Protein AF-L8GWR0-F1 (afdb_monomer)

Radius of gyration: 26.0 Å; Cα contacts (8 Å, |Δi|>4): 634; chains: 1; bounding box: 87×74×61 Å

Structure (mmCIF, N/CA/C/O backbone):
data_AF-L8GWR0-F1
#
_entry.id   AF-L8GWR0-F1
#
loop_
_atom_site.group_PDB
_atom_site.id
_atom_site.type_symbol
_atom_site.label_atom_id
_atom_site.label_alt_id
_atom_site.label_comp_id
_atom_site.label_asym_id
_atom_site.label_entity_id
_atom_site.label_seq_id
_atom_site.pdbx_PDB_ins_code
_atom_site.Cartn_x
_atom_site.Cartn_y
_atom_site.Cartn_z
_atom_site.occupancy
_atom_site.B_iso_or_equiv
_atom_site.auth_seq_id
_atom_site.auth_comp_id
_atom_site.auth_asym_id
_atom_site.auth_atom_id
_atom_site.pdbx_PDB_model_num
ATOM 1 N N . MET A 1 1 ? -53.559 28.043 -15.237 1.00 44.91 1 MET A N 1
ATOM 2 C CA . MET A 1 1 ? -52.218 28.042 -14.618 1.00 44.91 1 MET A CA 1
ATOM 3 C C . MET A 1 1 ? -51.822 26.590 -14.407 1.00 44.91 1 MET A C 1
ATOM 5 O O . MET A 1 1 ? -52.299 25.970 -13.469 1.00 44.91 1 MET A O 1
ATOM 9 N N . HIS A 1 2 ? -51.097 26.018 -15.369 1.00 39.34 2 HIS A N 1
ATOM 10 C CA . HIS A 1 2 ? -50.634 24.631 -15.341 1.00 39.34 2 HIS A CA 1
ATOM 11 C C . HIS A 1 2 ? -49.165 24.621 -14.917 1.00 39.34 2 HIS A C 1
ATOM 13 O O . HIS A 1 2 ? -48.304 24.971 -15.720 1.00 39.34 2 HIS A O 1
ATOM 19 N N . ASP A 1 3 ? -48.897 24.212 -13.678 1.00 46.41 3 ASP A N 1
ATOM 20 C CA . ASP A 1 3 ? -47.560 23.803 -13.254 1.00 46.41 3 ASP A CA 1
ATOM 21 C C . ASP A 1 3 ? -47.265 22.417 -13.832 1.00 46.41 3 ASP A C 1
ATOM 23 O O . ASP A 1 3 ? -47.838 21.398 -13.430 1.00 46.41 3 ASP A O 1
ATOM 27 N N . ALA A 1 4 ? -46.383 22.392 -14.829 1.00 50.66 4 ALA A N 1
ATOM 28 C CA . ALA A 1 4 ? -45.853 21.176 -15.413 1.00 50.66 4 ALA A CA 1
ATOM 29 C C . ALA A 1 4 ? -44.914 20.498 -14.403 1.00 50.66 4 ALA A C 1
ATOM 31 O O . ALA A 1 4 ? -43.758 20.881 -14.242 1.00 50.66 4 ALA A O 1
ATOM 32 N N . LYS A 1 5 ? -45.427 19.462 -13.731 1.00 50.50 5 LYS A N 1
ATOM 33 C CA . LYS A 1 5 ? -44.636 18.483 -12.976 1.00 50.50 5 LYS A CA 1
ATOM 34 C C . LYS A 1 5 ? -43.646 17.800 -13.925 1.00 50.50 5 LYS A C 1
ATOM 36 O O . LYS A 1 5 ? -44.002 16.849 -14.621 1.00 50.50 5 LYS A O 1
ATOM 41 N N . THR A 1 6 ? -42.403 18.266 -13.953 1.00 54.81 6 THR A N 1
ATOM 42 C CA . THR A 1 6 ? -41.281 17.558 -14.573 1.00 54.81 6 THR A CA 1
ATOM 43 C C . THR A 1 6 ? -40.994 16.298 -13.760 1.00 54.81 6 THR A C 1
ATOM 45 O O . THR A 1 6 ? -40.286 16.304 -12.758 1.00 54.81 6 THR A O 1
ATOM 48 N N . GLY A 1 7 ? -41.602 15.190 -14.183 1.00 47.09 7 GLY A N 1
ATOM 49 C CA . GLY A 1 7 ? -41.366 13.856 -13.640 1.00 47.09 7 GLY A CA 1
ATOM 50 C C . GLY A 1 7 ? -39.984 13.322 -14.012 1.00 47.09 7 GLY A C 1
ATOM 51 O O . GLY A 1 7 ? -39.886 12.356 -14.766 1.00 47.09 7 GLY A O 1
ATOM 52 N N . MET A 1 8 ? -38.913 13.922 -13.484 1.00 42.62 8 MET A N 1
ATOM 53 C CA . MET A 1 8 ? -37.614 13.252 -13.442 1.00 42.62 8 MET A CA 1
ATOM 54 C C . MET A 1 8 ? -37.726 12.116 -12.430 1.00 42.62 8 MET A C 1
ATOM 56 O O . MET A 1 8 ? -37.703 12.329 -11.219 1.00 42.62 8 MET A O 1
ATOM 60 N N . ARG A 1 9 ? -37.905 10.893 -12.936 1.00 42.91 9 ARG A N 1
ATOM 61 C CA . ARG A 1 9 ? -37.741 9.698 -12.110 1.00 42.91 9 ARG A CA 1
ATOM 62 C C . ARG A 1 9 ? -36.299 9.701 -11.592 1.00 42.91 9 ARG A C 1
ATOM 64 O O . ARG A 1 9 ? -35.396 9.926 -12.402 1.00 42.91 9 ARG A O 1
ATOM 71 N N . PRO A 1 10 ? -36.064 9.470 -10.291 1.00 50.25 10 PRO A N 1
ATOM 72 C CA . PRO A 1 10 ? -34.713 9.294 -9.789 1.00 50.25 10 PRO A CA 1
ATOM 73 C C . PRO A 1 10 ? -34.099 8.104 -10.527 1.00 50.25 10 PRO A C 1
ATOM 75 O O . PRO A 1 10 ? -34.561 6.971 -10.398 1.00 50.25 10 PRO A O 1
ATOM 78 N N . VAL A 1 11 ? -33.102 8.381 -11.365 1.00 44.19 11 VAL A N 1
ATOM 79 C CA . VAL A 1 11 ? -32.269 7.345 -11.968 1.00 44.19 11 VAL A CA 1
ATOM 80 C C . VAL A 1 11 ? -31.472 6.763 -10.809 1.00 44.19 11 VAL A C 1
ATOM 82 O O . VAL A 1 11 ? -30.575 7.425 -10.290 1.00 44.19 11 VAL A O 1
ATOM 85 N N . SER A 1 12 ? -31.826 5.564 -10.344 1.00 51.69 12 SER A N 1
ATOM 86 C CA . SER A 1 12 ? -30.961 4.848 -9.412 1.00 51.69 12 SER A CA 1
ATOM 87 C C . SER A 1 12 ? -29.734 4.401 -10.200 1.00 51.69 12 SER A C 1
ATOM 89 O O . SER A 1 12 ? -29.763 3.380 -10.887 1.00 51.69 12 SER A O 1
ATOM 91 N N . MET A 1 13 ? -28.673 5.205 -10.167 1.00 61.69 13 MET A N 1
ATOM 92 C CA . MET A 1 13 ? -27.358 4.751 -10.600 1.00 61.69 13 MET A CA 1
ATOM 93 C C . MET A 1 13 ? -26.942 3.625 -9.657 1.00 61.69 13 MET A C 1
ATOM 95 O O . MET A 1 13 ? -26.652 3.863 -8.486 1.00 61.69 13 MET A O 1
ATOM 99 N N . HIS A 1 14 ? -26.981 2.392 -10.159 1.00 76.38 14 HIS A N 1
ATOM 100 C CA . HIS A 1 14 ? -26.351 1.261 -9.498 1.00 76.38 14 HIS A CA 1
ATOM 101 C C . HIS A 1 14 ? -24.841 1.492 -9.571 1.00 76.38 14 HIS A C 1
ATOM 103 O O . HIS A 1 14 ? -24.244 1.360 -10.635 1.00 76.38 14 HIS A O 1
ATOM 109 N N . TRP A 1 15 ? -24.254 1.937 -8.465 1.00 82.81 15 TRP A N 1
ATOM 110 C CA . TRP A 1 15 ? -22.826 2.205 -8.359 1.00 82.81 15 TRP A CA 1
ATOM 111 C C . TRP A 1 15 ? -22.128 0.985 -7.755 1.00 82.81 15 TRP A C 1
ATOM 113 O O . TRP A 1 15 ? -22.402 0.624 -6.608 1.00 82.81 15 TRP A O 1
ATOM 123 N N . ASP A 1 16 ? -21.254 0.360 -8.543 1.00 91.88 16 ASP A N 1
ATOM 124 C CA . ASP A 1 16 ? -20.439 -0.791 -8.157 1.00 91.88 16 ASP A CA 1
ATOM 125 C C . ASP A 1 16 ? -18.958 -0.391 -8.175 1.00 91.88 16 ASP A C 1
ATOM 127 O O . ASP A 1 16 ? -18.412 0.006 -9.209 1.00 91.88 16 ASP A O 1
ATOM 131 N N . LEU A 1 17 ? -18.309 -0.448 -7.008 1.00 92.25 17 LEU A N 1
ATOM 132 C CA . LEU A 1 17 ? -16.931 0.013 -6.848 1.00 92.25 17 LEU A CA 1
ATOM 133 C C . LEU A 1 17 ? -15.955 -0.804 -7.706 1.00 92.25 17 LEU A C 1
ATOM 135 O O . LEU A 1 17 ? -15.039 -0.227 -8.297 1.00 92.25 17 LEU A O 1
ATOM 139 N N . LYS A 1 18 ? -16.144 -2.127 -7.792 1.00 94.69 18 LYS A N 1
ATOM 140 C CA . LYS A 1 18 ? -15.290 -2.998 -8.601 1.00 94.69 18 LYS A CA 1
ATOM 141 C C . LYS A 1 18 ? -15.452 -2.659 -10.076 1.00 94.69 18 LYS A C 1
ATOM 143 O O . LYS A 1 18 ? -14.446 -2.484 -10.753 1.00 94.69 18 LYS A O 1
ATOM 148 N N . GLU A 1 19 ? -16.681 -2.508 -10.565 1.00 95.88 19 GLU A N 1
ATOM 149 C CA . GLU A 1 19 ? -16.947 -2.167 -11.965 1.00 95.88 19 GLU A CA 1
ATOM 150 C C . GLU A 1 19 ? -16.293 -0.831 -12.360 1.00 95.88 19 GLU A C 1
ATOM 152 O O . GLU A 1 19 ? -15.622 -0.747 -13.392 1.00 95.88 19 GLU A O 1
ATOM 157 N N . GLU A 1 20 ? -16.422 0.204 -11.526 1.00 96.19 20 GLU A N 1
ATOM 158 C CA . GLU A 1 20 ? -15.825 1.519 -11.790 1.00 96.19 20 GLU A CA 1
ATOM 159 C C . GLU A 1 20 ? -14.289 1.489 -11.752 1.00 96.19 20 GLU A C 1
ATOM 161 O O . GLU A 1 20 ? -13.629 2.098 -12.604 1.00 96.19 20 GLU A O 1
ATOM 166 N N . LEU A 1 21 ? -13.697 0.738 -10.817 1.00 96.75 21 LEU A N 1
ATOM 167 C CA . LEU A 1 21 ? -12.247 0.540 -10.766 1.00 96.75 21 LEU A CA 1
ATOM 168 C C . LEU A 1 21 ? -11.740 -0.295 -11.948 1.00 96.75 21 LEU A C 1
ATOM 170 O O . LEU A 1 21 ? -10.719 0.060 -12.534 1.00 96.75 21 LEU A O 1
ATOM 174 N N . THR A 1 22 ? -12.465 -1.333 -12.371 1.00 97.44 22 THR A N 1
ATOM 175 C CA . THR A 1 22 ? -12.139 -2.120 -13.568 1.00 97.44 22 THR A CA 1
ATOM 176 C C . THR A 1 22 ? -12.183 -1.249 -14.821 1.00 97.44 22 THR A C 1
ATOM 178 O O . THR A 1 22 ? -11.224 -1.250 -15.593 1.00 97.44 22 THR A O 1
ATOM 181 N N . LYS A 1 23 ? -13.239 -0.443 -15.009 1.00 97.25 23 LYS A N 1
ATOM 182 C CA . LYS A 1 23 ? -13.341 0.508 -16.133 1.00 97.25 23 LYS A CA 1
ATOM 183 C C . LYS A 1 23 ? -12.181 1.495 -16.146 1.00 97.25 23 LYS A C 1
ATOM 185 O O . LYS A 1 23 ? -11.677 1.835 -17.213 1.00 97.25 23 LYS A O 1
ATOM 190 N N . MET A 1 24 ? -11.773 1.994 -14.979 1.00 97.06 24 MET A N 1
ATOM 191 C CA . MET A 1 24 ? -10.634 2.901 -14.856 1.00 97.06 24 MET A CA 1
ATOM 192 C C . MET A 1 24 ? -9.321 2.204 -15.217 1.00 97.06 24 MET A C 1
ATOM 194 O O . MET A 1 24 ? -8.555 2.734 -16.019 1.00 97.06 24 MET A O 1
ATOM 198 N N . TRP A 1 25 ? -9.097 1.011 -14.672 1.00 97.62 25 TRP A N 1
ATOM 199 C CA . TRP A 1 25 ? -7.886 0.220 -14.863 1.00 97.62 25 TRP A CA 1
ATOM 200 C C . TRP A 1 25 ? -7.709 -0.280 -16.306 1.00 97.62 25 TRP A C 1
ATOM 202 O O . TRP A 1 25 ? -6.592 -0.347 -16.814 1.00 97.62 25 TRP A O 1
ATOM 212 N N . GLN A 1 26 ? -8.803 -0.547 -17.022 1.00 97.50 26 GLN A N 1
ATOM 213 C CA . GLN A 1 26 ? -8.767 -0.928 -18.438 1.00 97.50 26 GLN A CA 1
ATOM 214 C C . GLN A 1 26 ? -8.357 0.219 -19.376 1.00 97.50 26 GLN A C 1
ATOM 216 O O . GLN A 1 26 ? -7.992 -0.028 -20.528 1.00 97.50 26 GLN A O 1
ATOM 221 N N . LYS A 1 27 ? -8.385 1.480 -18.921 1.00 98.00 27 LYS A N 1
ATOM 222 C CA . LYS A 1 27 ? -7.969 2.616 -19.754 1.00 98.00 27 LYS A CA 1
ATOM 223 C C . LYS A 1 27 ? -6.475 2.528 -20.097 1.00 98.00 27 LYS A C 1
ATOM 225 O O . LYS A 1 27 ? -5.683 2.026 -19.297 1.00 98.00 27 LYS A O 1
ATOM 230 N N . PRO A 1 28 ? -6.036 3.040 -21.261 1.00 97.88 28 PRO A N 1
ATOM 231 C CA . PRO A 1 28 ? -4.610 3.160 -21.569 1.00 97.88 28 PRO A CA 1
ATOM 232 C C . PRO A 1 28 ? -3.890 4.004 -20.511 1.00 97.88 28 PRO A C 1
ATOM 234 O O . PRO A 1 28 ? -4.426 5.039 -20.102 1.00 97.88 28 PRO A O 1
ATOM 237 N N . ILE A 1 29 ? -2.672 3.626 -20.098 1.00 97.62 29 ILE A N 1
ATOM 238 C CA . ILE A 1 29 ? -1.952 4.358 -19.036 1.00 97.62 29 ILE A CA 1
ATOM 239 C C . ILE A 1 29 ? -1.712 5.829 -19.397 1.00 97.62 29 ILE A C 1
ATOM 241 O O . ILE A 1 29 ? -1.723 6.695 -18.528 1.00 97.62 29 ILE A O 1
ATOM 245 N N . SER A 1 30 ? -1.580 6.128 -20.692 1.00 96.06 30 SER A N 1
ATOM 246 C CA . SER A 1 30 ? -1.419 7.483 -21.230 1.00 96.06 30 SER A CA 1
ATOM 247 C C . SER A 1 30 ? -2.621 8.400 -20.984 1.00 96.06 30 SER A C 1
ATOM 249 O O . SER A 1 30 ? -2.469 9.618 -21.012 1.00 96.06 30 SER A O 1
ATOM 251 N N . SER A 1 31 ? -3.805 7.831 -20.745 1.00 97.00 31 SER A N 1
ATOM 252 C CA . SER A 1 31 ? -5.030 8.572 -20.415 1.00 97.00 31 SER A CA 1
ATOM 253 C C . SER A 1 31 ? -5.238 8.764 -18.910 1.00 97.00 31 SER A C 1
ATOM 255 O O . SER A 1 31 ? -6.160 9.470 -18.499 1.00 97.00 31 SER A O 1
ATOM 257 N N . LEU A 1 32 ? -4.395 8.138 -18.085 1.00 97.50 32 LEU A N 1
ATOM 258 C CA . LEU A 1 32 ? -4.448 8.215 -16.632 1.00 97.50 32 LEU A CA 1
ATOM 259 C C . LEU A 1 32 ? -3.369 9.184 -16.112 1.00 97.50 32 LEU A C 1
ATOM 261 O O . LEU A 1 32 ? -2.296 9.314 -16.708 1.00 97.50 32 LEU A O 1
ATOM 265 N N . PRO A 1 33 ? -3.595 9.844 -14.964 1.00 96.88 33 PRO A N 1
ATOM 266 C CA . PRO A 1 33 ? -2.639 10.785 -14.379 1.00 96.88 33 PRO A CA 1
ATOM 267 C C . PRO A 1 33 ? -1.440 10.101 -13.694 1.00 96.88 33 PRO A C 1
ATOM 269 O O . PRO A 1 33 ? -0.755 10.732 -12.898 1.00 96.88 33 PRO A O 1
ATOM 272 N N . VAL A 1 34 ? -1.147 8.832 -14.012 1.00 97.56 34 VAL A N 1
ATOM 273 C CA . VAL A 1 34 ? -0.077 8.039 -13.375 1.00 97.56 34 VAL A CA 1
ATOM 274 C C . VAL A 1 34 ? 1.269 8.760 -13.436 1.00 97.56 34 VAL A C 1
ATOM 276 O O . VAL A 1 34 ? 1.985 8.804 -12.446 1.00 97.56 34 VAL A O 1
ATOM 279 N N . HIS A 1 35 ? 1.601 9.391 -14.565 1.00 97.19 35 HIS A N 1
ATOM 280 C CA . HIS A 1 35 ? 2.858 10.126 -14.709 1.00 97.19 35 HIS A CA 1
ATOM 281 C C . HIS A 1 35 ? 2.999 11.291 -13.715 1.00 97.19 35 HIS A C 1
ATOM 283 O O . HIS A 1 35 ? 4.098 11.533 -13.239 1.00 97.19 35 HIS A O 1
ATOM 289 N N . GLY A 1 36 ? 1.911 11.994 -13.385 1.00 96.25 36 GLY A N 1
ATOM 290 C CA . GLY A 1 36 ? 1.929 13.104 -12.428 1.00 96.25 36 GLY A CA 1
ATOM 291 C C . GLY A 1 36 ? 1.769 12.662 -10.972 1.00 96.25 36 GLY A C 1
ATOM 292 O O . GLY A 1 36 ? 2.332 13.290 -10.075 1.00 96.25 36 GLY A O 1
ATOM 293 N N . ASP A 1 37 ? 1.023 11.581 -10.739 1.00 97.00 37 ASP A N 1
ATOM 294 C CA . ASP A 1 37 ? 0.726 11.078 -9.398 1.00 97.00 37 ASP A CA 1
ATOM 295 C C . ASP A 1 37 ? 1.838 10.183 -8.851 1.00 97.00 37 ASP A C 1
ATOM 297 O O . ASP A 1 37 ? 2.206 10.318 -7.687 1.00 97.00 37 ASP A O 1
ATOM 301 N N . LEU A 1 38 ? 2.421 9.305 -9.670 1.00 96.38 38 LEU A N 1
ATOM 302 C CA . LEU A 1 38 ? 3.413 8.330 -9.216 1.00 96.38 38 LEU A CA 1
ATOM 303 C C . LEU A 1 38 ? 4.651 8.982 -8.569 1.00 96.38 38 LEU A C 1
ATOM 305 O O . LEU A 1 38 ? 5.026 8.534 -7.486 1.00 96.38 38 LEU A O 1
ATOM 309 N N . PRO A 1 39 ? 5.238 10.076 -9.105 1.00 96.62 39 PRO A N 1
ATOM 310 C CA . PRO A 1 39 ? 6.316 10.786 -8.416 1.00 96.62 39 PRO A CA 1
ATOM 311 C C . PRO A 1 39 ? 5.922 11.368 -7.053 1.00 96.62 39 PRO A C 1
ATOM 313 O O . PRO A 1 39 ? 6.786 11.614 -6.228 1.00 96.62 39 PRO A O 1
ATOM 316 N N . ARG A 1 40 ? 4.633 11.621 -6.796 1.00 94.62 40 ARG A N 1
ATOM 317 C CA . ARG A 1 40 ? 4.141 12.131 -5.499 1.00 94.62 40 ARG A CA 1
ATOM 318 C C . ARG A 1 40 ? 3.827 11.017 -4.504 1.00 94.62 40 ARG A C 1
ATOM 320 O O . ARG A 1 40 ? 3.553 11.305 -3.341 1.00 94.62 40 ARG A O 1
ATOM 327 N N . LEU A 1 41 ? 3.757 9.783 -4.996 1.00 95.25 41 LEU A N 1
ATOM 328 C CA . LEU A 1 41 ? 3.351 8.604 -4.242 1.00 95.25 41 LEU A CA 1
ATOM 329 C C . LEU A 1 41 ? 4.489 7.615 -4.045 1.00 95.25 41 LEU A C 1
ATOM 331 O O . LEU A 1 41 ? 4.336 6.708 -3.233 1.00 95.25 41 LEU A O 1
ATOM 335 N N . CYS A 1 42 ? 5.603 7.741 -4.766 1.00 95.69 42 CYS A N 1
ATOM 336 C CA . CYS A 1 42 ? 6.679 6.759 -4.705 1.00 95.69 42 CYS A CA 1
ATOM 337 C C . CYS A 1 42 ? 7.297 6.656 -3.304 1.00 95.69 42 CYS A C 1
ATOM 339 O O . CYS A 1 42 ? 7.556 5.546 -2.858 1.00 95.69 42 CYS A O 1
ATOM 341 N N . ASP A 1 43 ? 7.422 7.767 -2.570 1.00 93.56 43 ASP A N 1
ATOM 342 C CA . ASP A 1 43 ? 7.877 7.802 -1.167 1.00 93.56 43 ASP A CA 1
ATOM 343 C C . ASP A 1 43 ? 6.854 7.213 -0.176 1.00 93.56 43 ASP A C 1
ATOM 345 O O . ASP A 1 43 ? 7.172 6.913 0.973 1.00 93.56 43 ASP A O 1
ATOM 349 N N . ARG A 1 44 ? 5.609 7.038 -0.623 1.00 95.06 44 ARG A N 1
ATOM 350 C CA . ARG A 1 44 ? 4.494 6.449 0.132 1.00 95.06 44 ARG A CA 1
ATOM 351 C C . ARG A 1 44 ? 4.140 5.050 -0.356 1.00 95.06 44 ARG A C 1
ATOM 353 O O . ARG A 1 44 ? 3.160 4.475 0.123 1.00 95.06 44 ARG A O 1
ATOM 360 N N . THR A 1 45 ? 4.887 4.523 -1.325 1.00 95.88 45 THR A N 1
ATOM 361 C CA . THR A 1 45 ? 4.625 3.228 -1.946 1.00 95.88 45 THR A CA 1
ATOM 362 C C . THR A 1 45 ? 5.654 2.216 -1.476 1.00 95.88 45 THR A C 1
ATOM 364 O O . THR A 1 45 ? 6.847 2.349 -1.727 1.00 95.88 45 THR A O 1
ATOM 367 N N . THR A 1 46 ? 5.175 1.166 -0.823 1.00 95.50 46 THR A N 1
ATOM 368 C CA . THR A 1 46 ? 5.989 0.025 -0.399 1.00 95.50 46 THR A CA 1
ATOM 369 C C . THR A 1 46 ? 5.781 -1.140 -1.359 1.00 95.50 46 THR A C 1
ATOM 371 O O . THR A 1 46 ? 4.675 -1.353 -1.855 1.00 95.50 46 THR A O 1
ATOM 374 N N . LEU A 1 47 ? 6.854 -1.879 -1.643 1.00 96.19 47 LEU A N 1
ATOM 375 C CA . LEU A 1 47 ? 6.850 -3.004 -2.575 1.00 96.19 47 LEU A CA 1
ATOM 376 C C . LEU A 1 47 ? 7.373 -4.263 -1.885 1.00 96.19 47 LEU A C 1
ATOM 378 O O . LEU A 1 47 ? 8.545 -4.327 -1.504 1.00 96.19 47 LEU A O 1
ATOM 382 N N . GLU A 1 48 ? 6.516 -5.272 -1.802 1.00 94.00 48 GLU A N 1
ATOM 383 C CA . GLU A 1 48 ? 6.840 -6.617 -1.346 1.00 94.00 48 GLU A CA 1
ATOM 384 C C . GLU A 1 48 ? 6.803 -7.583 -2.537 1.00 94.00 48 GLU A C 1
ATOM 386 O O . GLU A 1 48 ? 5.857 -7.596 -3.324 1.00 94.00 48 GLU A O 1
ATOM 391 N N . ILE A 1 49 ? 7.855 -8.390 -2.690 1.00 93.62 49 ILE A N 1
ATOM 392 C CA . ILE A 1 49 ? 7.968 -9.372 -3.772 1.00 93.62 49 ILE A CA 1
ATOM 393 C C . ILE A 1 49 ? 8.153 -10.742 -3.135 1.00 93.62 49 ILE A C 1
ATOM 395 O O . ILE A 1 49 ? 9.252 -11.082 -2.689 1.00 93.62 49 ILE A O 1
ATOM 399 N N . LYS A 1 50 ? 7.094 -11.549 -3.133 1.00 90.12 50 LYS A N 1
ATOM 400 C CA . LYS A 1 50 ? 7.163 -12.940 -2.704 1.00 90.12 50 LYS A CA 1
ATOM 401 C C . LYS A 1 50 ? 7.684 -13.778 -3.862 1.00 90.12 50 LYS A C 1
ATOM 403 O O . LYS A 1 50 ? 6.959 -14.118 -4.796 1.00 90.12 50 LYS A O 1
ATOM 408 N N . ARG A 1 51 ? 8.974 -14.107 -3.818 1.00 80.69 51 ARG A N 1
ATOM 409 C CA . ARG A 1 51 ? 9.540 -15.097 -4.736 1.00 80.69 51 ARG A CA 1
ATOM 410 C C . ARG A 1 51 ? 9.001 -16.462 -4.322 1.00 80.69 51 ARG A C 1
ATOM 412 O O . ARG A 1 51 ? 9.131 -16.833 -3.161 1.00 80.69 51 ARG A O 1
ATOM 419 N N . THR A 1 52 ? 8.401 -17.205 -5.250 1.00 57.84 52 THR A N 1
ATOM 420 C CA . THR A 1 52 ? 8.277 -18.654 -5.066 1.00 57.84 52 THR A CA 1
ATOM 421 C C . THR A 1 52 ? 9.689 -19.182 -4.914 1.00 57.84 52 THR A C 1
ATOM 423 O O . THR A 1 52 ? 10.476 -19.111 -5.864 1.00 57.84 52 THR A O 1
ATOM 426 N N . ASP A 1 53 ? 10.022 -19.701 -3.738 1.00 49.53 53 ASP A N 1
ATOM 427 C CA . ASP A 1 53 ? 11.145 -20.609 -3.661 1.00 49.53 53 ASP A CA 1
ATOM 428 C C . ASP A 1 53 ? 10.806 -21.767 -4.598 1.00 49.53 53 ASP A C 1
ATOM 430 O O . ASP A 1 53 ? 9.810 -22.465 -4.429 1.00 49.53 53 ASP A O 1
ATOM 434 N N . PHE A 1 54 ? 11.624 -21.966 -5.634 1.00 41.38 54 PHE A N 1
ATOM 435 C CA . PHE A 1 54 ? 11.463 -23.068 -6.594 1.00 41.38 54 PHE A CA 1
ATOM 436 C C . PHE A 1 54 ? 11.432 -24.453 -5.917 1.00 41.38 54 PHE A C 1
ATOM 438 O O . PHE A 1 54 ? 11.147 -25.448 -6.573 1.00 41.38 54 PHE A O 1
ATOM 445 N N . ARG A 1 55 ? 11.741 -24.515 -4.616 1.00 45.78 55 ARG A N 1
ATOM 446 C CA . ARG A 1 55 ? 11.691 -25.702 -3.763 1.00 45.78 55 ARG A CA 1
ATOM 447 C C . ARG A 1 55 ? 10.274 -26.069 -3.304 1.00 45.78 55 ARG A C 1
ATOM 449 O O . ARG A 1 55 ? 10.078 -27.228 -2.966 1.00 45.78 55 ARG A O 1
ATOM 456 N N . ASP A 1 56 ? 9.325 -25.132 -3.339 1.00 44.34 56 ASP A N 1
ATOM 457 C CA . ASP A 1 56 ? 7.944 -25.335 -2.867 1.00 44.34 56 ASP A CA 1
ATOM 458 C C . ASP A 1 56 ? 6.956 -25.628 -4.006 1.00 44.34 56 ASP A C 1
ATOM 460 O O . ASP A 1 56 ? 5.771 -25.870 -3.775 1.00 44.34 56 ASP A O 1
ATOM 464 N N . LEU A 1 57 ? 7.424 -25.602 -5.259 1.00 43.00 57 LEU A N 1
ATOM 465 C CA . LEU A 1 57 ? 6.625 -26.067 -6.384 1.00 43.00 57 LEU A CA 1
ATOM 466 C C . LEU A 1 57 ? 6.702 -27.598 -6.428 1.00 43.00 57 LEU A C 1
ATOM 468 O O . LEU A 1 57 ? 7.808 -28.123 -6.581 1.00 43.00 57 LEU A O 1
ATOM 472 N N . PRO A 1 58 ? 5.568 -28.322 -6.344 1.00 45.91 58 PRO A N 1
ATOM 473 C CA . PRO A 1 58 ? 5.578 -29.760 -6.548 1.00 45.91 58 PRO A CA 1
ATOM 474 C C . PRO A 1 58 ? 6.173 -30.047 -7.926 1.00 45.91 58 PRO A C 1
ATOM 476 O O . PRO A 1 58 ? 5.794 -29.432 -8.933 1.00 45.91 58 PRO A O 1
ATOM 479 N N . SER A 1 59 ? 7.140 -30.957 -7.951 1.00 60.53 59 SER A N 1
ATOM 480 C CA . SER A 1 59 ? 7.789 -31.422 -9.170 1.00 60.53 59 SER A CA 1
ATOM 481 C C . SER A 1 59 ? 6.743 -31.884 -10.193 1.00 60.53 59 SER A C 1
ATOM 483 O O . SER A 1 59 ? 5.650 -32.333 -9.845 1.00 60.53 59 SER A O 1
ATOM 485 N N . GLU A 1 60 ? 7.068 -31.815 -11.486 1.00 53.97 60 GLU A N 1
ATOM 486 C CA . GLU A 1 60 ? 6.199 -32.361 -12.545 1.00 53.97 60 GLU A CA 1
ATOM 487 C C . GLU A 1 60 ? 5.876 -33.855 -12.322 1.00 53.97 60 GLU A C 1
ATOM 489 O O . GLU A 1 60 ? 4.841 -34.347 -12.769 1.00 53.97 60 GLU A O 1
ATOM 494 N N . GLU A 1 61 ? 6.720 -34.577 -11.578 1.00 55.06 61 GLU A N 1
ATOM 495 C CA . GLU A 1 61 ? 6.450 -35.946 -11.130 1.00 55.06 61 GLU A CA 1
ATOM 496 C C . GLU A 1 61 ? 5.404 -36.018 -10.004 1.00 55.06 61 GLU A C 1
ATOM 498 O O . GLU A 1 61 ? 4.563 -36.916 -10.021 1.00 55.06 61 GLU A O 1
ATOM 503 N N . GLU A 1 62 ? 5.392 -35.075 -9.059 1.00 58.94 62 GLU A N 1
ATOM 504 C CA . GLU A 1 62 ? 4.375 -34.981 -7.998 1.00 58.94 62 GLU A CA 1
ATOM 505 C C . GLU A 1 62 ? 3.007 -34.560 -8.544 1.00 58.94 62 GLU A C 1
ATOM 507 O O . GLU A 1 62 ? 1.989 -35.110 -8.121 1.00 58.94 62 GLU A O 1
ATOM 512 N N . LYS A 1 63 ? 2.966 -33.682 -9.557 1.00 62.09 63 LYS A N 1
ATOM 513 C CA . LYS A 1 63 ? 1.716 -33.348 -10.265 1.00 62.09 63 LYS A CA 1
ATOM 514 C C . LYS A 1 63 ? 1.120 -34.564 -10.983 1.00 62.09 63 LYS A C 1
ATOM 516 O O . LYS A 1 63 ? -0.075 -34.814 -10.869 1.00 62.09 63 LYS A O 1
ATOM 521 N N . LYS A 1 64 ? 1.956 -35.377 -11.643 1.00 64.06 64 LYS A N 1
ATOM 522 C CA . LYS A 1 64 ? 1.522 -36.625 -12.305 1.00 64.06 64 LYS A CA 1
ATOM 523 C C . LYS A 1 64 ? 1.091 -37.718 -11.321 1.00 64.06 64 LYS A C 1
ATOM 525 O O . LYS A 1 64 ? 0.228 -38.532 -11.650 1.00 64.06 64 LYS A O 1
ATOM 530 N N . ARG A 1 65 ? 1.661 -37.747 -10.111 1.00 56.91 65 ARG A N 1
ATOM 531 C CA . ARG A 1 65 ? 1.238 -38.675 -9.046 1.00 56.91 65 ARG A CA 1
ATOM 532 C C . ARG A 1 65 ? -0.103 -38.278 -8.423 1.00 56.91 65 ARG A C 1
ATOM 534 O O . ARG A 1 65 ? -0.865 -39.168 -8.063 1.00 56.91 65 ARG A O 1
ATOM 541 N N . GLY A 1 66 ? -0.424 -36.983 -8.364 1.00 49.41 66 GLY A N 1
ATOM 542 C CA . GLY A 1 66 ? -1.702 -36.484 -7.839 1.00 49.41 66 GLY A CA 1
ATOM 543 C C . GLY A 1 66 ? -2.927 -36.843 -8.688 1.00 49.41 66 GLY A C 1
ATOM 544 O O . GLY A 1 66 ? -4.020 -36.983 -8.149 1.00 49.41 66 GLY A O 1
ATOM 545 N N . GLU A 1 67 ? -2.753 -37.057 -9.995 1.00 48.50 67 GLU A N 1
ATOM 546 C CA . GLU A 1 67 ? -3.848 -37.422 -10.910 1.00 48.50 67 GLU A CA 1
ATOM 547 C C . GLU A 1 67 ? -4.145 -38.934 -10.951 1.00 48.50 67 GLU A C 1
ATOM 549 O O . GLU A 1 67 ? -5.160 -39.342 -11.511 1.00 48.50 67 GLU A O 1
ATOM 554 N N . THR A 1 68 ? -3.297 -39.785 -10.356 1.00 48.06 68 THR A N 1
ATOM 555 C CA . THR A 1 68 ? -3.410 -41.254 -10.484 1.00 48.06 68 THR A CA 1
ATOM 556 C C . THR A 1 68 ? -3.634 -42.026 -9.182 1.00 48.06 68 THR A C 1
ATOM 558 O O . THR A 1 68 ? -3.760 -43.249 -9.231 1.00 48.06 68 THR A O 1
ATOM 561 N N . SER A 1 69 ? -3.753 -41.374 -8.022 1.00 40.72 69 SER A N 1
ATOM 562 C CA . SER A 1 69 ? -3.959 -42.085 -6.751 1.00 40.72 69 SER A CA 1
ATOM 563 C C . SER A 1 69 ? -5.360 -41.896 -6.160 1.00 40.72 69 SER A C 1
ATOM 565 O O . SER A 1 69 ? -5.617 -40.944 -5.420 1.00 40.72 69 SER A O 1
ATOM 567 N N . GLU A 1 70 ? -6.239 -42.872 -6.414 1.00 42.66 70 GLU A N 1
ATOM 568 C CA . GLU A 1 70 ? -7.289 -43.260 -5.464 1.00 42.66 70 GLU A CA 1
ATOM 569 C C . GLU A 1 70 ? -6.639 -43.502 -4.094 1.00 42.66 70 GLU A C 1
ATOM 571 O O . GLU A 1 70 ? -5.736 -44.330 -3.943 1.00 42.66 70 GLU A O 1
ATOM 576 N N . TRP A 1 71 ? -7.084 -42.752 -3.089 1.00 32.03 71 TRP A N 1
ATOM 577 C CA . TRP A 1 71 ? -6.574 -42.835 -1.727 1.00 32.03 71 TRP A CA 1
ATOM 578 C C . TRP A 1 71 ? -6.853 -44.216 -1.116 1.00 32.03 71 TRP A C 1
ATOM 580 O O . TRP A 1 71 ? -7.958 -44.500 -0.655 1.00 32.03 71 TRP A O 1
ATOM 590 N N . LYS A 1 72 ? -5.817 -45.057 -1.031 1.00 34.62 72 LYS A N 1
ATOM 591 C CA . LYS A 1 72 ? -5.690 -46.058 0.033 1.00 34.62 72 LYS A CA 1
ATOM 592 C C . LYS A 1 72 ? -4.757 -45.511 1.105 1.00 34.62 72 LYS A C 1
ATOM 594 O O . LYS A 1 72 ? -3.604 -45.185 0.852 1.00 34.62 72 LYS A O 1
ATOM 599 N N . SER A 1 73 ? -5.306 -45.409 2.305 1.00 35.16 73 SER A N 1
ATOM 600 C CA . SER A 1 73 ? -4.646 -45.011 3.541 1.00 35.16 73 SER A CA 1
ATOM 601 C C . SER A 1 73 ? -3.454 -45.905 3.896 1.00 35.16 73 SER A C 1
ATOM 603 O O . SER A 1 73 ? -3.603 -47.128 3.940 1.00 35.16 73 SER A O 1
ATOM 605 N N . GLY A 1 74 ? -2.345 -45.282 4.300 1.00 31.88 74 GLY A N 1
ATOM 606 C CA . GLY A 1 74 ? -1.371 -45.878 5.217 1.00 31.88 74 GLY A CA 1
ATOM 607 C C . GLY A 1 74 ? 0.081 -45.789 4.754 1.00 31.88 74 GLY A C 1
ATOM 608 O O . GLY A 1 74 ? 0.452 -46.413 3.768 1.00 31.88 74 GLY A O 1
ATOM 609 N N . GLY A 1 75 ? 0.917 -45.090 5.529 1.00 29.50 75 GLY A N 1
ATOM 610 C CA . GLY A 1 75 ? 2.372 -45.262 5.472 1.00 29.50 75 GLY A CA 1
ATOM 611 C C . GLY A 1 75 ? 3.172 -43.973 5.606 1.00 29.50 75 GLY A C 1
ATOM 612 O O . GLY A 1 75 ? 3.457 -43.312 4.617 1.00 29.50 75 GLY A O 1
ATOM 613 N N . SER A 1 76 ? 3.561 -43.659 6.841 1.00 32.59 76 SER A N 1
ATOM 614 C CA . SER A 1 76 ? 4.582 -42.667 7.191 1.00 32.59 76 SER A CA 1
ATOM 615 C C . SER A 1 76 ? 5.955 -43.087 6.657 1.00 32.59 76 SER A C 1
ATOM 617 O O . SER A 1 76 ? 6.398 -44.195 6.958 1.00 32.59 76 SER A O 1
ATOM 619 N N . VAL A 1 77 ? 6.636 -42.202 5.918 1.00 32.34 77 VAL A N 1
ATOM 620 C CA . VAL A 1 77 ? 8.087 -42.271 5.676 1.00 32.34 77 VAL A CA 1
ATOM 621 C C . VAL A 1 77 ? 8.640 -40.842 5.615 1.00 32.34 77 VAL A C 1
ATOM 623 O O . VAL A 1 77 ? 8.452 -40.142 4.624 1.00 32.34 77 VAL A O 1
ATOM 626 N N . TYR A 1 78 ? 9.329 -40.412 6.674 1.00 31.45 78 TYR A N 1
ATOM 627 C CA . TYR A 1 78 ? 10.234 -39.258 6.645 1.00 31.45 78 TYR A CA 1
ATOM 628 C C . TYR A 1 78 ? 11.645 -39.763 6.329 1.00 31.45 78 TYR A C 1
ATOM 630 O O . TYR A 1 78 ? 12.138 -40.670 6.997 1.00 31.45 78 TYR A O 1
ATOM 638 N N . GLY A 1 79 ? 12.269 -39.191 5.299 1.00 30.41 79 GLY A N 1
ATOM 639 C CA . GLY A 1 79 ? 13.663 -39.428 4.929 1.00 30.41 79 GLY A CA 1
ATOM 640 C C . GLY A 1 79 ? 14.498 -38.160 5.101 1.00 30.41 79 GLY A C 1
ATOM 641 O O . GLY A 1 79 ? 14.063 -37.072 4.726 1.00 30.41 79 GLY A O 1
ATOM 642 N N . ASP A 1 80 ? 15.684 -38.341 5.680 1.00 33.53 80 ASP A N 1
ATOM 643 C CA . ASP A 1 80 ? 16.701 -37.335 5.995 1.00 33.53 80 ASP A CA 1
ATOM 644 C C . ASP A 1 80 ? 17.098 -36.435 4.815 1.00 33.53 80 ASP A C 1
ATOM 646 O O . ASP A 1 80 ? 17.243 -36.889 3.676 1.00 33.53 80 ASP A O 1
ATOM 650 N N . ARG A 1 81 ? 17.394 -35.158 5.103 1.00 28.23 81 ARG A N 1
ATOM 651 C CA . ARG A 1 81 ? 18.059 -34.257 4.150 1.00 28.23 81 ARG A CA 1
ATOM 652 C C . ARG A 1 81 ? 19.102 -33.376 4.846 1.00 28.23 81 ARG A C 1
ATOM 654 O O . ARG A 1 81 ? 18.774 -32.564 5.704 1.00 28.23 81 ARG A O 1
ATOM 661 N N . GLN A 1 82 ? 20.361 -33.580 4.455 1.00 29.64 82 GLN A N 1
ATOM 662 C CA . GLN A 1 82 ? 21.554 -32.861 4.912 1.00 29.64 82 GLN A CA 1
ATOM 663 C C . GLN A 1 82 ? 21.685 -31.444 4.323 1.00 29.64 82 GLN A C 1
ATOM 665 O O . GLN A 1 82 ? 21.151 -31.132 3.257 1.00 29.64 82 GLN A O 1
ATOM 670 N N . GLU A 1 83 ? 22.447 -30.629 5.059 1.00 33.25 83 GLU A N 1
ATOM 671 C CA . GLU A 1 83 ? 22.866 -29.240 4.833 1.00 33.25 83 GLU A CA 1
ATOM 672 C C . GLU A 1 83 ? 23.476 -28.947 3.455 1.00 33.25 83 GLU A C 1
ATOM 674 O O . GLU A 1 83 ? 24.222 -29.761 2.919 1.00 33.25 83 GLU A O 1
ATOM 679 N N . LEU A 1 84 ? 23.284 -27.713 2.964 1.00 29.38 84 LEU A N 1
ATOM 680 C CA . LEU A 1 84 ? 24.236 -27.024 2.080 1.00 29.38 84 LEU A CA 1
ATOM 681 C C . LEU A 1 84 ? 24.099 -25.493 2.224 1.00 29.38 84 LEU A C 1
ATOM 683 O O . LEU A 1 84 ? 23.065 -24.900 1.917 1.00 29.38 84 LEU A O 1
ATOM 687 N N . VAL A 1 85 ? 25.180 -24.875 2.706 1.00 28.69 85 VAL A N 1
ATOM 688 C CA . VAL A 1 85 ? 25.371 -23.440 2.976 1.00 28.69 85 VAL A CA 1
ATOM 689 C C . VAL A 1 85 ? 25.694 -22.679 1.680 1.00 28.69 85 VAL A C 1
ATOM 691 O O . VAL A 1 85 ? 26.566 -23.093 0.917 1.00 28.69 85 VAL A O 1
ATOM 694 N N . GLY A 1 86 ? 25.023 -21.544 1.437 1.00 28.20 86 GLY A N 1
ATOM 695 C CA . GLY A 1 86 ? 25.219 -20.683 0.261 1.00 28.20 86 GLY A CA 1
ATOM 696 C C . GLY A 1 86 ? 25.651 -19.254 0.621 1.00 28.20 86 GLY A C 1
ATOM 697 O O . GLY A 1 86 ? 25.004 -18.587 1.422 1.00 28.20 86 GLY A O 1
ATOM 698 N N . LYS A 1 87 ? 26.754 -18.806 0.007 1.00 27.03 87 LYS A N 1
ATOM 699 C CA . LYS A 1 87 ? 27.465 -17.523 0.193 1.00 27.03 87 LYS A CA 1
ATOM 700 C C . LYS A 1 87 ? 26.622 -16.276 -0.133 1.00 27.03 87 LYS A C 1
ATOM 702 O O . LYS A 1 87 ? 25.915 -16.263 -1.138 1.00 27.03 87 LYS A O 1
ATOM 707 N N . ARG A 1 88 ? 26.821 -15.184 0.623 1.00 31.38 88 ARG A N 1
ATOM 708 C CA . ARG A 1 88 ? 26.409 -13.810 0.261 1.00 31.38 88 ARG A CA 1
ATOM 709 C C . ARG A 1 88 ? 27.627 -12.919 -0.013 1.00 31.38 88 ARG A C 1
ATOM 711 O O . ARG A 1 88 ? 28.677 -13.079 0.600 1.00 31.38 88 ARG A O 1
ATOM 718 N N . SER A 1 89 ? 27.463 -12.016 -0.979 1.00 24.83 89 SER A N 1
ATOM 719 C CA . SER A 1 89 ? 28.444 -11.029 -1.441 1.00 24.83 89 SER A CA 1
ATOM 720 C C . SER A 1 89 ? 28.295 -9.738 -0.637 1.00 24.83 89 SER A C 1
ATOM 722 O O . SER A 1 89 ? 27.189 -9.206 -0.579 1.00 24.83 89 SER A O 1
ATOM 724 N N . SER A 1 90 ? 29.382 -9.220 -0.060 1.00 26.06 90 SER A N 1
ATOM 725 C CA . SER A 1 90 ? 29.410 -7.910 0.601 1.00 26.06 90 SER A CA 1
ATOM 726 C C . SER A 1 90 ? 29.863 -6.818 -0.372 1.00 26.06 90 SER A C 1
ATOM 728 O O . SER A 1 90 ? 30.801 -7.006 -1.146 1.00 26.06 90 SER A O 1
ATOM 730 N N . VAL A 1 91 ? 29.195 -5.666 -0.336 1.00 26.03 91 VAL A N 1
ATOM 731 C CA . VAL A 1 91 ? 29.663 -4.421 -0.958 1.00 26.03 91 VAL A CA 1
ATOM 732 C C . VAL A 1 91 ? 29.599 -3.352 0.128 1.00 26.03 91 VAL A C 1
ATOM 734 O O . VAL A 1 91 ? 28.514 -2.986 0.565 1.00 26.03 91 VAL A O 1
ATOM 737 N N . TYR A 1 92 ? 30.761 -2.902 0.603 1.00 29.14 92 TYR A N 1
ATOM 738 C CA . TYR A 1 92 ? 30.883 -1.804 1.564 1.00 29.14 92 TYR A CA 1
ATOM 739 C C . TYR A 1 92 ? 31.024 -0.477 0.804 1.00 29.14 92 TYR A C 1
ATOM 741 O O . TYR A 1 92 ? 31.966 -0.311 0.030 1.00 29.14 92 TYR A O 1
ATOM 749 N N . GLY A 1 93 ? 30.098 0.457 1.032 1.00 27.81 93 GLY A N 1
ATOM 750 C CA . GLY A 1 93 ? 30.221 1.872 0.669 1.00 27.81 93 GLY A CA 1
ATOM 751 C C . GLY A 1 93 ? 30.445 2.704 1.933 1.00 27.81 93 GLY A C 1
ATOM 752 O O . GLY A 1 93 ? 29.789 2.463 2.941 1.00 27.81 93 GLY A O 1
ATOM 753 N N . GLY A 1 94 ? 31.425 3.611 1.902 1.00 27.27 94 GLY A N 1
ATOM 754 C CA . GLY A 1 94 ? 31.852 4.415 3.051 1.00 27.27 94 GLY A CA 1
ATOM 755 C C . GLY A 1 94 ? 30.835 5.476 3.482 1.00 27.27 94 GLY A C 1
ATOM 756 O O . GLY A 1 94 ? 30.114 6.028 2.656 1.00 27.27 94 GLY A O 1
ATOM 757 N N . VAL A 1 95 ? 30.820 5.747 4.787 1.00 30.92 95 VAL A N 1
ATOM 758 C CA . VAL A 1 95 ? 29.955 6.717 5.471 1.00 30.92 95 VAL A CA 1
ATOM 759 C C . VAL A 1 95 ? 30.529 8.129 5.315 1.00 30.92 95 VAL A C 1
ATOM 761 O O . VAL A 1 95 ? 31.692 8.361 5.644 1.00 30.92 95 VAL A O 1
ATOM 764 N N . THR A 1 96 ? 29.716 9.075 4.845 1.00 31.28 96 THR A N 1
ATOM 765 C CA . THR A 1 96 ? 29.961 10.520 4.968 1.00 31.28 96 THR A CA 1
ATOM 766 C C . THR A 1 96 ? 28.947 11.103 5.944 1.00 31.28 96 THR A C 1
ATOM 768 O O . THR A 1 96 ? 27.746 10.950 5.744 1.00 31.28 96 THR A O 1
ATOM 771 N N . GLU A 1 97 ? 29.437 11.731 7.012 1.00 35.50 97 GLU A N 1
ATOM 772 C CA . GLU A 1 97 ? 28.623 12.349 8.060 1.00 35.50 97 GLU A CA 1
ATOM 773 C C . GLU A 1 97 ? 28.028 13.685 7.599 1.00 35.50 97 GLU A C 1
ATOM 775 O O . GLU A 1 97 ? 28.748 14.552 7.100 1.00 35.50 97 GLU A O 1
ATOM 780 N N . GLY A 1 98 ? 26.727 13.865 7.847 1.00 41.19 98 GLY A N 1
ATOM 781 C CA . GLY A 1 98 ? 26.061 15.166 7.811 1.00 41.19 98 GLY A CA 1
ATOM 782 C C . GLY A 1 98 ? 24.756 15.185 7.025 1.00 41.19 98 GLY A C 1
ATOM 783 O O . GLY A 1 98 ? 24.669 15.918 6.048 1.00 41.19 98 GLY A O 1
ATOM 784 N N . GLU A 1 99 ? 23.739 14.432 7.453 1.00 44.16 99 GLU A N 1
ATOM 785 C CA . GLU A 1 99 ? 22.371 14.581 6.940 1.00 44.16 99 GLU A CA 1
ATOM 786 C C . GLU A 1 99 ? 21.345 14.503 8.081 1.00 44.16 99 GLU A C 1
ATOM 788 O O . GLU A 1 99 ? 21.399 13.625 8.943 1.00 44.16 99 GLU A O 1
ATOM 793 N N . ASP A 1 100 ? 20.409 15.454 8.084 1.00 37.47 100 ASP A N 1
ATOM 794 C CA . ASP A 1 100 ? 19.166 15.393 8.848 1.00 37.47 100 ASP A CA 1
ATOM 795 C C . ASP A 1 100 ? 18.297 14.263 8.260 1.00 37.47 100 ASP A C 1
ATOM 797 O O . ASP A 1 100 ? 17.642 14.425 7.228 1.00 37.47 100 ASP A O 1
ATOM 801 N N . GLU A 1 101 ? 18.333 13.083 8.885 1.00 39.47 101 GLU A N 1
ATOM 802 C CA . GLU A 1 101 ? 17.715 11.867 8.348 1.00 39.47 101 GLU A CA 1
ATOM 803 C C . GLU A 1 101 ? 16.177 11.898 8.400 1.00 39.47 101 GLU A C 1
ATOM 805 O O . GLU A 1 101 ? 15.526 11.734 9.437 1.00 39.47 101 GLU A O 1
ATOM 810 N N . ILE A 1 102 ? 15.587 12.015 7.215 1.00 35.84 102 ILE A N 1
ATOM 811 C CA . ILE A 1 102 ? 14.262 11.497 6.890 1.00 35.84 102 ILE A CA 1
ATOM 812 C C . ILE A 1 102 ? 14.348 9.964 6.995 1.00 35.84 102 ILE A C 1
ATOM 814 O O . ILE A 1 102 ? 14.987 9.328 6.164 1.00 35.84 102 ILE A O 1
ATOM 818 N N . GLU A 1 103 ? 13.721 9.363 8.013 1.00 35.84 103 GLU A N 1
ATOM 819 C CA . GLU A 1 103 ? 13.740 7.906 8.237 1.00 35.84 103 GLU A CA 1
ATOM 820 C C . GLU A 1 103 ? 12.953 7.133 7.154 1.00 35.84 103 GLU A C 1
ATOM 822 O O . GLU A 1 103 ? 11.811 6.716 7.358 1.00 35.84 103 GLU A O 1
ATOM 827 N N . GLU A 1 104 ? 13.563 6.904 5.992 1.00 41.03 104 GLU A N 1
ATOM 828 C CA . GLU A 1 104 ? 13.182 5.804 5.107 1.00 41.03 104 GLU A CA 1
ATOM 829 C C . GLU A 1 104 ? 13.736 4.497 5.679 1.00 41.03 104 GLU A C 1
ATOM 831 O O . GLU A 1 104 ? 14.944 4.283 5.778 1.00 41.03 104 GLU A O 1
ATOM 836 N N . ILE A 1 105 ? 12.842 3.606 6.102 1.00 40.59 105 ILE A N 1
ATOM 837 C CA . ILE A 1 105 ? 13.238 2.314 6.652 1.00 40.59 105 ILE A CA 1
ATOM 838 C C . ILE A 1 105 ? 13.476 1.352 5.488 1.00 40.59 105 ILE A C 1
ATOM 840 O O . ILE A 1 105 ? 12.557 0.693 5.006 1.00 40.59 105 ILE A O 1
ATOM 844 N N . TYR A 1 106 ? 14.720 1.288 5.025 1.00 45.66 106 TYR A N 1
ATOM 845 C CA . TYR A 1 106 ? 15.179 0.222 4.142 1.00 45.66 106 TYR A CA 1
ATOM 846 C C . TYR A 1 106 ? 15.209 -1.092 4.934 1.00 45.66 106 TYR A C 1
ATOM 848 O O . TYR A 1 106 ? 15.831 -1.174 5.990 1.00 45.66 106 TYR A O 1
ATOM 856 N N . PHE A 1 107 ? 14.500 -2.111 4.455 1.00 45.88 107 PHE A N 1
ATOM 857 C CA . PHE A 1 107 ? 14.533 -3.453 5.031 1.00 45.88 107 PHE A CA 1
ATOM 858 C C . PHE A 1 107 ? 15.154 -4.411 4.018 1.00 45.88 107 PHE A C 1
ATOM 860 O O . PHE A 1 107 ? 14.700 -4.485 2.876 1.00 45.88 107 PHE A O 1
ATOM 867 N N . ASP A 1 108 ? 16.181 -5.145 4.435 1.00 47.44 108 ASP A N 1
ATOM 868 C CA . ASP A 1 108 ? 16.970 -5.996 3.536 1.00 47.44 108 ASP A CA 1
ATOM 869 C C . ASP A 1 108 ? 16.402 -7.412 3.424 1.00 47.44 108 ASP A C 1
ATOM 871 O O . ASP A 1 108 ? 16.583 -8.098 2.415 1.00 47.44 108 ASP A O 1
ATOM 875 N N . ALA A 1 109 ? 15.707 -7.857 4.470 1.00 62.50 109 ALA A N 1
ATOM 876 C CA . ALA A 1 109 ? 15.017 -9.134 4.518 1.00 62.50 109 ALA A CA 1
ATOM 877 C C . ALA A 1 109 ? 13.904 -9.102 5.571 1.00 62.50 109 ALA A C 1
ATOM 879 O O . ALA A 1 109 ? 14.062 -8.519 6.646 1.00 62.50 109 ALA A O 1
ATOM 880 N N . SER A 1 110 ? 12.804 -9.788 5.274 1.00 77.75 110 SER A N 1
ATOM 881 C CA . SER A 1 110 ? 11.764 -10.137 6.236 1.00 77.75 110 SER A CA 1
ATOM 882 C C . SER A 1 110 ? 11.540 -11.641 6.192 1.00 77.75 110 SER A C 1
ATOM 884 O O . SER A 1 110 ? 11.409 -12.211 5.107 1.00 77.75 110 SER A O 1
ATOM 886 N N . THR A 1 111 ? 11.456 -12.268 7.359 1.00 86.31 111 THR A N 1
ATOM 887 C CA . THR A 1 111 ? 11.052 -13.671 7.477 1.00 86.31 111 THR A CA 1
ATOM 888 C C . THR A 1 111 ? 9.857 -13.750 8.414 1.00 86.31 111 THR A C 1
ATOM 890 O O . THR A 1 111 ? 9.831 -13.061 9.435 1.00 86.31 111 THR A O 1
ATOM 893 N N . THR A 1 112 ? 8.869 -14.568 8.055 1.00 90.19 112 THR A N 1
ATOM 894 C CA . THR A 1 112 ? 7.588 -14.669 8.759 1.00 90.19 112 THR A CA 1
ATOM 895 C C . THR A 1 112 ? 7.297 -16.118 9.121 1.00 90.19 112 THR A C 1
ATOM 897 O O . THR A 1 112 ? 7.519 -17.014 8.307 1.00 90.19 112 THR A O 1
ATOM 900 N N . TRP A 1 113 ? 6.767 -16.341 10.321 1.00 95.19 113 TRP A N 1
ATOM 901 C CA . TRP A 1 113 ? 6.424 -17.662 10.842 1.00 95.19 113 TRP A CA 1
ATOM 902 C C . TRP A 1 113 ? 5.034 -17.675 11.473 1.00 95.19 113 TRP A C 1
ATOM 904 O O . TRP A 1 113 ? 4.587 -16.669 12.024 1.00 95.19 113 TRP A O 1
ATOM 914 N N . TYR A 1 114 ? 4.388 -18.841 11.444 1.00 93.88 114 TYR A N 1
ATOM 915 C CA . TYR A 1 114 ? 3.140 -19.092 12.162 1.00 93.88 114 TYR A CA 1
ATOM 916 C C . TYR A 1 114 ? 3.410 -19.389 13.635 1.00 93.88 114 TYR A C 1
ATOM 918 O O . TYR A 1 114 ? 4.271 -20.207 13.973 1.00 93.88 114 TYR A O 1
ATOM 926 N N . VAL A 1 115 ? 2.642 -18.746 14.508 1.00 97.62 115 VAL A N 1
ATOM 927 C CA . VAL A 1 115 ? 2.768 -18.864 15.961 1.00 97.62 115 VAL A CA 1
ATOM 928 C C . VAL A 1 115 ? 1.396 -18.915 16.627 1.00 97.62 115 VAL A C 1
ATOM 930 O O . VAL A 1 115 ? 0.387 -18.520 16.048 1.00 97.62 115 VAL A O 1
ATOM 933 N N . SER A 1 116 ? 1.362 -19.392 17.863 1.00 97.31 116 SER A N 1
ATOM 934 C CA . SER A 1 116 ? 0.236 -19.209 18.775 1.00 97.31 116 SER A CA 1
ATOM 935 C C . SER A 1 116 ? 0.567 -18.075 19.745 1.00 97.31 116 SER A C 1
ATOM 937 O O . SER A 1 116 ? 1.654 -18.084 20.328 1.00 97.31 116 SER A O 1
ATOM 939 N N . VAL A 1 117 ? -0.335 -17.119 19.936 1.00 96.94 117 VAL A N 1
ATOM 940 C CA . VAL A 1 117 ? -0.106 -15.920 20.754 1.00 96.94 117 VAL A CA 1
ATOM 941 C C . VAL A 1 117 ? -0.847 -16.027 22.090 1.00 96.94 117 VAL A C 1
ATOM 943 O O . VAL A 1 117 ? -2.011 -16.426 22.153 1.00 96.94 117 VAL A O 1
ATOM 946 N N . CYS A 1 118 ? -0.140 -15.673 23.161 1.00 96.81 118 CYS A N 1
ATOM 947 C CA . CYS A 1 118 ? -0.610 -15.600 24.539 1.00 96.81 118 CYS A CA 1
ATOM 948 C C . CYS A 1 118 ? -0.673 -14.127 24.958 1.00 96.81 118 CYS A C 1
ATOM 950 O O . CYS A 1 118 ? 0.361 -13.463 25.052 1.00 96.81 118 CYS A O 1
ATOM 952 N N . MET A 1 119 ? -1.867 -13.624 25.253 1.00 94.75 119 MET A N 1
ATOM 953 C CA . MET A 1 119 ? -2.042 -12.281 25.814 1.00 94.75 119 MET A CA 1
ATOM 954 C C . MET A 1 119 ? -1.861 -12.311 27.334 1.00 94.75 119 MET A C 1
ATOM 956 O O . MET A 1 119 ? -2.091 -13.344 27.956 1.00 94.75 119 MET A O 1
ATOM 960 N N . ASN A 1 120 ? -1.505 -11.180 27.950 1.00 93.19 120 ASN A N 1
ATOM 961 C CA . ASN A 1 120 ? -1.392 -11.039 29.410 1.00 93.19 120 ASN A CA 1
ATOM 962 C C . ASN A 1 120 ? -0.337 -11.962 30.055 1.00 93.19 120 ASN A C 1
ATOM 964 O O . ASN A 1 120 ? -0.563 -12.549 31.118 1.00 93.19 120 ASN A O 1
ATOM 968 N N . VAL A 1 121 ? 0.831 -12.099 29.424 1.00 95.56 121 VAL A N 1
ATOM 969 C CA . VAL A 1 121 ? 1.979 -12.775 30.039 1.00 95.56 121 VAL A CA 1
ATOM 970 C C . VAL A 1 121 ? 2.429 -11.986 31.280 1.00 95.56 121 VAL A C 1
ATOM 972 O O . VAL A 1 121 ? 2.502 -10.755 31.224 1.00 95.56 121 VAL A O 1
ATOM 975 N N . PRO A 1 122 ? 2.751 -12.650 32.411 1.00 93.50 122 PRO A N 1
ATOM 976 C CA . PRO A 1 122 ? 3.174 -11.959 33.626 1.00 93.50 122 PRO A CA 1
ATOM 977 C C . PRO A 1 122 ? 4.381 -11.037 33.399 1.00 93.50 122 PRO A C 1
ATOM 979 O O . PRO A 1 122 ? 5.402 -11.472 32.872 1.00 93.50 122 PRO A O 1
ATOM 982 N N . ASN A 1 123 ? 4.298 -9.790 33.875 1.00 91.19 123 ASN A N 1
ATOM 983 C CA . ASN A 1 123 ? 5.385 -8.805 33.760 1.00 91.19 123 ASN A CA 1
ATOM 984 C C . ASN A 1 123 ? 6.548 -9.051 34.738 1.00 91.19 123 ASN A C 1
ATOM 986 O O . ASN A 1 123 ? 7.627 -8.479 34.586 1.00 91.19 123 ASN A O 1
ATOM 990 N N . GLU A 1 124 ? 6.361 -9.896 35.754 1.00 93.88 124 GLU A N 1
ATOM 991 C CA . GLU A 1 124 ? 7.423 -10.221 36.706 1.00 93.88 124 GLU A CA 1
ATOM 992 C C . GLU A 1 124 ? 8.515 -11.024 35.986 1.00 93.88 124 GLU A C 1
ATOM 994 O O . GLU A 1 124 ? 8.255 -12.113 35.473 1.00 93.88 124 GLU A O 1
ATOM 999 N N . ALA A 1 125 ? 9.749 -10.512 35.972 1.00 89.75 125 ALA A N 1
ATOM 1000 C CA . ALA A 1 125 ? 10.840 -11.044 35.149 1.00 89.75 125 ALA A CA 1
ATOM 1001 C C . ALA A 1 125 ? 11.093 -12.558 35.313 1.00 89.75 125 ALA A C 1
ATOM 1003 O O . ALA A 1 125 ? 11.491 -13.227 34.358 1.00 89.75 125 ALA A O 1
ATOM 1004 N N . GLU A 1 126 ? 10.868 -13.116 36.508 1.00 90.69 126 GLU A N 1
ATOM 1005 C CA . GLU A 1 126 ? 10.980 -14.560 36.738 1.00 90.69 126 GLU A CA 1
ATOM 1006 C C . GLU A 1 126 ? 9.824 -15.350 36.123 1.00 90.69 126 GLU A C 1
ATOM 1008 O O . GLU A 1 126 ? 10.070 -16.369 35.480 1.00 90.69 126 GLU A O 1
ATOM 1013 N N . LYS A 1 127 ? 8.583 -14.871 36.274 1.00 91.62 127 LYS A N 1
ATOM 1014 C CA . LYS A 1 127 ? 7.386 -15.549 35.761 1.00 91.62 127 LYS A CA 1
ATOM 1015 C C . LYS A 1 127 ? 7.259 -15.422 34.247 1.00 91.62 127 LYS A C 1
ATOM 1017 O O . LYS A 1 127 ? 6.910 -16.392 33.586 1.00 91.62 127 LYS A O 1
ATOM 1022 N N . MET A 1 128 ? 7.647 -14.280 33.682 1.00 94.31 128 MET A N 1
ATOM 1023 C CA . MET A 1 128 ? 7.728 -14.085 32.232 1.00 94.31 128 MET A CA 1
ATOM 1024 C C . MET A 1 128 ? 8.601 -15.152 31.565 1.00 94.31 128 MET A C 1
ATOM 1026 O O . MET A 1 128 ? 8.315 -15.603 30.465 1.00 94.31 128 MET A O 1
ATOM 1030 N N . ARG A 1 129 ? 9.657 -1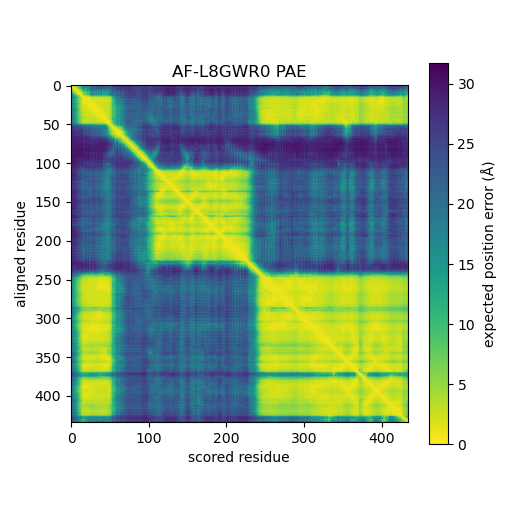5.607 32.247 1.00 94.88 129 ARG A N 1
ATOM 1031 C CA . ARG A 1 129 ? 10.589 -16.613 31.727 1.00 94.88 129 ARG A CA 1
ATOM 1032 C C . ARG A 1 129 ? 10.121 -18.060 31.911 1.00 94.88 129 ARG A C 1
ATOM 1034 O O . ARG A 1 129 ? 10.911 -18.958 31.631 1.00 94.88 129 ARG A O 1
ATOM 1041 N N . LEU A 1 130 ? 8.899 -18.303 32.376 1.00 96.00 130 LEU A N 1
ATOM 1042 C CA . LEU A 1 130 ? 8.346 -19.641 32.587 1.00 96.00 130 LEU A CA 1
ATOM 1043 C C . LEU A 1 130 ? 7.073 -19.803 31.746 1.00 96.00 130 LEU A C 1
ATOM 1045 O O . LEU A 1 130 ? 5.995 -19.397 32.164 1.00 96.00 130 LEU A O 1
ATOM 1049 N N . ALA A 1 131 ? 7.181 -20.413 30.566 1.00 95.12 131 ALA A N 1
ATOM 1050 C CA . ALA A 1 131 ? 6.045 -20.672 29.677 1.00 95.12 131 ALA A CA 1
ATOM 1051 C C . ALA A 1 131 ? 4.925 -21.463 30.377 1.00 95.12 131 ALA A C 1
ATOM 1053 O O . ALA A 1 131 ? 3.747 -21.277 30.089 1.00 95.12 131 ALA A O 1
ATOM 1054 N N . SER A 1 132 ? 5.287 -22.325 31.329 1.00 96.38 132 SER A N 1
ATOM 1055 C CA . SER A 1 132 ? 4.355 -23.109 32.149 1.00 96.38 132 SER A CA 1
ATOM 1056 C C . SER A 1 132 ? 3.399 -22.286 33.022 1.00 96.38 132 SER A C 1
ATOM 1058 O O . SER A 1 132 ? 2.382 -22.830 33.450 1.00 96.38 132 SER A O 1
ATOM 1060 N N . VAL A 1 133 ? 3.691 -21.006 33.291 1.00 96.19 133 VAL A N 1
ATOM 1061 C CA . VAL A 1 133 ? 2.794 -20.111 34.052 1.00 96.19 133 VAL A CA 1
ATOM 1062 C C . VAL A 1 133 ? 2.044 -19.118 33.167 1.00 96.19 133 VAL A C 1
ATOM 1064 O O . VAL A 1 133 ? 1.325 -18.262 33.683 1.00 96.19 133 VAL A O 1
ATOM 1067 N N . TRP A 1 134 ? 2.228 -19.192 31.848 1.00 96.81 134 TRP A N 1
ATOM 1068 C CA . TRP A 1 134 ? 1.526 -18.322 30.914 1.00 96.81 134 TRP A CA 1
ATOM 1069 C C . TRP A 1 134 ? 0.068 -18.770 30.759 1.00 96.81 134 TRP A C 1
ATOM 1071 O O . TRP A 1 134 ? -0.234 -19.961 30.894 1.00 96.81 134 TRP A O 1
ATOM 1081 N N . PRO A 1 135 ? -0.847 -17.836 30.454 1.00 95.19 135 PRO A N 1
ATOM 1082 C CA . PRO A 1 135 ? -2.191 -18.203 30.035 1.00 95.19 135 PRO A CA 1
ATOM 1083 C C . PRO A 1 135 ? -2.147 -19.028 28.734 1.00 95.19 135 PRO A C 1
ATOM 1085 O O . PRO A 1 135 ? -1.160 -18.972 27.989 1.00 95.19 135 PRO A O 1
ATOM 1088 N N . PRO A 1 136 ? -3.201 -19.813 28.449 1.00 92.62 136 PRO A N 1
ATOM 1089 C CA . PRO A 1 136 ? -3.293 -20.556 27.199 1.00 92.62 136 PRO A CA 1
ATOM 1090 C C . PRO A 1 136 ? -3.169 -19.614 25.994 1.00 92.62 136 PRO A C 1
ATOM 1092 O O . PRO A 1 136 ? -3.557 -18.449 26.057 1.00 92.62 136 PRO A O 1
ATOM 1095 N N . ALA A 1 137 ? -2.608 -20.118 24.896 1.00 91.69 137 ALA A N 1
ATOM 1096 C CA . ALA A 1 137 ? -2.586 -19.369 23.649 1.00 91.69 137 ALA A CA 1
ATOM 1097 C C . ALA A 1 137 ? -3.997 -19.340 23.052 1.00 91.69 137 ALA A C 1
ATOM 1099 O O . ALA A 1 137 ? -4.617 -20.391 22.888 1.00 91.69 137 ALA A O 1
ATOM 1100 N N . GLU A 1 138 ? -4.490 -18.146 22.740 1.00 89.81 138 GLU A N 1
ATOM 1101 C CA . GLU A 1 138 ? -5.870 -17.931 22.281 1.00 89.81 138 GLU A CA 1
ATOM 1102 C C . GLU A 1 138 ? -5.939 -17.472 20.823 1.00 89.81 138 GLU A C 1
ATOM 1104 O O . GLU A 1 138 ? -6.994 -17.569 20.203 1.00 89.81 138 GLU A O 1
ATOM 1109 N N . ILE A 1 139 ? -4.821 -16.995 20.269 1.00 94.31 139 ILE A N 1
ATOM 1110 C CA . ILE A 1 139 ? -4.789 -16.323 18.969 1.00 94.31 139 ILE A CA 1
ATOM 1111 C C . ILE A 1 139 ? -3.816 -17.041 18.031 1.00 94.31 139 ILE A C 1
ATOM 1113 O O . ILE A 1 139 ? -2.667 -17.312 18.398 1.00 94.31 139 ILE A O 1
ATOM 1117 N N . ASN A 1 140 ? -4.253 -17.310 16.800 1.00 94.56 140 ASN A N 1
ATOM 1118 C CA . ASN A 1 140 ? -3.360 -17.725 15.722 1.00 94.56 140 ASN A CA 1
ATOM 1119 C C . ASN A 1 140 ? -2.683 -16.484 15.146 1.00 94.56 140 ASN A C 1
ATOM 1121 O O . ASN A 1 140 ? -3.347 -15.568 14.662 1.00 94.56 140 ASN A O 1
ATOM 1125 N N . GLY A 1 141 ? -1.356 -16.442 15.210 1.00 95.25 141 GLY A N 1
ATOM 1126 C CA . GLY A 1 141 ? -0.595 -15.271 14.812 1.00 95.25 141 GLY A CA 1
ATOM 1127 C C . GLY A 1 141 ? 0.464 -15.542 13.756 1.00 95.25 141 GLY A C 1
ATOM 1128 O O . GLY A 1 141 ? 0.891 -16.674 13.518 1.00 95.25 141 GLY A O 1
ATOM 1129 N N . LEU A 1 142 ? 0.934 -14.450 13.163 1.00 94.19 142 LEU A N 1
ATOM 1130 C CA . LEU A 1 142 ? 2.147 -14.396 12.363 1.00 94.19 142 LEU A CA 1
ATOM 1131 C C . LEU A 1 142 ? 3.168 -13.520 13.079 1.00 94.19 142 LEU A C 1
ATOM 1133 O O . LEU A 1 142 ? 2.886 -12.362 13.386 1.00 94.19 142 LEU A O 1
ATOM 1137 N N . VAL A 1 143 ? 4.368 -14.048 13.303 1.00 96.75 143 VAL A N 1
ATOM 1138 C CA . VAL A 1 143 ? 5.508 -13.245 13.750 1.00 96.75 143 VAL A CA 1
ATOM 1139 C C . VAL A 1 143 ? 6.414 -12.971 12.560 1.00 96.75 143 VAL A C 1
ATOM 1141 O O . VAL A 1 143 ? 6.793 -13.897 11.845 1.00 96.75 143 VAL A O 1
ATOM 1144 N N . SER A 1 144 ? 6.755 -11.706 12.329 1.00 92.81 144 SER A N 1
ATOM 1145 C CA . SER A 1 144 ? 7.704 -11.303 11.290 1.00 92.81 144 SER A CA 1
ATOM 1146 C C . SER A 1 144 ? 8.905 -10.610 11.910 1.00 92.81 144 SER A C 1
ATOM 1148 O O . SER A 1 144 ? 8.752 -9.661 12.679 1.00 92.81 144 SER A O 1
ATOM 1150 N N . LEU A 1 145 ? 10.099 -11.074 11.552 1.00 93.31 145 LEU A N 1
ATOM 1151 C CA . LEU A 1 145 ? 11.362 -10.431 11.893 1.00 93.31 145 LEU A CA 1
ATOM 1152 C C . LEU A 1 145 ? 11.883 -9.719 10.651 1.00 93.31 145 LEU A C 1
ATOM 1154 O O . LEU A 1 145 ? 12.092 -10.348 9.612 1.00 93.31 145 LEU A O 1
ATOM 1158 N N . VAL A 1 146 ? 12.079 -8.411 10.759 1.00 87.81 146 VAL A N 1
ATOM 1159 C CA . VAL A 1 146 ? 12.490 -7.555 9.650 1.00 87.81 146 VAL A CA 1
ATOM 1160 C C . VAL A 1 146 ? 13.824 -6.905 9.986 1.00 87.81 146 VAL A C 1
ATOM 1162 O O . VAL A 1 146 ? 13.938 -6.166 10.963 1.00 87.81 146 VAL A O 1
ATOM 1165 N N . LEU A 1 147 ? 14.841 -7.194 9.178 1.00 86.12 147 LEU A N 1
ATOM 1166 C CA . LEU A 1 147 ? 16.214 -6.760 9.413 1.00 86.12 147 LEU A CA 1
ATOM 1167 C C . LEU A 1 147 ? 16.531 -5.511 8.587 1.00 86.12 147 LEU A C 1
ATOM 1169 O O . LEU A 1 147 ? 16.255 -5.459 7.386 1.00 86.12 147 LEU A O 1
ATOM 1173 N N . ASN A 1 148 ? 17.144 -4.524 9.234 1.00 82.25 148 ASN A N 1
ATOM 1174 C CA . ASN A 1 148 ? 17.728 -3.352 8.598 1.00 82.25 148 ASN A CA 1
ATOM 1175 C C . ASN A 1 148 ? 19.240 -3.391 8.850 1.00 82.25 148 ASN A C 1
ATOM 1177 O O . ASN A 1 148 ? 19.717 -3.009 9.922 1.00 82.25 148 ASN A O 1
ATOM 1181 N N . SER A 1 149 ? 19.991 -3.898 7.872 1.00 75.69 149 SER A N 1
ATOM 1182 C CA . SER A 1 149 ? 21.447 -4.041 7.967 1.00 75.69 149 SER A CA 1
ATOM 1183 C C . SER A 1 149 ? 22.156 -2.690 7.969 1.00 75.69 149 SER A C 1
ATOM 1185 O O . SER A 1 149 ? 23.184 -2.556 8.624 1.00 75.69 149 SER A O 1
ATOM 1187 N N . VAL A 1 150 ? 21.571 -1.670 7.331 1.00 72.06 150 VAL A N 1
ATOM 1188 C CA . VAL A 1 150 ? 22.121 -0.307 7.292 1.00 72.06 150 VAL A CA 1
ATOM 1189 C C . VAL A 1 150 ? 22.171 0.305 8.693 1.00 72.06 150 VAL A C 1
ATOM 1191 O O . VAL A 1 150 ? 23.175 0.896 9.077 1.00 72.06 150 VAL A O 1
ATOM 1194 N N . ARG A 1 151 ? 21.104 0.135 9.483 1.00 75.06 151 ARG A N 1
ATOM 1195 C CA . ARG A 1 151 ? 21.008 0.672 10.853 1.00 75.06 151 ARG A CA 1
ATOM 1196 C C . ARG A 1 151 ? 21.446 -0.325 11.925 1.00 75.06 151 ARG A C 1
ATOM 1198 O O . ARG A 1 151 ? 21.509 0.031 13.100 1.00 75.06 151 ARG A O 1
ATOM 1205 N N . GLY A 1 152 ? 21.700 -1.578 11.550 1.00 81.81 152 GLY A N 1
ATOM 1206 C CA . GLY A 1 152 ? 21.960 -2.658 12.498 1.00 81.81 152 GLY A CA 1
ATOM 1207 C C . GLY A 1 152 ? 20.787 -2.912 13.449 1.00 81.81 152 GLY A C 1
ATOM 1208 O O . GLY A 1 152 ? 21.004 -3.315 14.591 1.00 81.81 152 GLY A O 1
ATOM 1209 N N . THR A 1 153 ? 19.549 -2.669 13.009 1.00 85.38 153 THR A N 1
ATOM 1210 C CA . THR A 1 153 ? 18.333 -2.888 13.807 1.00 85.38 153 THR A CA 1
ATOM 1211 C C . THR A 1 153 ? 17.534 -4.078 13.283 1.00 85.38 153 THR A C 1
ATOM 1213 O O . THR A 1 153 ? 17.557 -4.391 12.092 1.00 85.38 153 THR A O 1
ATOM 1216 N N . ALA A 1 154 ? 16.828 -4.760 14.182 1.00 90.06 154 ALA A N 1
ATOM 1217 C CA . ALA A 1 154 ? 15.879 -5.808 13.842 1.00 90.06 154 ALA A CA 1
ATOM 1218 C C . ALA A 1 154 ? 14.538 -5.451 14.464 1.00 90.06 154 ALA A C 1
ATOM 1220 O O . ALA A 1 154 ? 14.456 -5.214 15.666 1.00 90.06 154 ALA A O 1
ATOM 1221 N N . MET A 1 155 ? 13.498 -5.405 13.640 1.00 93.38 155 MET A N 1
ATOM 1222 C CA . MET A 1 155 ? 12.150 -5.059 14.065 1.00 93.38 155 MET A CA 1
ATOM 1223 C C . MET A 1 155 ? 11.274 -6.304 14.053 1.00 93.38 155 MET A C 1
ATOM 1225 O O . MET A 1 155 ? 11.306 -7.094 13.111 1.00 93.38 155 MET A O 1
ATOM 1229 N N . LEU A 1 156 ? 10.481 -6.461 15.098 1.00 94.62 156 LEU A N 1
ATOM 1230 C CA . LEU A 1 156 ? 9.524 -7.530 15.280 1.00 94.62 156 LEU A CA 1
ATOM 1231 C C . LEU A 1 156 ? 8.110 -6.996 15.057 1.00 94.62 156 LEU A C 1
ATOM 1233 O O . LEU A 1 156 ? 7.743 -5.929 15.555 1.00 94.62 156 LEU A O 1
ATOM 1237 N N . TYR A 1 157 ? 7.317 -7.776 14.338 1.00 93.00 157 TYR A N 1
ATOM 1238 C CA . TYR A 1 157 ? 5.899 -7.546 14.108 1.00 93.00 157 TYR A CA 1
ATOM 1239 C C . TYR A 1 157 ? 5.143 -8.800 14.522 1.00 93.00 157 TYR A C 1
ATOM 1241 O O . TYR A 1 157 ? 5.540 -9.902 14.141 1.00 93.00 157 TYR A O 1
ATOM 1249 N N . LEU A 1 158 ? 4.058 -8.633 15.274 1.00 95.38 158 LEU A N 1
ATOM 1250 C CA . LEU A 1 158 ? 3.158 -9.724 15.632 1.00 95.38 158 LEU A CA 1
ATOM 1251 C C . LEU A 1 158 ? 1.752 -9.380 15.152 1.00 95.38 158 LEU A C 1
ATOM 1253 O O . LEU A 1 158 ? 1.216 -8.328 15.498 1.00 95.38 158 LEU A O 1
ATOM 1257 N N . TYR A 1 159 ? 1.181 -10.251 14.334 1.00 92.94 159 TYR A N 1
ATOM 1258 C CA . TYR A 1 159 ? -0.086 -10.043 13.644 1.00 92.94 159 TYR A CA 1
ATOM 1259 C C . TYR A 1 159 ? -1.081 -11.127 14.041 1.00 92.94 159 TYR A C 1
ATOM 1261 O O . TYR A 1 159 ? -0.722 -12.302 14.038 1.00 92.94 159 TYR A O 1
ATOM 1269 N N . ASP A 1 160 ? -2.309 -10.734 14.358 1.00 92.62 160 ASP A N 1
ATOM 1270 C CA . ASP A 1 160 ? -3.446 -11.629 14.543 1.00 92.62 160 ASP A CA 1
ATOM 1271 C C . ASP A 1 160 ? -3.980 -12.029 13.165 1.00 92.62 160 ASP A C 1
ATOM 1273 O O . ASP A 1 160 ? -4.483 -11.194 12.403 1.00 92.62 160 ASP A O 1
ATOM 1277 N N . GLN A 1 161 ? -3.842 -13.310 12.828 1.00 84.94 161 GLN A N 1
ATOM 1278 C CA . GLN A 1 161 ? -4.255 -13.825 11.530 1.00 84.94 161 GLN A CA 1
ATOM 1279 C C . GLN A 1 161 ? -5.781 -13.837 11.378 1.00 84.94 161 GLN A C 1
ATOM 1281 O O . GLN A 1 161 ? -6.280 -13.588 10.279 1.00 84.94 161 GLN A O 1
ATOM 1286 N N . ASP A 1 162 ? -6.508 -14.113 12.460 1.00 78.69 162 ASP A N 1
ATOM 1287 C CA . ASP A 1 162 ? -7.956 -14.302 12.440 1.00 78.69 162 ASP A CA 1
ATOM 1288 C C . ASP A 1 162 ? -8.685 -12.948 12.451 1.00 78.69 162 ASP A C 1
ATOM 1290 O O . ASP A 1 162 ? -9.642 -12.741 11.700 1.00 78.69 162 ASP A O 1
ATOM 1294 N N . ALA A 1 163 ? -8.201 -11.990 13.247 1.00 74.50 163 ALA A N 1
ATOM 1295 C CA . ALA A 1 163 ? -8.752 -10.633 13.313 1.00 74.50 163 ALA A CA 1
ATOM 1296 C C . ALA A 1 163 ? -8.228 -9.693 12.208 1.00 74.50 163 ALA A C 1
ATOM 1298 O O . ALA A 1 163 ? -8.689 -8.557 12.077 1.00 74.50 163 ALA A O 1
ATOM 1299 N N . GLU A 1 164 ? -7.267 -10.156 11.409 1.00 79.56 164 GLU A N 1
ATOM 1300 C CA . GLU A 1 164 ? -6.540 -9.376 10.411 1.00 79.56 164 GLU A CA 1
ATOM 1301 C C . GLU A 1 164 ? -5.891 -8.074 10.967 1.00 79.56 164 GLU A C 1
ATOM 1303 O O . GLU A 1 164 ? -5.742 -7.088 10.229 1.00 79.56 164 GLU A O 1
ATOM 1308 N N . CYS A 1 165 ? -5.476 -8.039 12.241 1.00 76.81 165 CYS A N 1
ATOM 1309 C CA . CYS A 1 165 ? -4.967 -6.834 12.914 1.00 76.81 165 CYS A CA 1
ATOM 1310 C C . CYS A 1 165 ? -3.558 -7.005 13.517 1.00 76.81 165 CYS A C 1
ATOM 1312 O O . CYS A 1 165 ? -3.067 -8.110 13.723 1.00 76.81 165 CYS A O 1
ATOM 1314 N N . MET A 1 166 ? -2.869 -5.891 13.777 1.00 85.69 166 MET A N 1
ATOM 1315 C CA . MET A 1 166 ? -1.558 -5.904 14.436 1.00 85.69 166 MET A CA 1
ATOM 1316 C C . MET A 1 166 ? -1.730 -6.045 15.951 1.00 85.69 166 MET A C 1
ATOM 1318 O O . MET A 1 166 ? -2.430 -5.237 16.554 1.00 85.69 166 MET A O 1
ATOM 1322 N N . ILE A 1 167 ? -1.059 -7.029 16.554 1.00 87.75 167 ILE A N 1
ATOM 1323 C CA . ILE A 1 167 ? -0.971 -7.191 18.015 1.00 87.75 167 ILE A CA 1
ATOM 1324 C C . ILE A 1 167 ? 0.195 -6.356 18.542 1.00 87.75 167 ILE A C 1
ATOM 1326 O O . ILE A 1 167 ? 0.031 -5.575 19.468 1.00 87.75 167 ILE A O 1
ATOM 1330 N N . VAL A 1 168 ? 1.366 -6.497 17.911 1.00 85.88 168 VAL A N 1
ATOM 1331 C CA . VAL A 1 168 ? 2.579 -5.749 18.257 1.00 85.88 168 VAL A CA 1
ATOM 1332 C C . VAL A 1 168 ? 3.122 -5.086 17.002 1.00 85.88 168 VAL A C 1
ATOM 1334 O O . VAL A 1 168 ? 3.579 -5.760 16.071 1.00 85.88 168 VAL A O 1
ATOM 1337 N N . GLU A 1 169 ? 3.082 -3.756 16.976 1.00 83.94 169 GLU A N 1
ATOM 1338 C CA . GLU A 1 169 ? 3.619 -2.959 15.879 1.00 83.94 169 GLU A CA 1
ATOM 1339 C C . GLU A 1 169 ? 5.070 -2.561 16.171 1.00 83.94 169 GLU A C 1
ATOM 1341 O O . GLU A 1 169 ? 5.341 -1.754 17.056 1.00 83.94 169 GLU A O 1
ATOM 1346 N N . LYS A 1 170 ? 6.006 -3.087 15.368 1.00 84.62 170 LYS A N 1
ATOM 1347 C CA . LYS A 1 170 ? 7.356 -2.527 15.206 1.00 84.62 170 LYS A CA 1
ATOM 1348 C C . LYS A 1 170 ? 8.145 -2.406 16.527 1.00 84.62 170 LYS A C 1
ATOM 1350 O O . LYS A 1 170 ? 8.608 -1.326 16.889 1.00 84.62 170 LYS A O 1
ATOM 1355 N N . GLN A 1 171 ? 8.375 -3.526 17.210 1.00 91.56 171 GLN A N 1
ATOM 1356 C CA . GLN A 1 171 ? 9.237 -3.570 18.404 1.00 91.56 171 GLN A CA 1
ATOM 1357 C C . GLN A 1 171 ? 10.685 -3.926 18.059 1.00 91.56 171 GLN A C 1
ATOM 1359 O O . GLN A 1 171 ? 10.920 -4.691 17.130 1.00 91.56 171 GLN A O 1
ATOM 1364 N N . ASP A 1 172 ? 11.672 -3.412 18.798 1.00 91.75 172 ASP A N 1
ATOM 1365 C CA . ASP A 1 172 ? 13.070 -3.845 18.625 1.00 91.75 172 ASP A CA 1
ATOM 1366 C C . ASP A 1 172 ? 13.207 -5.308 19.072 1.00 91.75 172 ASP A C 1
ATOM 1368 O O . ASP A 1 172 ? 12.962 -5.640 20.229 1.00 91.75 172 ASP A O 1
ATOM 1372 N N . ALA A 1 173 ? 13.635 -6.201 18.182 1.00 93.12 173 ALA A N 1
ATOM 1373 C CA . ALA A 1 173 ? 13.781 -7.623 18.479 1.00 93.12 173 ALA A CA 1
ATOM 1374 C C . ALA A 1 173 ? 14.802 -7.913 19.601 1.00 93.12 173 ALA A C 1
ATOM 1376 O O . ALA A 1 173 ? 14.823 -9.018 20.148 1.00 93.12 173 ALA A O 1
ATOM 1377 N N . ALA A 1 174 ? 15.634 -6.939 19.987 1.00 91.12 174 ALA A N 1
ATOM 1378 C CA . ALA A 1 174 ? 16.507 -7.029 21.152 1.00 91.12 174 ALA A CA 1
ATOM 1379 C C . ALA A 1 174 ? 15.746 -7.167 22.482 1.00 91.12 174 ALA A C 1
ATOM 1381 O O . ALA A 1 174 ? 16.315 -7.725 23.42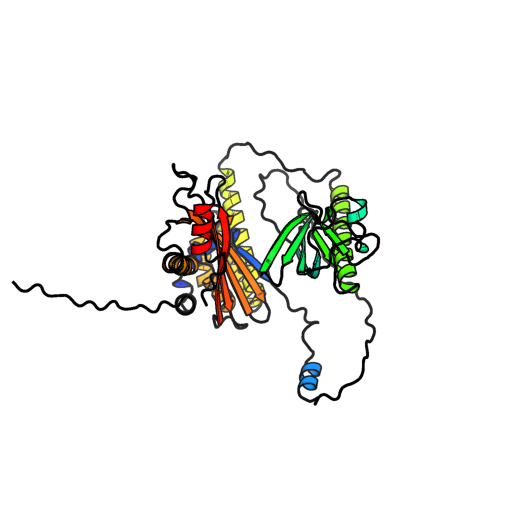2 1.00 91.12 174 ALA A O 1
ATOM 1382 N N . ILE A 1 175 ? 14.489 -6.710 22.571 1.00 93.44 175 ILE A N 1
ATOM 1383 C CA . ILE A 1 175 ? 13.693 -6.799 23.809 1.00 93.44 175 ILE A CA 1
ATOM 1384 C C . ILE A 1 175 ? 13.109 -8.195 24.051 1.00 93.44 175 ILE A C 1
ATOM 1386 O O . ILE A 1 175 ? 12.585 -8.455 25.131 1.00 93.44 175 ILE A O 1
ATOM 1390 N N . LEU A 1 176 ? 13.189 -9.093 23.063 1.00 95.31 176 LEU A N 1
ATOM 1391 C CA . LEU A 1 176 ? 12.634 -10.439 23.165 1.00 95.31 176 LEU A CA 1
ATOM 1392 C C . LEU A 1 176 ? 13.281 -11.238 24.296 1.00 95.31 176 LEU A C 1
ATOM 1394 O O . LEU A 1 176 ? 14.500 -11.430 24.340 1.00 95.31 176 LEU A O 1
ATOM 1398 N N . VAL A 1 177 ? 12.434 -11.785 25.165 1.00 95.81 177 VAL A N 1
ATOM 1399 C CA . VAL A 1 177 ? 12.842 -12.619 26.294 1.00 95.81 177 VAL A CA 1
ATOM 1400 C C . VAL A 1 177 ? 12.488 -14.079 25.995 1.00 95.81 177 VAL A C 1
ATOM 1402 O O . VAL A 1 177 ? 11.308 -14.431 26.008 1.00 95.81 177 VAL A O 1
ATOM 1405 N N . PRO A 1 178 ? 13.469 -14.964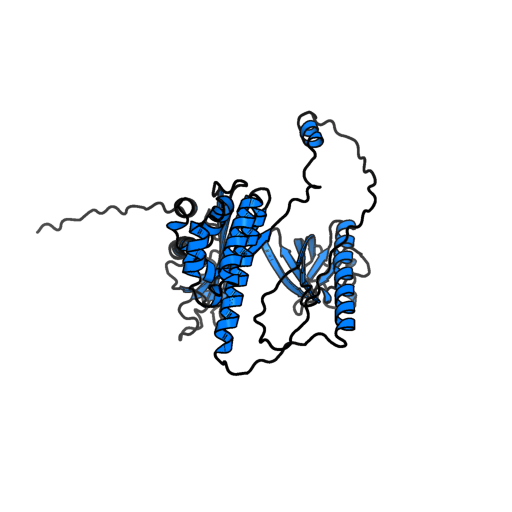 25.736 1.00 96.31 178 PRO A N 1
ATOM 1406 C CA . PRO A 1 178 ? 13.198 -16.392 25.610 1.00 96.31 178 PRO A CA 1
ATOM 1407 C C . PRO A 1 178 ? 12.832 -16.994 26.974 1.00 96.31 178 PRO A C 1
ATOM 1409 O O . PRO A 1 178 ? 13.392 -16.614 28.011 1.00 96.31 178 PRO A O 1
ATOM 1412 N N . THR A 1 179 ? 11.918 -17.963 26.982 1.00 96.81 179 THR A N 1
ATOM 1413 C CA . THR A 1 179 ? 11.574 -18.703 28.206 1.00 96.81 179 THR A CA 1
ATOM 1414 C C . THR A 1 179 ? 12.657 -19.714 28.590 1.00 96.81 179 THR A C 1
ATOM 1416 O O . THR A 1 179 ? 13.385 -20.215 27.737 1.00 96.81 179 THR A O 1
ATOM 1419 N N . LYS A 1 180 ? 12.775 -20.033 29.883 1.00 95.88 180 LYS A N 1
ATOM 1420 C CA . LYS A 1 180 ? 13.761 -20.985 30.427 1.00 95.88 180 LYS A CA 1
ATOM 1421 C C . LYS A 1 180 ? 13.329 -22.444 30.281 1.00 95.88 180 LYS A C 1
ATOM 1423 O O . LYS A 1 180 ? 14.179 -23.321 30.182 1.00 95.88 180 LYS A O 1
ATOM 1428 N N . ASP A 1 181 ? 12.029 -22.704 30.327 1.00 95.94 181 ASP A N 1
ATOM 1429 C CA . ASP A 1 181 ? 11.423 -24.040 30.331 1.00 95.94 181 ASP A CA 1
ATOM 1430 C C . ASP A 1 181 ? 10.995 -24.516 28.933 1.00 95.94 181 ASP A C 1
ATOM 1432 O O . ASP A 1 181 ? 10.586 -25.666 28.768 1.00 95.94 181 ASP A O 1
ATOM 1436 N N . SER A 1 182 ? 11.125 -23.670 27.906 1.00 96.56 182 SER A N 1
ATOM 1437 C CA . SER A 1 182 ? 10.806 -24.027 26.527 1.00 96.56 182 SER A CA 1
ATOM 1438 C C . SER A 1 182 ? 11.649 -23.258 25.515 1.00 96.56 182 SER A C 1
ATOM 1440 O O . SER A 1 182 ? 11.827 -22.049 25.608 1.00 96.56 182 SER A O 1
ATOM 1442 N N . MET A 1 183 ? 12.102 -23.961 24.478 1.00 95.50 183 MET A N 1
ATOM 1443 C CA . MET A 1 183 ? 12.812 -23.361 23.342 1.00 95.50 183 MET A CA 1
ATOM 1444 C C . MET A 1 183 ? 11.869 -22.783 22.281 1.00 95.50 183 MET A C 1
ATOM 1446 O O . MET A 1 183 ? 12.344 -22.315 21.253 1.00 95.50 183 MET A O 1
ATOM 1450 N N . ARG A 1 184 ? 10.546 -22.880 22.475 1.00 97.50 184 ARG A N 1
ATOM 1451 C CA . ARG A 1 184 ? 9.536 -22.4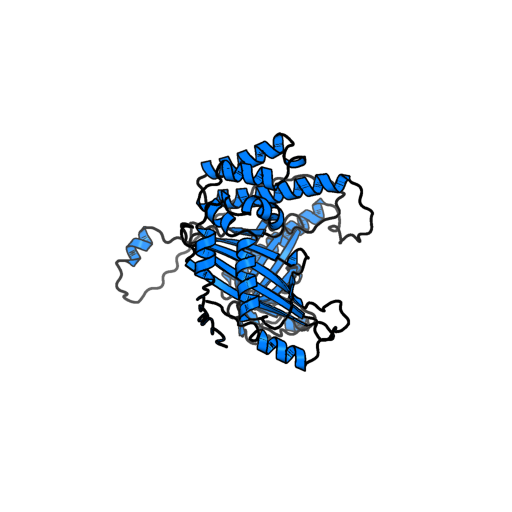31 21.500 1.00 97.50 184 ARG A CA 1
ATOM 1452 C C . ARG A 1 184 ? 8.852 -21.122 21.871 1.00 97.50 184 ARG A C 1
ATOM 1454 O O . ARG A 1 184 ? 8.127 -20.610 21.032 1.00 97.50 184 ARG A O 1
ATOM 1461 N N . TYR A 1 185 ? 9.026 -20.633 23.096 1.00 97.94 185 TYR A N 1
ATOM 1462 C CA . TYR A 1 185 ? 8.241 -19.528 23.643 1.00 97.94 185 TYR A CA 1
ATOM 1463 C C . TYR A 1 185 ? 9.122 -18.295 23.841 1.00 97.94 185 TYR A C 1
ATOM 1465 O O . TYR A 1 185 ? 10.244 -18.382 24.353 1.00 97.94 185 TYR A O 1
ATOM 1473 N N . PHE A 1 186 ? 8.583 -17.145 23.449 1.00 97.94 186 PHE A N 1
ATOM 1474 C CA . PHE A 1 186 ? 9.235 -15.845 23.539 1.00 97.94 186 PHE A CA 1
ATOM 1475 C C . PHE A 1 186 ? 8.240 -14.809 24.051 1.00 97.94 186 PHE A C 1
ATOM 1477 O O . PHE A 1 186 ? 7.076 -14.824 23.655 1.00 97.94 186 PHE A O 1
ATOM 1484 N N . ALA A 1 187 ? 8.691 -13.935 24.946 1.00 97.56 187 ALA A N 1
ATOM 1485 C CA . ALA A 1 187 ? 7.901 -12.837 25.484 1.00 97.56 187 ALA A CA 1
ATOM 1486 C C . ALA A 1 187 ? 8.409 -11.489 24.966 1.00 97.56 187 ALA A C 1
ATOM 1488 O O . ALA A 1 187 ? 9.615 -11.280 24.808 1.00 97.56 187 ALA A O 1
ATOM 1489 N N . ILE A 1 188 ? 7.468 -10.583 24.738 1.00 96.81 188 ILE A N 1
ATOM 1490 C CA . ILE A 1 188 ? 7.662 -9.186 24.376 1.00 96.81 188 ILE A CA 1
ATOM 1491 C C . ILE A 1 188 ? 7.184 -8.368 25.583 1.00 96.81 188 ILE A C 1
ATOM 1493 O O . ILE A 1 188 ? 5.981 -8.351 25.858 1.00 96.81 188 ILE A O 1
ATOM 1497 N N . PRO A 1 189 ? 8.099 -7.760 26.353 1.00 95.00 189 PRO A N 1
ATOM 1498 C CA . PRO A 1 189 ? 7.725 -6.962 27.509 1.00 95.00 189 PRO A CA 1
ATOM 1499 C C . PRO A 1 189 ? 7.056 -5.650 27.082 1.00 95.00 189 PRO A C 1
ATOM 1501 O O . PRO A 1 189 ? 7.627 -4.905 26.288 1.00 95.00 189 PRO A O 1
ATOM 1504 N N . GLU A 1 190 ? 5.890 -5.343 27.656 1.00 89.12 190 GLU A N 1
ATOM 1505 C CA . GLU A 1 190 ? 5.189 -4.062 27.473 1.00 89.12 190 GLU A CA 1
ATOM 1506 C C . GLU A 1 190 ? 4.725 -3.486 28.821 1.00 89.12 190 GLU A C 1
ATOM 1508 O O . GLU A 1 190 ? 4.580 -4.212 29.812 1.00 89.12 190 GLU A O 1
ATOM 1513 N N . GLU A 1 191 ? 4.494 -2.170 28.870 1.00 83.19 191 GLU A N 1
ATOM 1514 C CA . GLU A 1 191 ? 4.128 -1.456 30.104 1.00 83.19 191 GLU A CA 1
ATOM 1515 C C . GLU A 1 191 ? 2.784 -1.929 30.681 1.00 83.19 191 GLU A C 1
ATOM 1517 O O . GLU A 1 191 ? 2.663 -2.115 31.893 1.00 83.19 191 GLU A O 1
ATOM 1522 N N . GLU A 1 192 ? 1.797 -2.186 29.818 1.00 81.31 192 GLU A N 1
ATOM 1523 C CA . GLU A 1 192 ? 0.427 -2.560 30.207 1.00 81.31 192 GLU A CA 1
ATOM 1524 C C . GLU A 1 192 ? 0.189 -4.081 30.263 1.00 81.31 192 GLU A C 1
ATOM 1526 O O . GLU A 1 192 ? -0.907 -4.530 30.592 1.00 81.31 192 GLU A O 1
ATOM 1531 N N . GLY A 1 193 ? 1.225 -4.886 30.011 1.00 82.69 193 GLY A N 1
ATOM 1532 C CA . GLY A 1 193 ? 1.149 -6.347 30.037 1.00 82.69 193 GLY A CA 1
ATOM 1533 C C . GLY A 1 193 ? 1.942 -6.967 28.898 1.00 82.69 193 GLY A C 1
ATOM 1534 O O . GLY A 1 193 ? 1.849 -6.534 27.761 1.00 82.69 193 GLY A O 1
ATOM 1535 N N . SER A 1 194 ? 2.735 -7.992 29.189 1.00 95.06 194 SER A N 1
ATOM 1536 C CA . SER A 1 194 ? 3.591 -8.607 28.177 1.00 95.06 194 SER A CA 1
ATOM 1537 C C . SER A 1 194 ? 2.786 -9.491 27.227 1.00 95.06 194 SER A C 1
ATOM 1539 O O . SER A 1 194 ? 1.809 -10.136 27.620 1.00 95.06 194 SER A O 1
ATOM 1541 N N . VAL A 1 195 ? 3.247 -9.582 25.984 1.00 96.88 195 VAL A N 1
ATOM 1542 C CA . VAL A 1 195 ? 2.690 -10.490 24.976 1.00 96.88 195 VAL A CA 1
ATOM 1543 C C . VAL A 1 195 ? 3.654 -11.650 24.769 1.00 96.88 195 VAL A C 1
ATOM 1545 O O . VAL A 1 195 ? 4.855 -11.454 24.598 1.00 96.88 195 VAL A O 1
ATOM 1548 N N . GLY A 1 196 ? 3.145 -12.875 24.798 1.00 97.31 196 GLY A N 1
ATOM 1549 C CA . GLY A 1 196 ? 3.912 -14.082 24.514 1.00 97.31 196 GLY A CA 1
ATOM 1550 C C . GLY A 1 196 ? 3.540 -14.667 23.165 1.00 97.31 196 GLY A C 1
ATOM 1551 O O . GLY A 1 196 ? 2.395 -14.574 22.738 1.00 97.31 196 GLY A O 1
ATOM 1552 N N . PHE A 1 197 ? 4.472 -15.339 22.507 1.00 98.00 197 PHE A N 1
ATOM 1553 C CA . PHE A 1 197 ? 4.150 -16.193 21.369 1.00 98.00 197 PHE A CA 1
ATOM 1554 C C . PHE A 1 197 ? 4.957 -17.484 21.407 1.00 98.00 197 PHE A C 1
ATOM 1556 O O . PHE A 1 197 ? 6.046 -17.546 21.986 1.00 98.00 197 PHE A O 1
ATOM 1563 N N . ALA A 1 198 ? 4.403 -18.522 20.785 1.00 98.06 198 ALA A N 1
ATOM 1564 C CA . ALA A 1 198 ? 5.016 -19.831 20.694 1.00 98.06 198 ALA A CA 1
ATOM 1565 C C . ALA A 1 198 ? 4.960 -20.397 19.277 1.00 98.06 198 ALA A C 1
ATOM 1567 O O . ALA A 1 198 ? 3.928 -20.347 18.613 1.00 98.06 198 ALA A O 1
ATOM 1568 N N . PHE A 1 199 ? 6.066 -20.981 18.828 1.00 97.88 199 PHE A N 1
ATOM 1569 C CA . PHE A 1 199 ? 6.121 -21.682 17.547 1.00 97.88 199 PHE A CA 1
ATOM 1570 C C . PHE A 1 199 ? 5.437 -23.049 17.632 1.00 97.88 199 PHE A C 1
ATOM 1572 O O . PHE A 1 199 ? 5.595 -23.784 18.615 1.00 97.88 199 PHE A O 1
ATOM 1579 N N . TYR A 1 200 ? 4.732 -23.432 16.566 1.00 95.50 200 TYR A N 1
ATOM 1580 C CA . TYR A 1 200 ? 4.110 -24.755 16.466 1.00 95.50 200 TYR A CA 1
ATOM 1581 C C . TYR A 1 200 ? 5.158 -25.874 16.420 1.00 95.50 200 TYR A C 1
ATOM 1583 O O . TYR A 1 200 ? 5.006 -26.894 17.098 1.00 95.50 200 TYR A O 1
ATOM 1591 N N . SER A 1 201 ? 6.261 -25.654 15.701 1.00 96.12 201 SER A N 1
ATOM 1592 C CA . SER A 1 201 ? 7.358 -26.611 15.542 1.00 96.12 201 SER A CA 1
ATOM 1593 C C . SER A 1 201 ? 8.627 -26.160 16.281 1.00 96.12 201 SER A C 1
ATOM 1595 O O . SER A 1 201 ? 8.800 -24.984 16.619 1.00 96.12 201 SER A O 1
ATOM 1597 N N . ARG A 1 202 ? 9.523 -27.103 16.596 1.00 95.56 202 ARG A N 1
ATOM 1598 C CA . ARG A 1 202 ? 10.838 -26.760 17.174 1.00 95.56 202 ARG A CA 1
ATOM 1599 C C . ARG A 1 202 ? 11.781 -26.244 16.094 1.00 95.56 202 ARG A C 1
ATOM 1601 O O . ARG A 1 202 ? 12.642 -25.421 16.385 1.00 95.56 202 ARG A O 1
ATOM 1608 N N . GLU A 1 203 ? 11.589 -26.722 14.876 1.00 95.56 203 GLU A N 1
ATOM 1609 C CA . GLU A 1 203 ? 12.323 -26.383 13.670 1.00 95.56 203 GLU A CA 1
ATOM 1610 C C . GLU A 1 203 ? 12.150 -24.898 13.330 1.00 95.56 203 GLU A C 1
ATOM 1612 O O . GLU A 1 203 ? 13.147 -24.194 13.176 1.00 95.56 203 GLU A O 1
ATOM 1617 N N . ASP A 1 204 ? 10.911 -24.393 13.321 1.00 93.94 204 ASP A N 1
ATOM 1618 C CA . ASP A 1 204 ? 10.627 -22.973 13.071 1.00 93.94 204 ASP A CA 1
ATOM 1619 C C . ASP A 1 204 ? 11.211 -22.088 14.170 1.00 93.94 204 ASP A C 1
ATOM 1621 O O . ASP A 1 204 ? 11.828 -21.064 13.879 1.00 93.94 204 ASP A O 1
ATOM 1625 N N . SER A 1 205 ? 11.090 -22.515 15.432 1.00 97.31 205 SER A N 1
ATOM 1626 C CA . SER A 1 205 ? 11.688 -21.790 16.555 1.00 97.31 205 SER A CA 1
ATOM 1627 C C . SER A 1 205 ? 13.212 -21.718 16.452 1.00 97.31 205 SER A C 1
ATOM 1629 O O . SER A 1 205 ? 13.814 -20.669 16.680 1.00 97.31 205 SER A O 1
ATOM 1631 N N . ALA A 1 206 ? 13.855 -22.825 16.069 1.00 94.88 206 ALA A N 1
ATOM 1632 C CA . ALA A 1 206 ? 15.296 -22.871 15.859 1.00 94.88 206 ALA A CA 1
ATOM 1633 C C . ALA A 1 206 ? 15.719 -21.974 14.685 1.00 94.88 206 ALA A C 1
ATOM 1635 O O . ALA A 1 206 ? 16.711 -21.254 14.796 1.00 94.88 206 ALA A O 1
ATOM 1636 N N . ALA A 1 207 ? 14.955 -21.964 13.588 1.00 92.69 207 ALA A N 1
ATOM 1637 C CA . ALA A 1 207 ? 15.200 -21.089 12.445 1.00 92.69 207 ALA A CA 1
ATOM 1638 C C . ALA A 1 207 ? 15.054 -19.602 12.814 1.00 92.69 207 ALA A C 1
ATOM 1640 O O . ALA A 1 207 ? 15.917 -18.792 12.466 1.00 92.69 207 ALA A O 1
ATOM 1641 N N . PHE A 1 208 ? 14.008 -19.251 13.566 1.00 95.31 208 PHE A N 1
ATOM 1642 C CA . PHE A 1 208 ? 13.801 -17.906 14.099 1.00 95.31 208 PHE A CA 1
ATOM 1643 C C . PHE A 1 208 ? 14.954 -17.475 15.010 1.00 95.31 208 PHE A C 1
ATOM 1645 O O . PHE A 1 208 ? 15.541 -16.410 14.818 1.00 95.31 208 PHE A O 1
ATOM 1652 N N . GLN A 1 209 ? 15.328 -18.322 15.971 1.00 95.00 209 GLN A N 1
ATOM 1653 C CA . GLN A 1 209 ? 16.397 -18.023 16.919 1.00 95.00 209 GLN A CA 1
ATOM 1654 C C . GLN A 1 209 ? 17.757 -17.902 16.228 1.00 95.00 209 GLN A C 1
ATOM 1656 O O . GLN A 1 209 ? 18.538 -17.019 16.578 1.00 95.00 209 GLN A O 1
ATOM 1661 N N . LYS A 1 210 ? 18.024 -18.735 15.215 1.00 93.94 210 LYS A N 1
ATOM 1662 C CA . LYS A 1 210 ? 19.211 -18.602 14.368 1.00 93.94 210 LYS A CA 1
ATOM 1663 C C . LYS A 1 210 ? 19.231 -17.243 13.667 1.00 93.94 210 LYS A C 1
ATOM 1665 O O . LYS A 1 210 ? 20.226 -16.543 13.773 1.00 93.94 210 LYS A O 1
ATOM 1670 N N . CYS A 1 211 ? 18.130 -16.844 13.026 1.00 91.12 211 CYS A N 1
ATOM 1671 C CA . CYS A 1 211 ? 18.021 -15.545 12.353 1.00 91.12 211 CYS A CA 1
ATOM 1672 C C . CYS A 1 211 ? 18.278 -14.373 13.318 1.00 91.12 211 CYS A C 1
ATOM 1674 O O . CYS A 1 211 ? 19.051 -13.464 13.019 1.00 91.12 211 CYS A O 1
ATOM 1676 N N . LEU A 1 212 ? 17.682 -14.429 14.513 1.00 91.50 212 LEU A N 1
ATOM 1677 C CA . LEU A 1 212 ? 17.865 -13.414 15.547 1.00 91.50 212 LEU A CA 1
ATOM 1678 C C . LEU A 1 212 ? 19.312 -13.356 16.063 1.00 91.50 212 LEU A C 1
ATOM 1680 O O . LEU A 1 212 ? 19.836 -12.269 16.297 1.00 91.50 212 LEU A O 1
ATOM 1684 N N . ASN A 1 213 ? 19.958 -14.507 16.255 1.00 92.38 213 ASN A N 1
ATOM 1685 C CA . ASN A 1 213 ? 21.339 -14.581 16.734 1.00 92.38 213 ASN A CA 1
ATOM 1686 C C . ASN A 1 213 ? 22.346 -14.130 15.672 1.00 92.38 213 ASN A C 1
ATOM 1688 O O . ASN A 1 213 ? 23.252 -13.372 16.007 1.00 92.38 213 ASN A O 1
ATOM 1692 N N . ASP A 1 214 ? 22.159 -14.544 14.415 1.00 89.69 214 ASP A N 1
ATOM 1693 C CA . ASP A 1 214 ? 22.983 -14.107 13.283 1.00 89.69 214 ASP A CA 1
ATOM 1694 C C . ASP A 1 214 ? 22.964 -12.567 13.197 1.00 89.69 214 ASP A C 1
ATOM 1696 O O . ASP A 1 214 ? 24.013 -11.930 13.141 1.00 89.69 214 ASP A O 1
ATOM 1700 N N . TRP A 1 215 ? 21.782 -11.950 13.324 1.00 90.31 215 TRP A N 1
ATOM 1701 C CA . TRP A 1 215 ? 21.657 -10.489 13.376 1.00 90.31 215 TRP A CA 1
ATOM 1702 C C . TRP A 1 215 ? 22.362 -9.859 14.587 1.00 90.31 215 TRP A C 1
ATOM 1704 O O . TRP A 1 215 ? 23.053 -8.849 14.440 1.00 90.31 215 TRP A O 1
ATOM 1714 N N . LYS A 1 216 ? 22.203 -10.423 15.794 1.00 89.50 216 LYS A N 1
ATOM 1715 C CA . LYS A 1 216 ? 22.877 -9.901 16.999 1.00 89.50 216 LYS A CA 1
ATOM 1716 C C . LYS A 1 216 ? 24.393 -9.901 16.823 1.00 89.50 216 LYS A C 1
ATOM 1718 O O . LYS A 1 216 ? 25.036 -8.911 17.162 1.00 89.50 216 LYS A O 1
ATOM 1723 N N . GLN A 1 217 ? 24.938 -10.973 16.249 1.00 90.25 217 GLN A N 1
ATOM 1724 C CA . GLN A 1 217 ? 26.359 -11.076 15.947 1.00 90.25 217 GLN A CA 1
ATOM 1725 C C . GLN A 1 217 ? 26.794 -10.015 14.924 1.00 90.25 217 GLN A C 1
ATOM 1727 O O . GLN A 1 217 ? 27.756 -9.290 15.171 1.00 90.25 217 GLN A O 1
ATOM 1732 N N . GLU A 1 218 ? 26.069 -9.860 13.813 1.00 86.12 218 GLU A N 1
ATOM 1733 C CA . GLU A 1 218 ? 26.370 -8.835 12.801 1.00 86.12 218 GLU A CA 1
ATOM 1734 C C . GLU A 1 218 ? 26.344 -7.414 13.388 1.00 86.12 218 GLU A C 1
ATOM 1736 O O . GLU A 1 218 ? 27.204 -6.583 13.081 1.00 86.12 218 GLU A O 1
ATOM 1741 N N . ARG A 1 219 ? 25.388 -7.133 14.281 1.00 85.06 219 ARG A N 1
ATOM 1742 C CA . ARG A 1 219 ? 25.296 -5.858 15.001 1.00 85.06 219 ARG A CA 1
ATOM 1743 C C . ARG A 1 219 ? 26.503 -5.631 15.910 1.00 85.06 219 ARG A C 1
ATOM 1745 O O . ARG A 1 219 ? 27.053 -4.531 15.908 1.00 85.06 219 ARG A O 1
ATOM 1752 N N . GLU A 1 220 ? 26.924 -6.636 16.676 1.00 87.19 220 GLU A N 1
ATOM 1753 C CA . GLU A 1 220 ? 28.121 -6.544 17.524 1.00 87.19 220 GLU A CA 1
ATOM 1754 C C . GLU A 1 220 ? 29.387 -6.293 16.694 1.00 87.19 220 GLU A C 1
ATOM 1756 O O . GLU A 1 220 ? 30.187 -5.421 17.039 1.00 87.19 220 GLU A O 1
ATOM 1761 N N . GLU A 1 221 ? 29.539 -6.978 15.559 1.00 87.19 221 GLU A N 1
ATOM 1762 C CA . GLU A 1 221 ? 30.655 -6.764 14.632 1.00 87.19 221 GLU A CA 1
ATOM 1763 C C . GLU A 1 221 ? 30.656 -5.345 14.039 1.00 87.19 221 GLU A C 1
ATOM 1765 O O . GLU A 1 221 ? 31.719 -4.738 13.884 1.00 87.19 221 GLU A O 1
ATOM 1770 N N . MET A 1 222 ? 29.483 -4.784 13.725 1.00 80.81 222 MET A N 1
ATOM 1771 C CA . MET A 1 222 ? 29.360 -3.393 13.274 1.00 80.81 222 MET A CA 1
ATOM 1772 C C . MET A 1 222 ? 29.753 -2.394 14.365 1.00 80.81 222 MET A C 1
ATOM 1774 O O . MET A 1 222 ? 30.544 -1.490 14.101 1.00 80.81 222 MET A O 1
ATOM 1778 N N . VAL A 1 223 ? 29.269 -2.581 15.596 1.00 83.25 223 VAL A N 1
ATOM 1779 C CA . VAL A 1 223 ? 29.628 -1.735 16.750 1.00 83.25 223 VAL A CA 1
ATOM 1780 C C . VAL A 1 223 ? 31.143 -1.752 16.988 1.00 83.25 223 VAL A C 1
ATOM 1782 O O . VAL A 1 223 ? 31.754 -0.703 17.194 1.00 83.25 223 VAL A O 1
ATOM 1785 N N . GLN A 1 224 ? 31.773 -2.928 16.897 1.00 87.06 224 GLN A N 1
ATOM 1786 C CA . GLN A 1 224 ? 33.226 -3.065 17.037 1.00 87.06 224 GLN A CA 1
ATOM 1787 C C . GLN A 1 224 ? 33.994 -2.348 15.918 1.00 87.06 224 GLN A C 1
ATOM 1789 O O . GLN A 1 224 ? 34.991 -1.684 16.198 1.00 87.06 224 GLN A O 1
ATOM 1794 N N . LYS A 1 225 ? 33.532 -2.441 14.662 1.00 84.62 225 LYS A N 1
ATOM 1795 C CA . LYS A 1 225 ? 34.171 -1.780 13.508 1.00 84.62 225 LYS A CA 1
ATOM 1796 C C . LYS A 1 225 ? 34.097 -0.253 13.571 1.00 84.62 225 LYS A C 1
ATOM 1798 O O . LYS A 1 225 ? 35.028 0.405 13.119 1.00 84.62 225 LYS A O 1
ATOM 1803 N N . VAL A 1 226 ? 33.013 0.301 14.116 1.00 82.06 226 VAL A N 1
ATOM 1804 C CA . VAL A 1 226 ? 32.784 1.757 14.201 1.00 82.06 226 VAL A CA 1
ATOM 1805 C C . VAL A 1 226 ? 33.461 2.385 15.436 1.00 82.06 226 VAL A C 1
ATOM 1807 O O . VAL A 1 226 ? 33.583 3.602 15.521 1.00 82.06 226 VAL A O 1
ATOM 1810 N N . GLY A 1 227 ? 33.998 1.578 16.361 1.00 71.25 227 GLY A N 1
ATOM 1811 C CA . GLY A 1 227 ? 34.837 2.065 17.463 1.00 71.25 227 GLY A CA 1
ATOM 1812 C C . GLY A 1 227 ? 34.073 2.711 18.627 1.00 71.25 227 GLY A C 1
ATOM 1813 O O . GLY A 1 227 ? 34.643 3.534 19.342 1.00 71.25 227 GLY A O 1
ATOM 1814 N N . GLY A 1 228 ? 32.803 2.353 18.846 1.00 71.12 228 GLY A N 1
ATOM 1815 C CA . GLY A 1 228 ? 31.970 2.928 19.909 1.00 71.12 228 GLY A CA 1
ATOM 1816 C C . GLY A 1 228 ? 30.474 2.646 19.733 1.00 71.12 228 GLY A C 1
ATOM 1817 O O . GLY A 1 228 ? 30.081 1.916 18.826 1.00 71.12 228 GLY A O 1
ATOM 1818 N N . SER A 1 229 ? 29.629 3.204 20.614 1.00 58.28 229 SER A N 1
ATOM 1819 C CA . SER A 1 229 ? 28.170 3.048 20.524 1.00 58.28 229 SER A CA 1
ATOM 1820 C C . SER A 1 229 ? 27.635 3.602 19.205 1.00 58.28 229 SER A C 1
ATOM 1822 O O . SER A 1 229 ? 27.996 4.712 18.817 1.00 58.28 229 SER A O 1
ATOM 1824 N N . LEU A 1 230 ? 26.733 2.853 18.561 1.00 56.09 230 LEU A N 1
ATOM 1825 C CA . LEU A 1 230 ? 25.965 3.329 17.407 1.00 56.09 230 LEU A CA 1
ATOM 1826 C C . LEU A 1 230 ? 25.299 4.678 17.742 1.00 56.09 230 LEU A C 1
ATOM 1828 O O . LEU A 1 230 ? 24.886 4.871 18.891 1.00 56.09 230 LEU A O 1
ATOM 1832 N N . PRO A 1 231 ? 25.204 5.609 16.777 1.00 48.56 231 PRO A N 1
ATOM 1833 C CA . PRO A 1 231 ? 24.710 6.955 17.028 1.00 48.56 231 PRO A CA 1
ATOM 1834 C C . PRO A 1 231 ? 23.314 6.920 17.658 1.00 48.56 231 PRO A C 1
ATOM 1836 O O . PRO A 1 231 ? 22.355 6.397 17.091 1.00 48.56 231 PRO A O 1
ATOM 1839 N N . SER A 1 232 ? 23.198 7.484 18.859 1.00 46.34 232 SER A N 1
ATOM 1840 C CA . SER A 1 232 ? 21.912 7.767 19.487 1.00 46.34 232 SER A CA 1
ATOM 1841 C C . SER A 1 232 ? 21.277 8.996 18.833 1.00 46.34 232 SER A C 1
ATOM 1843 O O . SER A 1 232 ? 21.945 10.010 18.639 1.00 46.34 232 SER A O 1
ATOM 1845 N N . ARG A 1 233 ? 19.981 8.874 18.526 1.00 35.94 233 ARG A N 1
ATOM 1846 C CA . ARG A 1 233 ? 19.055 9.854 17.925 1.00 35.94 233 ARG A CA 1
ATOM 1847 C C . ARG A 1 233 ? 19.473 11.338 18.101 1.00 35.94 233 ARG A C 1
ATOM 1849 O O . ARG A 1 233 ? 19.505 11.806 19.242 1.00 35.94 233 ARG A O 1
ATOM 1856 N N . PRO A 1 234 ? 19.721 12.105 17.020 1.00 35.69 234 PRO A N 1
ATOM 1857 C CA . PRO A 1 234 ? 20.021 13.532 17.124 1.00 35.69 234 PRO A CA 1
ATOM 1858 C C . PRO A 1 234 ? 18.771 14.372 17.439 1.00 35.69 234 PRO A C 1
ATOM 1860 O O . PRO A 1 234 ? 17.662 14.074 16.996 1.00 35.69 234 PRO A O 1
ATOM 1863 N N . SER A 1 235 ? 18.969 15.449 18.203 1.00 33.19 235 SER A N 1
ATOM 1864 C CA . SER A 1 235 ? 17.973 16.487 18.504 1.00 33.19 235 SER A CA 1
ATOM 1865 C C . SER A 1 235 ? 18.072 17.602 17.453 1.00 33.19 235 SER A C 1
ATOM 1867 O O . SER A 1 235 ? 19.100 18.273 17.373 1.00 33.19 235 SER A O 1
ATOM 1869 N N . THR A 1 236 ? 17.016 17.818 16.668 1.00 37.16 236 THR A N 1
ATOM 1870 C CA . THR A 1 236 ? 17.009 18.715 15.498 1.00 37.16 236 THR A CA 1
ATOM 1871 C C . THR A 1 236 ? 16.483 20.122 15.812 1.00 37.16 236 THR A C 1
ATOM 1873 O O . THR A 1 236 ? 15.299 20.293 16.112 1.00 37.16 236 THR A O 1
ATOM 1876 N N . ALA A 1 237 ? 17.337 21.140 15.659 1.00 36.25 237 ALA A N 1
ATOM 1877 C CA . ALA A 1 237 ? 16.945 22.541 15.474 1.00 36.25 237 ALA A CA 1
ATOM 1878 C C . ALA A 1 237 ? 18.016 23.285 14.645 1.00 36.25 237 ALA A C 1
ATOM 1880 O O . ALA A 1 237 ? 19.030 23.718 15.187 1.00 36.25 237 ALA A O 1
ATOM 1881 N N . GLY A 1 238 ? 17.799 23.452 13.336 1.00 36.38 238 GLY A N 1
ATOM 1882 C CA . GLY A 1 238 ? 18.712 24.166 12.431 1.00 36.38 238 GLY A CA 1
ATOM 1883 C C . GLY A 1 238 ? 18.015 24.626 11.147 1.00 36.38 238 GLY A C 1
ATOM 1884 O O . GLY A 1 238 ? 17.084 23.976 10.692 1.00 36.38 238 GLY A O 1
ATOM 1885 N N . LYS A 1 239 ? 18.396 25.800 10.625 1.00 43.72 239 LYS A N 1
ATOM 1886 C CA . LYS A 1 239 ? 17.738 26.530 9.522 1.00 43.72 239 LYS A CA 1
ATOM 1887 C C . LYS A 1 239 ? 18.167 26.038 8.131 1.00 43.72 239 LYS A C 1
ATOM 1889 O O . LYS A 1 239 ? 19.308 25.647 7.935 1.00 43.72 239 LYS A O 1
ATOM 1894 N N . ASP A 1 240 ? 17.222 26.147 7.200 1.00 43.00 240 ASP A N 1
ATOM 1895 C CA . ASP A 1 240 ? 17.155 25.555 5.858 1.00 43.00 240 ASP A CA 1
ATOM 1896 C C . ASP A 1 240 ? 17.793 26.474 4.782 1.00 43.00 240 ASP A C 1
ATOM 1898 O O . ASP A 1 240 ? 17.261 27.551 4.498 1.00 43.00 240 ASP A O 1
ATOM 1902 N N . ASP A 1 241 ? 18.924 26.065 4.190 1.00 42.38 241 ASP A N 1
ATOM 1903 C CA . ASP A 1 241 ? 19.596 26.734 3.062 1.00 42.38 241 ASP A CA 1
ATOM 1904 C C . ASP A 1 241 ? 19.359 25.940 1.757 1.00 42.38 241 ASP A C 1
ATOM 1906 O O . ASP A 1 241 ? 19.364 24.710 1.741 1.00 42.38 241 ASP A O 1
ATOM 1910 N N . GLY A 1 242 ? 19.176 26.631 0.623 1.00 52.66 242 GLY A N 1
ATOM 1911 C CA . GLY A 1 242 ? 18.708 26.093 -0.673 1.00 52.66 242 GLY A CA 1
ATOM 1912 C C . GLY A 1 242 ? 19.507 24.956 -1.347 1.00 52.66 242 GLY A C 1
ATOM 1913 O O . GLY A 1 242 ? 19.167 24.561 -2.463 1.00 52.66 242 GLY A O 1
ATOM 1914 N N . ILE A 1 243 ? 20.529 24.399 -0.694 1.00 58.56 243 ILE A N 1
ATOM 1915 C CA . ILE A 1 243 ? 21.190 23.137 -1.069 1.00 58.56 243 ILE A CA 1
ATOM 1916 C C . ILE A 1 243 ? 20.224 21.948 -0.883 1.00 58.56 243 ILE A C 1
ATOM 1918 O O . ILE A 1 243 ? 20.233 21.013 -1.690 1.00 58.56 243 ILE A O 1
ATOM 1922 N N . ASN A 1 244 ? 19.298 22.044 0.077 1.00 64.56 244 ASN A N 1
ATOM 1923 C CA . ASN A 1 244 ? 18.357 20.972 0.422 1.00 64.56 244 ASN A CA 1
ATOM 1924 C C . ASN A 1 244 ? 17.388 20.610 -0.720 1.00 64.56 244 ASN A C 1
ATOM 1926 O O . ASN A 1 244 ? 16.989 19.454 -0.865 1.00 64.56 244 ASN A O 1
ATOM 1930 N N . GLY A 1 245 ? 17.075 21.557 -1.612 1.00 73.00 245 GLY A N 1
ATOM 1931 C CA . GLY A 1 245 ? 16.157 21.319 -2.731 1.00 73.00 245 GLY A CA 1
ATOM 1932 C C . GLY A 1 245 ? 16.707 20.394 -3.825 1.00 73.00 245 GLY A C 1
ATOM 1933 O O . GLY A 1 245 ? 15.946 19.627 -4.417 1.00 73.00 245 GLY A O 1
ATOM 1934 N N . ARG A 1 246 ? 18.020 20.437 -4.106 1.00 77.06 246 ARG A N 1
ATOM 1935 C CA . ARG A 1 246 ? 18.636 19.559 -5.122 1.00 77.06 246 ARG A CA 1
ATOM 1936 C C . ARG A 1 246 ? 18.756 18.124 -4.620 1.00 77.06 246 ARG A C 1
ATOM 1938 O O . ARG A 1 246 ? 18.416 17.207 -5.365 1.00 77.06 246 ARG A O 1
ATOM 1945 N N . SER A 1 247 ? 19.170 17.954 -3.363 1.00 86.06 247 SER A N 1
ATOM 1946 C CA . SER A 1 247 ? 19.276 16.635 -2.732 1.00 86.06 247 SER A CA 1
ATOM 1947 C C . SER A 1 247 ? 17.908 15.943 -2.663 1.00 86.06 247 SER A C 1
ATOM 1949 O O . SER A 1 247 ? 17.742 14.848 -3.197 1.00 86.06 247 SER A O 1
ATOM 1951 N N . ALA A 1 248 ? 16.872 16.638 -2.172 1.00 88.31 248 ALA A N 1
ATOM 1952 C CA . ALA A 1 248 ? 15.521 16.080 -2.064 1.00 88.31 248 ALA A CA 1
ATOM 1953 C C . ALA A 1 248 ? 14.924 15.632 -3.413 1.00 88.31 248 ALA A C 1
ATOM 1955 O O . ALA A 1 248 ? 14.206 14.633 -3.487 1.00 88.31 248 ALA A O 1
ATOM 1956 N N . ARG A 1 249 ? 15.218 16.353 -4.503 1.00 90.25 249 ARG A N 1
ATOM 1957 C CA . ARG A 1 249 ? 14.749 15.986 -5.847 1.00 90.25 249 ARG A CA 1
ATOM 1958 C C . ARG A 1 249 ? 15.444 14.736 -6.380 1.00 90.25 249 ARG A C 1
ATOM 1960 O O . ARG A 1 249 ? 14.781 13.895 -6.983 1.00 90.25 249 ARG A O 1
ATOM 1967 N N . MET A 1 250 ? 16.757 14.629 -6.184 1.00 93.25 250 MET A N 1
ATOM 1968 C CA . MET A 1 250 ? 17.510 13.444 -6.595 1.00 93.25 250 MET A CA 1
ATOM 1969 C C . MET A 1 250 ? 17.102 12.220 -5.787 1.00 93.25 250 MET A C 1
ATOM 1971 O O . MET A 1 250 ? 16.874 11.171 -6.381 1.00 93.25 250 MET A O 1
ATOM 1975 N N . HIS A 1 251 ? 16.887 12.384 -4.482 1.00 93.38 251 HIS A N 1
ATOM 1976 C CA . HIS A 1 251 ? 16.308 11.346 -3.635 1.00 93.38 251 HIS A CA 1
ATOM 1977 C C . HIS A 1 251 ? 14.972 10.847 -4.196 1.00 93.38 251 HIS A C 1
ATOM 1979 O O . HIS A 1 251 ? 14.805 9.662 -4.468 1.00 93.38 251 HIS A O 1
ATOM 1985 N N . LEU A 1 252 ? 14.049 11.764 -4.509 1.00 93.56 252 LEU A N 1
ATOM 1986 C CA . LEU A 1 252 ? 12.754 11.408 -5.094 1.00 93.56 252 LEU A CA 1
ATOM 1987 C C . LEU A 1 252 ? 12.885 10.655 -6.429 1.00 93.56 252 LEU A C 1
ATOM 1989 O O . LEU A 1 252 ? 12.152 9.696 -6.678 1.00 93.56 252 LEU A O 1
ATOM 1993 N N . PHE A 1 253 ? 13.814 11.082 -7.290 1.00 96.38 253 PHE A N 1
ATOM 1994 C CA . PHE A 1 253 ? 14.111 10.395 -8.547 1.00 96.38 253 PHE A CA 1
ATOM 1995 C C . PHE A 1 253 ? 14.596 8.964 -8.306 1.00 96.38 253 PHE A C 1
ATOM 1997 O O . PHE A 1 253 ? 14.160 8.042 -8.997 1.00 96.38 253 PHE A O 1
ATOM 2004 N N . GLU A 1 254 ? 15.490 8.770 -7.339 1.00 96.12 254 GLU A N 1
ATOM 2005 C CA . GLU A 1 254 ? 16.041 7.462 -6.998 1.00 96.12 254 GLU A CA 1
ATOM 2006 C C . GLU A 1 254 ? 14.975 6.541 -6.401 1.00 96.12 254 GLU A C 1
ATOM 2008 O O . GLU A 1 254 ? 14.863 5.393 -6.841 1.00 96.12 254 GLU A O 1
ATOM 2013 N N . THR A 1 255 ? 14.116 7.053 -5.516 1.00 96.00 255 THR A N 1
ATOM 2014 C CA . THR A 1 255 ? 12.963 6.318 -4.977 1.00 96.00 255 THR A CA 1
ATOM 2015 C C . THR A 1 255 ? 12.002 5.893 -6.090 1.00 96.00 255 THR A C 1
ATOM 2017 O O . THR A 1 255 ? 11.619 4.723 -6.171 1.00 96.00 255 THR A O 1
ATOM 2020 N N . LEU A 1 256 ? 11.654 6.808 -7.004 1.00 97.31 256 LEU A N 1
ATOM 2021 C CA . LEU A 1 256 ? 10.788 6.515 -8.151 1.00 97.31 256 LEU A CA 1
ATOM 2022 C C . LEU A 1 256 ? 11.414 5.473 -9.091 1.00 97.31 256 LEU A C 1
ATOM 2024 O O . LEU A 1 256 ? 10.755 4.500 -9.466 1.00 97.31 256 LEU A O 1
ATOM 2028 N N . SER A 1 257 ? 12.685 5.662 -9.453 1.00 97.81 257 SER A N 1
ATOM 2029 C CA . SER A 1 257 ? 13.444 4.744 -10.306 1.00 97.81 257 SER A CA 1
ATOM 2030 C C . SER A 1 257 ? 13.506 3.350 -9.691 1.00 97.81 257 SER A C 1
ATOM 2032 O O . SER A 1 257 ? 13.238 2.364 -10.377 1.00 97.81 257 SER A O 1
ATOM 2034 N N . SER A 1 258 ? 13.832 3.261 -8.399 1.00 97.25 258 SER A N 1
ATOM 2035 C CA . SER A 1 258 ? 13.913 2.003 -7.653 1.00 97.25 258 SER A CA 1
ATOM 2036 C C . SER A 1 258 ? 12.575 1.267 -7.660 1.00 97.25 258 SER A C 1
ATOM 2038 O O . SER A 1 258 ? 12.522 0.094 -8.031 1.00 97.25 258 SER A O 1
ATOM 2040 N N . LEU A 1 259 ? 11.479 1.963 -7.342 1.00 97.81 259 LEU A N 1
ATOM 2041 C CA . LEU A 1 259 ? 10.137 1.384 -7.332 1.00 97.81 259 LEU A CA 1
ATOM 2042 C C . LEU A 1 259 ? 9.753 0.801 -8.700 1.00 97.81 259 LEU A C 1
ATOM 2044 O O . LEU A 1 259 ? 9.393 -0.372 -8.793 1.00 97.81 259 LEU A O 1
ATOM 2048 N N . VAL A 1 260 ? 9.852 1.598 -9.769 1.00 98.19 260 VAL A N 1
ATOM 2049 C CA . VAL A 1 260 ? 9.418 1.178 -11.111 1.00 98.19 260 VAL A CA 1
ATOM 2050 C C . VAL A 1 260 ? 10.317 0.072 -11.666 1.00 98.19 260 VAL A C 1
ATOM 2052 O O . VAL A 1 260 ? 9.807 -0.904 -12.215 1.00 98.19 260 VAL A O 1
ATOM 2055 N N . CYS A 1 261 ? 11.640 0.173 -11.485 1.00 98.12 261 CYS A N 1
ATOM 2056 C CA . CYS A 1 261 ? 12.569 -0.864 -11.936 1.00 98.12 261 CYS A CA 1
ATOM 2057 C C . CYS A 1 261 ? 12.334 -2.186 -11.204 1.00 98.12 261 CYS A C 1
ATOM 2059 O O . CYS A 1 261 ? 12.307 -3.225 -11.852 1.00 98.12 261 CYS A O 1
ATOM 2061 N N . ARG A 1 262 ? 12.100 -2.171 -9.884 1.00 97.69 262 ARG A N 1
ATOM 2062 C CA . ARG A 1 262 ? 11.841 -3.401 -9.118 1.00 97.69 262 ARG A CA 1
ATOM 2063 C C . ARG A 1 262 ? 10.527 -4.075 -9.510 1.00 97.69 262 ARG A C 1
ATOM 2065 O O . ARG A 1 262 ? 10.480 -5.302 -9.556 1.00 97.69 262 ARG A O 1
ATOM 2072 N N . ILE A 1 263 ? 9.479 -3.304 -9.817 1.00 97.75 263 ILE A N 1
ATOM 2073 C CA . ILE A 1 263 ? 8.227 -3.858 -10.360 1.00 97.75 263 ILE A CA 1
ATOM 2074 C C . ILE A 1 263 ? 8.495 -4.504 -11.727 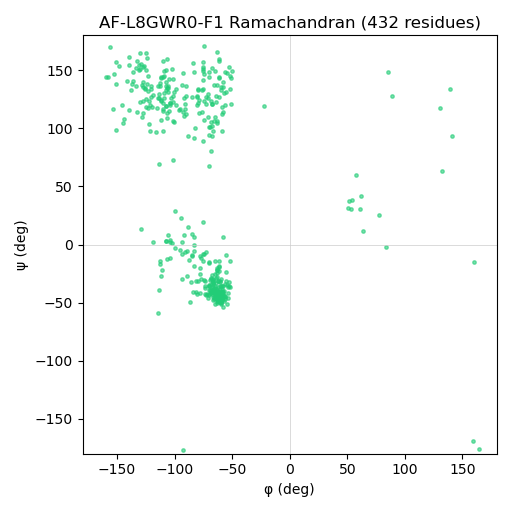1.00 97.75 263 ILE A C 1
ATOM 2076 O O . ILE A 1 263 ? 8.101 -5.649 -11.946 1.00 97.75 263 ILE A O 1
ATOM 2080 N N . ALA A 1 264 ? 9.215 -3.814 -12.618 1.00 97.94 264 ALA A N 1
ATOM 2081 C CA . ALA A 1 264 ? 9.543 -4.338 -13.942 1.00 97.94 264 ALA A CA 1
ATOM 2082 C C . ALA A 1 264 ? 10.420 -5.597 -13.877 1.00 97.94 264 ALA A C 1
ATOM 2084 O O . ALA A 1 264 ? 10.125 -6.583 -14.540 1.00 97.94 264 ALA A O 1
ATOM 2085 N N . GLU A 1 265 ? 11.451 -5.613 -13.032 1.00 96.88 265 GLU A N 1
ATOM 2086 C CA . GLU A 1 265 ? 12.308 -6.782 -12.803 1.00 96.88 265 GLU A CA 1
ATOM 2087 C C . GLU A 1 265 ? 11.534 -7.989 -12.253 1.00 96.88 265 GLU A C 1
ATOM 2089 O O . GLU A 1 265 ? 11.901 -9.130 -12.534 1.00 96.88 265 GLU A O 1
ATOM 2094 N N . ALA A 1 266 ? 10.475 -7.754 -11.473 1.00 95.94 266 ALA A N 1
ATOM 2095 C CA . ALA A 1 266 ? 9.647 -8.816 -10.912 1.00 95.94 266 ALA A CA 1
ATOM 2096 C C . ALA A 1 266 ? 8.625 -9.383 -11.909 1.00 95.94 266 ALA A C 1
ATOM 2098 O O . ALA A 1 266 ? 8.261 -10.555 -11.807 1.00 95.94 266 ALA A O 1
ATOM 2099 N N . LEU A 1 267 ? 8.129 -8.564 -12.841 1.00 96.31 267 LEU A N 1
ATOM 2100 C CA . LEU A 1 267 ? 6.971 -8.910 -13.668 1.00 96.31 267 LEU A CA 1
ATOM 2101 C C . LEU A 1 267 ? 7.293 -9.131 -15.143 1.00 96.31 267 LEU A C 1
ATOM 2103 O O . LEU A 1 267 ? 6.563 -9.866 -15.812 1.00 96.31 267 LEU A O 1
ATOM 2107 N N . GLU A 1 268 ? 8.345 -8.507 -15.656 1.00 97.38 268 GLU A N 1
ATOM 2108 C CA . GLU A 1 268 ? 8.626 -8.453 -17.085 1.00 97.38 268 GLU A CA 1
ATOM 2109 C C . GLU A 1 268 ? 9.795 -9.357 -17.490 1.00 97.38 268 GLU A C 1
ATOM 2111 O O . GLU A 1 268 ? 10.653 -9.705 -16.671 1.00 97.38 268 GLU A O 1
ATOM 2116 N N . PRO A 1 269 ? 9.889 -9.716 -18.783 1.00 96.94 269 PRO A N 1
ATOM 2117 C CA . PRO A 1 269 ? 11.110 -10.277 -19.333 1.00 96.94 269 PRO A CA 1
ATOM 2118 C C . PRO A 1 269 ? 12.312 -9.365 -19.062 1.00 96.94 269 PRO A C 1
ATOM 2120 O O . PRO A 1 269 ? 12.208 -8.136 -19.075 1.00 96.94 269 PRO A O 1
ATOM 2123 N N . ARG A 1 270 ? 13.487 -9.979 -18.888 1.00 96.94 270 ARG A N 1
ATOM 2124 C CA . ARG A 1 270 ? 14.740 -9.275 -18.568 1.00 96.94 270 ARG A CA 1
ATOM 2125 C C . ARG A 1 270 ? 15.053 -8.121 -19.526 1.00 96.94 270 ARG A C 1
ATOM 2127 O O . ARG A 1 270 ? 15.593 -7.112 -19.088 1.00 96.94 270 ARG A O 1
ATOM 2134 N N . GLU A 1 271 ? 14.747 -8.277 -20.811 1.00 97.50 271 GLU A N 1
ATOM 2135 C CA . GLU A 1 271 ? 14.966 -7.243 -21.827 1.00 97.50 271 GLU A CA 1
ATOM 2136 C C . GLU A 1 271 ? 14.134 -5.985 -21.544 1.00 97.50 271 GLU A C 1
ATOM 2138 O O . GLU A 1 271 ? 14.690 -4.892 -21.451 1.00 97.50 271 GLU A O 1
ATOM 2143 N N . THR A 1 272 ? 12.833 -6.150 -21.301 1.00 97.69 272 THR A N 1
ATOM 2144 C CA . THR A 1 272 ? 11.915 -5.059 -20.951 1.00 97.69 272 THR A CA 1
ATOM 2145 C C . THR A 1 272 ? 12.316 -4.390 -19.637 1.00 97.69 272 THR A C 1
ATOM 2147 O O . THR A 1 272 ? 12.403 -3.166 -19.567 1.00 97.69 272 THR A O 1
ATOM 2150 N N . ALA A 1 273 ? 12.634 -5.172 -18.600 1.00 97.88 273 ALA A N 1
ATOM 2151 C CA . ALA A 1 273 ? 13.095 -4.622 -17.323 1.00 97.88 273 ALA A CA 1
ATOM 2152 C C . ALA A 1 273 ? 14.391 -3.803 -17.483 1.00 97.88 273 ALA A C 1
ATOM 2154 O O . ALA A 1 273 ? 14.527 -2.712 -16.924 1.00 97.88 273 ALA A O 1
ATOM 2155 N N . LEU A 1 274 ? 15.328 -4.286 -18.308 1.00 97.25 274 LEU A N 1
ATOM 2156 C CA . LEU A 1 274 ? 16.566 -3.571 -18.609 1.00 97.25 274 LEU A CA 1
ATOM 2157 C C . LEU A 1 274 ? 16.308 -2.292 -19.418 1.00 97.25 274 LEU A C 1
ATOM 2159 O O . LEU A 1 274 ? 16.958 -1.281 -19.167 1.00 97.25 274 LEU A O 1
ATOM 2163 N N . GLN A 1 275 ? 15.352 -2.301 -20.348 1.00 97.94 275 GLN A N 1
ATOM 2164 C CA . GLN A 1 275 ? 14.929 -1.105 -21.082 1.00 97.94 275 GLN A CA 1
ATOM 2165 C C . GLN A 1 275 ? 14.377 -0.025 -20.139 1.00 97.94 275 GLN A C 1
ATOM 2167 O O . GLN A 1 275 ? 14.739 1.149 -20.272 1.00 97.94 275 GLN A O 1
ATOM 2172 N N . VAL A 1 276 ? 13.544 -0.407 -19.165 1.00 98.12 276 VAL A N 1
ATOM 2173 C CA . VAL A 1 276 ? 13.022 0.513 -18.139 1.00 98.12 276 VAL A CA 1
ATOM 2174 C C . VAL A 1 276 ? 14.169 1.125 -17.340 1.00 98.12 276 VAL A C 1
ATOM 2176 O O . VAL A 1 276 ? 14.271 2.349 -17.244 1.00 98.12 276 VAL A O 1
ATOM 2179 N N . LYS A 1 277 ? 15.090 0.291 -16.848 1.00 98.06 277 LYS A N 1
ATOM 2180 C CA . LYS A 1 277 ? 16.272 0.745 -16.108 1.00 98.06 277 LYS A CA 1
ATOM 2181 C C . LYS A 1 277 ? 17.155 1.689 -16.926 1.00 98.06 277 LYS A C 1
ATOM 2183 O O . LYS A 1 277 ? 17.502 2.769 -16.457 1.00 98.06 277 LYS A O 1
ATOM 2188 N N . ASN A 1 278 ? 17.454 1.328 -18.173 1.00 97.62 278 ASN A N 1
ATOM 2189 C CA . ASN A 1 278 ? 18.247 2.157 -19.083 1.00 97.62 278 ASN A CA 1
ATOM 2190 C C . ASN A 1 278 ? 17.587 3.518 -19.345 1.00 97.62 278 ASN A C 1
ATOM 2192 O O . ASN A 1 278 ? 18.288 4.515 -19.520 1.00 97.62 278 ASN A O 1
ATOM 2196 N N . SER A 1 279 ? 16.251 3.572 -19.351 1.00 97.50 279 SER A N 1
ATOM 2197 C CA . SER A 1 279 ? 15.509 4.824 -19.503 1.00 97.50 279 SER A CA 1
ATOM 2198 C C . SER A 1 279 ? 15.739 5.752 -18.306 1.00 97.50 279 SER A C 1
ATOM 2200 O O . SER A 1 279 ? 16.049 6.923 -18.509 1.00 97.50 279 SER A O 1
ATOM 2202 N N . PHE A 1 280 ? 15.683 5.247 -17.069 1.00 97.56 280 PHE A N 1
ATOM 2203 C CA . PHE A 1 280 ? 16.038 6.039 -15.881 1.00 97.56 280 PHE A CA 1
ATOM 2204 C C . PHE A 1 280 ? 17.522 6.439 -15.872 1.00 97.56 280 PHE A C 1
ATOM 2206 O O . PHE A 1 280 ? 17.842 7.610 -15.651 1.00 97.56 280 PHE A O 1
ATOM 2213 N N . ASP A 1 281 ? 18.431 5.514 -16.192 1.00 97.00 281 ASP A N 1
ATOM 2214 C CA . ASP A 1 281 ? 19.872 5.791 -16.248 1.00 97.00 281 ASP A CA 1
ATOM 2215 C C . ASP A 1 281 ? 20.213 6.905 -17.248 1.00 97.00 281 ASP A C 1
ATOM 2217 O O . ASP A 1 281 ? 21.107 7.715 -16.995 1.00 97.00 281 ASP A O 1
ATOM 2221 N N . PHE A 1 282 ? 19.493 6.979 -18.371 1.00 96.56 282 PHE A N 1
ATOM 2222 C CA . PHE A 1 282 ? 19.631 8.062 -19.342 1.00 96.56 282 PHE A CA 1
ATOM 2223 C C . PHE A 1 282 ? 19.315 9.430 -18.717 1.00 96.56 282 PHE A C 1
ATOM 2225 O O . PHE A 1 282 ? 20.107 10.364 -18.855 1.00 96.56 282 PHE A O 1
ATOM 2232 N N . TYR A 1 283 ? 18.200 9.562 -17.992 1.00 96.19 283 TYR A N 1
ATOM 2233 C CA . TYR A 1 283 ? 17.829 10.828 -17.345 1.00 96.19 283 TYR A CA 1
ATOM 2234 C C . TYR A 1 283 ? 18.774 11.205 -16.200 1.00 96.19 283 TYR A C 1
ATOM 2236 O O . TYR A 1 283 ? 19.068 12.392 -16.024 1.00 96.19 283 TYR A O 1
ATOM 2244 N N . LYS A 1 284 ? 19.294 10.210 -15.466 1.00 94.62 284 LYS A N 1
ATOM 2245 C CA . LYS A 1 284 ? 20.300 10.414 -14.415 1.00 94.62 284 LYS A CA 1
ATOM 2246 C C . LYS A 1 284 ? 21.618 10.934 -14.996 1.00 94.62 284 LYS A C 1
ATOM 2248 O O . LYS A 1 284 ? 22.119 11.962 -14.556 1.00 94.62 284 LYS A O 1
ATOM 2253 N N . LYS A 1 285 ? 22.160 10.269 -16.025 1.00 94.50 285 LYS A N 1
ATOM 2254 C CA . LYS A 1 285 ? 23.472 10.602 -16.618 1.00 94.50 285 LYS A CA 1
ATOM 2255 C C . LYS A 1 285 ? 23.502 11.952 -17.332 1.00 94.50 285 LYS A C 1
ATOM 2257 O O . LYS A 1 285 ? 24.534 12.611 -17.326 1.00 94.50 285 LYS A O 1
ATOM 2262 N N . ASN A 1 286 ? 22.387 12.374 -17.925 1.00 93.69 286 ASN A N 1
ATOM 2263 C CA . ASN A 1 286 ? 22.303 13.651 -18.639 1.00 93.69 286 ASN A CA 1
ATOM 2264 C C . ASN A 1 286 ? 21.991 14.854 -17.726 1.00 93.69 286 ASN A C 1
ATOM 2266 O O . ASN A 1 286 ? 21.666 15.926 -18.233 1.00 93.69 286 ASN A O 1
ATOM 2270 N N . GLY A 1 287 ? 22.000 14.689 -16.394 1.00 88.31 287 GLY A N 1
ATOM 2271 C CA . GLY A 1 287 ? 21.633 15.753 -15.442 1.00 88.31 287 GLY A CA 1
ATOM 2272 C C . GLY A 1 287 ? 20.173 16.216 -15.561 1.00 88.31 287 GLY A C 1
ATOM 2273 O O . GLY A 1 287 ? 19.770 17.238 -15.003 1.00 88.31 287 GLY A O 1
ATOM 2274 N N . THR A 1 288 ? 19.352 15.479 -16.313 1.00 89.00 288 THR A N 1
ATOM 2275 C CA . THR A 1 288 ? 17.956 15.838 -16.574 1.00 89.00 288 THR A CA 1
ATOM 2276 C C . THR A 1 288 ? 17.089 15.573 -15.346 1.00 89.00 288 THR A C 1
ATOM 2278 O O . THR A 1 288 ? 16.160 16.332 -15.091 1.00 89.00 288 THR A O 1
ATOM 2281 N N . ALA A 1 289 ? 17.435 14.569 -14.534 1.00 85.19 289 ALA A N 1
ATOM 2282 C CA . ALA A 1 289 ? 16.777 14.286 -13.255 1.00 85.19 289 ALA A CA 1
ATOM 2283 C C . ALA A 1 289 ? 16.784 15.490 -12.284 1.00 85.19 289 ALA A C 1
ATOM 2285 O O . ALA A 1 289 ? 15.810 15.720 -11.566 1.00 85.19 289 ALA A O 1
ATOM 2286 N N . GLU A 1 290 ? 17.841 16.309 -12.308 1.00 86.25 290 GLU A N 1
ATOM 2287 C CA . GLU A 1 290 ? 17.985 17.476 -11.424 1.00 86.25 290 GLU A CA 1
ATOM 2288 C C . GLU A 1 290 ? 17.154 18.686 -11.875 1.00 86.25 290 GLU A C 1
ATOM 2290 O O . GLU A 1 290 ? 16.791 19.549 -11.070 1.00 86.25 290 GLU A O 1
ATOM 2295 N N . THR A 1 291 ? 16.850 18.770 -13.170 1.00 86.50 291 THR A N 1
ATOM 2296 C CA . THR A 1 291 ? 16.319 19.985 -13.802 1.00 86.50 291 THR A CA 1
ATOM 2297 C C . THR A 1 291 ? 14.883 19.815 -14.297 1.00 86.50 291 THR A C 1
ATOM 2299 O O . THR A 1 291 ? 14.058 20.710 -14.098 1.00 86.50 291 THR A O 1
ATOM 2302 N N . MET A 1 292 ? 14.537 18.657 -14.861 1.00 90.38 292 MET A N 1
ATOM 2303 C CA . MET A 1 292 ? 13.260 18.390 -15.529 1.00 90.38 292 MET A CA 1
ATOM 2304 C C . MET A 1 292 ? 12.192 17.847 -14.583 1.00 90.38 292 MET A C 1
ATOM 2306 O O . MET A 1 292 ? 12.475 17.014 -13.721 1.00 90.38 292 MET A O 1
ATOM 2310 N N . ASP A 1 293 ? 10.962 18.353 -14.707 1.00 93.25 293 ASP A N 1
ATOM 2311 C CA . ASP A 1 293 ? 9.826 17.934 -13.879 1.00 93.25 293 ASP A CA 1
ATOM 2312 C C . ASP A 1 293 ? 9.654 16.404 -13.880 1.00 93.25 293 ASP A C 1
ATOM 2314 O O . ASP A 1 293 ? 9.697 15.764 -14.936 1.00 93.25 293 ASP A O 1
ATOM 2318 N N . MET A 1 294 ? 9.460 15.817 -12.694 1.00 95.06 294 MET A N 1
ATOM 2319 C CA . MET A 1 294 ? 9.383 14.359 -12.540 1.00 95.06 294 MET A CA 1
ATOM 2320 C C . MET A 1 294 ? 8.205 13.758 -13.303 1.00 95.06 294 MET A C 1
ATOM 2322 O O . MET A 1 294 ? 8.312 12.644 -13.815 1.00 95.06 294 MET A O 1
ATOM 2326 N N . GLY A 1 295 ? 7.102 14.501 -13.432 1.00 94.56 295 GLY A N 1
ATOM 2327 C CA . GLY A 1 295 ? 5.954 14.066 -14.212 1.00 94.56 295 GLY A CA 1
ATOM 2328 C C . GLY A 1 295 ? 6.272 13.957 -15.698 1.00 94.56 295 GLY A C 1
ATOM 2329 O O . GLY A 1 295 ? 5.860 12.994 -16.345 1.00 94.56 295 GLY A O 1
ATOM 2330 N N . MET A 1 296 ? 7.071 14.883 -16.236 1.00 93.75 296 MET A N 1
ATOM 2331 C CA . MET A 1 296 ? 7.523 14.817 -17.629 1.00 93.75 296 MET A CA 1
ATOM 2332 C C . MET A 1 296 ? 8.501 13.660 -17.873 1.00 93.75 296 MET A C 1
ATOM 2334 O O . MET A 1 296 ? 8.397 12.983 -18.897 1.00 93.75 296 MET A O 1
ATOM 2338 N N . ILE A 1 297 ? 9.428 13.412 -16.939 1.00 96.12 297 ILE A N 1
ATOM 2339 C CA . ILE A 1 297 ? 10.337 12.256 -17.007 1.00 96.12 297 ILE A CA 1
ATOM 2340 C C . ILE A 1 297 ? 9.518 10.963 -17.015 1.00 96.12 297 ILE A C 1
ATOM 2342 O O . ILE A 1 297 ? 9.670 10.137 -17.916 1.00 96.12 297 ILE A O 1
ATOM 2346 N N . MET A 1 298 ? 8.599 10.810 -16.057 1.00 97.75 298 MET A N 1
ATOM 2347 C CA . MET A 1 298 ? 7.767 9.615 -15.957 1.00 97.75 298 MET A CA 1
ATOM 2348 C C . MET A 1 298 ? 6.893 9.433 -17.202 1.00 97.75 298 MET A C 1
ATOM 2350 O O . MET A 1 298 ? 6.781 8.326 -17.718 1.00 97.75 298 MET A O 1
ATOM 2354 N N . GLN A 1 299 ? 6.319 10.510 -17.744 1.00 97.06 299 GLN A N 1
ATOM 2355 C CA . GLN A 1 299 ? 5.536 10.449 -18.978 1.00 97.06 299 GLN A CA 1
ATOM 2356 C C . GLN A 1 299 ? 6.365 9.933 -20.161 1.00 97.06 299 GLN A C 1
ATOM 2358 O O . GLN A 1 299 ? 5.875 9.115 -20.941 1.00 97.06 299 GLN A O 1
ATOM 2363 N N . ALA A 1 300 ? 7.613 10.385 -20.297 1.00 97.00 300 ALA A N 1
ATOM 2364 C CA . ALA A 1 300 ? 8.503 9.923 -21.354 1.00 97.00 300 ALA A CA 1
ATOM 2365 C C . ALA A 1 300 ? 8.883 8.442 -21.180 1.00 97.00 300 ALA A C 1
ATOM 2367 O O . ALA A 1 300 ? 8.852 7.691 -22.154 1.00 97.00 300 ALA A O 1
ATOM 2368 N N . ILE A 1 301 ? 9.149 8.001 -19.946 1.00 97.44 301 ILE A N 1
ATOM 2369 C CA . ILE A 1 301 ? 9.412 6.588 -19.626 1.00 97.44 301 ILE A CA 1
ATOM 2370 C C . ILE A 1 301 ? 8.194 5.717 -19.957 1.00 97.44 301 ILE A C 1
ATOM 2372 O O . ILE A 1 301 ? 8.333 4.713 -20.652 1.00 97.44 301 ILE A O 1
ATOM 2376 N N . LEU A 1 302 ? 6.988 6.127 -19.549 1.00 97.25 302 LEU A N 1
ATOM 2377 C CA . LEU A 1 302 ? 5.751 5.409 -19.877 1.00 97.25 302 LEU A CA 1
ATOM 2378 C C . LEU A 1 302 ? 5.512 5.334 -21.389 1.00 97.25 302 LEU A C 1
ATOM 2380 O O . LEU A 1 302 ? 5.099 4.293 -21.894 1.00 97.25 302 LEU A O 1
ATOM 2384 N N . LYS A 1 303 ? 5.806 6.411 -22.126 1.00 96.56 303 LYS A N 1
ATOM 2385 C CA . LYS A 1 303 ? 5.679 6.448 -23.590 1.00 96.56 303 LYS A CA 1
ATOM 2386 C C . LYS A 1 303 ? 6.667 5.513 -24.294 1.00 96.56 303 LYS A C 1
ATOM 2388 O O . LYS A 1 303 ? 6.325 4.966 -25.339 1.00 96.56 303 LYS A O 1
ATOM 2393 N N . ASN A 1 304 ? 7.859 5.320 -23.730 1.00 95.56 304 ASN A N 1
ATOM 2394 C CA . ASN A 1 304 ? 8.854 4.372 -24.240 1.00 95.56 304 ASN A CA 1
ATOM 2395 C C . ASN A 1 304 ? 8.509 2.908 -23.917 1.00 95.56 304 ASN A C 1
ATOM 2397 O O . ASN A 1 304 ? 9.161 2.007 -24.442 1.00 95.56 304 ASN A O 1
ATOM 2401 N N . GLY A 1 305 ? 7.476 2.677 -23.102 1.00 95.94 305 GLY A N 1
ATOM 2402 C CA . GLY A 1 305 ? 7.003 1.361 -22.701 1.00 95.94 305 GLY A CA 1
ATOM 2403 C C . GLY A 1 305 ? 7.712 0.850 -21.450 1.00 95.94 305 GLY A C 1
ATOM 2404 O O . GLY A 1 305 ? 8.937 0.795 -21.385 1.00 95.94 305 GLY A O 1
ATOM 2405 N N . VAL A 1 306 ? 6.916 0.437 -20.461 1.00 97.81 306 VAL A N 1
ATOM 2406 C CA . VAL A 1 306 ? 7.400 -0.208 -19.224 1.00 97.81 306 VAL A CA 1
ATOM 2407 C C . VAL A 1 306 ? 7.090 -1.706 -19.161 1.00 97.81 306 VAL A C 1
ATOM 2409 O O . VAL A 1 306 ? 7.397 -2.364 -18.173 1.00 97.81 306 VAL A O 1
ATOM 2412 N N . GLY A 1 307 ? 6.493 -2.241 -20.227 1.00 98.06 307 GLY A N 1
ATOM 2413 C CA . GLY A 1 307 ? 5.915 -3.580 -20.260 1.00 98.06 307 GLY A CA 1
ATOM 2414 C C . GLY A 1 307 ? 4.468 -3.609 -19.741 1.00 98.06 307 GLY A C 1
ATOM 2415 O O . GLY A 1 307 ? 4.092 -2.789 -18.899 1.00 98.06 307 GLY A O 1
ATOM 2416 N N . PRO A 1 308 ? 3.623 -4.513 -20.268 1.00 97.94 308 PRO A N 1
ATOM 2417 C CA . PRO A 1 308 ? 2.186 -4.519 -19.988 1.00 97.94 308 PRO A CA 1
ATOM 2418 C C . PRO A 1 308 ? 1.837 -4.920 -18.546 1.00 97.94 308 PRO A C 1
ATOM 2420 O O . PRO A 1 308 ? 0.832 -4.453 -18.006 1.00 97.94 308 PRO A O 1
ATOM 2423 N N . ARG A 1 309 ? 2.647 -5.765 -17.899 1.00 98.12 309 ARG A N 1
ATOM 2424 C CA . ARG A 1 309 ? 2.411 -6.227 -16.523 1.00 98.12 309 ARG A CA 1
ATOM 2425 C C . ARG A 1 309 ? 2.806 -5.148 -15.519 1.00 98.12 309 ARG A C 1
ATOM 2427 O O . ARG A 1 309 ? 2.046 -4.860 -14.599 1.00 98.12 309 ARG A O 1
ATOM 2434 N N . THR A 1 310 ? 3.932 -4.481 -15.750 1.00 98.50 310 THR A N 1
ATOM 2435 C CA . THR A 1 310 ? 4.334 -3.284 -15.000 1.00 98.50 310 THR A CA 1
ATOM 2436 C C . THR A 1 310 ? 3.305 -2.178 -15.167 1.00 98.50 310 THR A C 1
ATOM 2438 O O . THR A 1 310 ? 2.846 -1.619 -14.175 1.00 98.50 310 THR A O 1
ATOM 2441 N N . GLU A 1 311 ? 2.891 -1.894 -16.407 1.00 98.31 311 GLU A N 1
ATOM 2442 C CA . GLU A 1 311 ? 1.856 -0.900 -16.699 1.00 98.31 311 GLU A CA 1
ATOM 2443 C C . GLU A 1 311 ? 0.587 -1.184 -15.888 1.00 98.31 311 GLU A C 1
ATOM 2445 O O . GLU A 1 311 ? 0.056 -0.283 -15.244 1.00 98.31 311 GLU A O 1
ATOM 2450 N N . SER A 1 312 ? 0.146 -2.441 -15.859 1.00 98.12 312 SER A N 1
ATOM 2451 C CA . SER A 1 312 ? -1.042 -2.877 -15.123 1.00 98.12 312 SER A CA 1
ATOM 2452 C C . SER A 1 312 ? -0.981 -2.564 -13.627 1.00 98.12 312 SER A C 1
ATOM 2454 O O . SER A 1 312 ? -1.978 -2.111 -13.066 1.00 98.12 312 SER A O 1
ATOM 2456 N N . ILE A 1 313 ? 0.180 -2.728 -12.985 1.00 98.44 313 ILE A N 1
ATOM 2457 C CA . ILE A 1 313 ? 0.369 -2.329 -11.582 1.00 98.44 313 ILE A CA 1
ATOM 2458 C C . ILE A 1 313 ? 0.393 -0.808 -11.440 1.00 98.44 313 ILE A C 1
ATOM 2460 O O . ILE A 1 313 ? -0.294 -0.264 -10.579 1.00 98.44 313 ILE A O 1
ATOM 2464 N N . LEU A 1 314 ? 1.129 -0.096 -12.297 1.00 98.44 314 LEU A N 1
ATOM 2465 C CA . LEU A 1 314 ? 1.224 1.366 -12.215 1.00 98.44 314 LEU A CA 1
ATOM 2466 C C . LEU A 1 314 ? -0.134 2.054 -12.431 1.00 98.44 314 LEU A C 1
ATOM 2468 O O . LEU A 1 314 ? -0.403 3.079 -11.808 1.00 98.44 314 LEU A O 1
ATOM 2472 N N . LYS A 1 315 ? -1.026 1.470 -13.242 1.00 98.31 315 LYS A N 1
ATOM 2473 C CA . LYS A 1 315 ? -2.417 1.927 -13.408 1.00 98.31 315 LYS A CA 1
ATOM 2474 C C . LYS A 1 315 ? -3.257 1.842 -12.141 1.00 98.31 315 LYS A C 1
ATOM 2476 O O . LYS A 1 315 ? -4.278 2.512 -12.076 1.00 98.31 315 LYS A O 1
ATOM 2481 N N . ALA A 1 316 ? -2.871 1.039 -11.155 1.00 98.31 316 ALA A N 1
ATOM 2482 C CA . ALA A 1 316 ? -3.540 1.029 -9.861 1.00 98.31 316 ALA A CA 1
ATOM 2483 C C . ALA A 1 316 ? -3.023 2.154 -8.941 1.00 98.31 316 ALA A C 1
ATOM 2485 O O . ALA A 1 316 ? -3.711 2.555 -8.014 1.00 98.31 316 ALA A O 1
ATOM 2486 N N . ILE A 1 317 ? -1.850 2.736 -9.215 1.00 97.88 317 ILE A N 1
ATOM 2487 C CA . ILE A 1 317 ? -1.177 3.696 -8.327 1.00 97.88 317 ILE A CA 1
ATOM 2488 C C . ILE A 1 317 ? -1.398 5.133 -8.822 1.00 97.88 317 ILE A C 1
ATOM 2490 O O . ILE A 1 317 ? -0.498 5.774 -9.364 1.00 97.88 317 ILE A O 1
ATOM 2494 N N . HIS A 1 318 ? -2.614 5.660 -8.652 1.00 96.94 318 HIS A N 1
ATOM 2495 C CA . HIS A 1 318 ? -2.904 7.072 -8.939 1.00 96.94 318 HIS A CA 1
ATOM 2496 C C . HIS A 1 318 ? -4.124 7.603 -8.169 1.00 96.94 318 HIS A C 1
ATOM 2498 O O . HIS A 1 318 ? -4.885 6.852 -7.555 1.00 96.94 318 HIS A O 1
ATOM 2504 N N . GLN A 1 319 ? -4.340 8.921 -8.207 1.00 95.31 319 GLN A N 1
ATOM 2505 C CA . GLN A 1 319 ? -5.377 9.607 -7.432 1.00 95.31 319 GLN A CA 1
ATOM 2506 C C . GLN A 1 319 ? -6.805 9.212 -7.840 1.00 95.31 319 GLN A C 1
ATOM 2508 O O . GLN A 1 319 ? -7.716 9.284 -7.019 1.00 95.31 319 GLN A O 1
ATOM 2513 N N . GLY A 1 320 ? -7.017 8.756 -9.077 1.00 96.62 320 GLY A N 1
ATOM 2514 C CA . GLY A 1 320 ? -8.338 8.337 -9.558 1.00 96.62 320 GLY A CA 1
ATOM 2515 C C . GLY A 1 320 ? -8.917 7.176 -8.747 1.00 96.62 320 GLY A C 1
ATOM 2516 O O . GLY A 1 320 ? -10.066 7.258 -8.323 1.00 96.62 320 GLY A O 1
ATOM 2517 N N . VAL A 1 321 ? -8.098 6.165 -8.438 1.00 96.62 321 VAL A N 1
ATOM 2518 C CA . VAL A 1 321 ? -8.485 5.015 -7.598 1.00 96.62 321 VAL A CA 1
ATOM 2519 C C . VAL A 1 321 ? -8.972 5.477 -6.222 1.00 96.62 321 VAL A C 1
ATOM 2521 O O . VAL A 1 321 ? -10.023 5.057 -5.728 1.00 96.62 321 VAL A O 1
ATOM 2524 N N . ILE A 1 322 ? -8.240 6.415 -5.621 1.00 95.31 322 ILE A N 1
ATOM 2525 C CA . ILE A 1 322 ? -8.583 6.991 -4.321 1.00 95.31 322 ILE A CA 1
ATOM 2526 C C . ILE A 1 322 ? -9.857 7.825 -4.381 1.00 95.31 322 ILE A C 1
ATOM 2528 O O . ILE A 1 322 ? -10.662 7.753 -3.459 1.00 95.31 322 ILE A O 1
ATOM 2532 N N . LEU A 1 323 ? -10.053 8.624 -5.431 1.00 94.94 323 LEU A N 1
ATOM 2533 C CA . LEU A 1 323 ? -11.242 9.465 -5.566 1.00 94.94 323 LEU A CA 1
ATOM 2534 C C . LEU A 1 323 ? -12.514 8.621 -5.677 1.00 94.94 323 LEU A C 1
ATOM 2536 O O . LEU A 1 323 ? -13.484 8.918 -4.982 1.00 94.94 323 LEU A O 1
ATOM 2540 N N . THR A 1 324 ? -12.490 7.551 -6.478 1.00 95.69 324 THR A N 1
ATOM 2541 C CA . THR A 1 324 ? -13.609 6.601 -6.594 1.00 95.69 324 THR A CA 1
ATOM 2542 C C . THR A 1 324 ? -13.931 5.964 -5.241 1.00 95.69 324 THR A C 1
ATOM 2544 O O . THR A 1 324 ? -15.088 5.909 -4.831 1.00 95.69 324 THR A O 1
ATOM 2547 N N . THR A 1 325 ? -12.901 5.556 -4.500 1.00 95.12 325 THR A N 1
ATOM 2548 C CA . THR A 1 325 ? -13.064 4.924 -3.183 1.00 95.12 325 THR A CA 1
ATOM 2549 C C . THR A 1 325 ? -13.552 5.908 -2.118 1.00 95.12 325 THR A C 1
ATOM 2551 O O . THR A 1 325 ? -14.455 5.607 -1.343 1.00 95.12 325 THR A O 1
ATOM 2554 N N . ALA A 1 326 ? -12.999 7.120 -2.089 1.00 94.62 326 ALA A N 1
ATOM 2555 C CA . ALA A 1 326 ? -13.419 8.159 -1.157 1.00 94.62 326 ALA A CA 1
ATOM 2556 C C . ALA A 1 326 ? -14.866 8.594 -1.425 1.00 94.62 326 ALA A C 1
ATOM 2558 O O . ALA A 1 326 ? -15.600 8.883 -0.484 1.00 94.62 326 ALA A O 1
ATOM 2559 N N . PHE A 1 327 ? -15.295 8.623 -2.692 1.00 93.81 327 PHE A N 1
ATOM 2560 C CA . PHE A 1 327 ? -16.694 8.860 -3.042 1.00 93.81 327 PHE A CA 1
ATOM 2561 C C . PHE A 1 327 ? -17.607 7.785 -2.446 1.00 93.81 327 PHE A C 1
ATOM 2563 O O . PHE A 1 327 ? -18.605 8.128 -1.816 1.00 93.81 327 PHE A O 1
ATOM 2570 N N . GLU A 1 328 ? -17.229 6.511 -2.569 1.00 92.38 328 GLU A N 1
ATOM 2571 C CA . GLU A 1 328 ? -17.975 5.385 -2.000 1.00 92.38 328 GLU A CA 1
ATOM 2572 C C . GLU A 1 328 ? -18.154 5.524 -0.481 1.00 92.38 328 GLU A C 1
ATOM 2574 O O . GLU A 1 328 ? -19.274 5.457 0.033 1.00 92.38 328 GLU A O 1
ATOM 2579 N N . ILE A 1 329 ? -17.067 5.814 0.240 1.00 93.06 329 ILE A N 1
ATOM 2580 C CA . ILE A 1 329 ? -17.093 6.025 1.695 1.00 93.06 329 ILE A CA 1
ATOM 2581 C C . ILE A 1 329 ? -17.960 7.231 2.053 1.00 93.06 329 ILE A C 1
ATOM 2583 O O . ILE A 1 329 ? -18.814 7.141 2.936 1.00 93.06 329 ILE A O 1
ATOM 2587 N N . LYS A 1 330 ? -17.789 8.355 1.352 1.00 91.69 330 LYS A N 1
ATOM 2588 C CA . LYS A 1 330 ? -18.564 9.574 1.615 1.00 91.69 330 LYS A CA 1
ATOM 2589 C C . LYS A 1 330 ? -20.046 9.397 1.343 1.00 91.69 330 LYS A C 1
ATOM 2591 O O . LYS A 1 330 ? -20.870 9.985 2.037 1.00 91.69 330 LYS A O 1
ATOM 2596 N N . HIS A 1 331 ? -20.398 8.581 0.359 1.00 89.81 331 HIS A N 1
ATOM 2597 C CA . HIS A 1 331 ? -21.787 8.347 0.011 1.00 89.81 331 HIS A CA 1
ATOM 2598 C C . HIS A 1 331 ? -22.467 7.335 0.940 1.00 89.81 331 HIS A C 1
ATOM 2600 O O . HIS A 1 331 ? -23.611 7.555 1.343 1.00 89.81 331 HIS A O 1
ATOM 2606 N N . LYS A 1 332 ? -21.775 6.239 1.283 1.00 88.06 332 LYS A N 1
ATOM 2607 C CA . LYS A 1 332 ? -22.352 5.117 2.039 1.00 88.06 332 LYS A CA 1
ATOM 2608 C C . LYS A 1 332 ? -22.148 5.210 3.552 1.00 88.06 332 LYS A C 1
ATOM 2610 O O . LYS A 1 332 ? -22.990 4.711 4.290 1.00 88.06 332 LYS A O 1
ATOM 2615 N N . VAL A 1 333 ? -21.069 5.844 4.011 1.00 89.25 333 VAL A N 1
ATOM 2616 C CA . VAL A 1 333 ? -20.652 5.844 5.425 1.00 89.25 333 VAL A CA 1
ATOM 2617 C C . VAL A 1 333 ? -20.751 7.238 6.028 1.00 89.25 333 VAL A C 1
ATOM 2619 O O . VAL A 1 333 ? -21.497 7.460 6.976 1.00 89.25 333 VAL A O 1
ATOM 2622 N N . THR A 1 334 ? -20.037 8.213 5.463 1.00 90.50 334 THR A N 1
ATOM 2623 C CA . THR A 1 334 ? -19.888 9.547 6.068 1.00 90.50 334 THR A CA 1
ATOM 2624 C C . THR A 1 334 ? -20.825 10.591 5.463 1.00 90.50 334 THR A C 1
ATOM 2626 O O . THR A 1 334 ? -20.544 11.784 5.498 1.00 90.50 334 THR A O 1
ATOM 2629 N N . LYS A 1 335 ? -21.996 10.177 4.959 1.00 90.19 335 LYS A N 1
ATOM 2630 C CA . LYS A 1 335 ? -22.953 11.063 4.266 1.00 90.19 335 LYS A CA 1
ATOM 2631 C C . LYS A 1 335 ? -23.329 12.315 5.067 1.00 90.19 335 LYS A C 1
ATOM 2633 O O . LYS A 1 335 ? -23.548 13.375 4.486 1.00 90.19 335 LYS A O 1
ATOM 2638 N N . SER A 1 336 ? -23.421 12.192 6.389 1.00 89.81 336 SER A N 1
ATOM 2639 C CA . SER A 1 336 ? -23.749 13.289 7.308 1.00 89.81 336 SER A CA 1
ATOM 2640 C C . SER A 1 336 ? -22.544 13.837 8.075 1.00 89.81 336 SER A C 1
ATOM 2642 O O . SER A 1 336 ? -22.731 14.672 8.956 1.00 89.81 336 SER A O 1
ATOM 2644 N N . ILE A 1 337 ? -21.329 13.354 7.801 1.00 92.19 337 ILE A N 1
ATOM 2645 C CA . ILE A 1 337 ? -20.128 13.719 8.552 1.00 92.19 337 ILE A CA 1
ATOM 2646 C C . ILE A 1 337 ? -19.095 14.298 7.595 1.00 92.19 337 ILE A C 1
ATOM 2648 O O . ILE A 1 337 ? -18.599 13.628 6.694 1.00 92.19 337 ILE A O 1
ATOM 2652 N N . LEU A 1 338 ? -18.744 15.562 7.809 1.00 92.00 338 LEU A N 1
ATOM 2653 C CA . LEU A 1 338 ? -17.733 16.219 6.998 1.00 92.00 338 LEU A CA 1
ATOM 2654 C C . LEU A 1 338 ? -16.333 15.808 7.454 1.00 92.00 338 LEU A C 1
ATOM 2656 O O . LEU A 1 338 ? -15.947 16.003 8.609 1.00 92.00 338 LEU A O 1
ATOM 2660 N N . THR A 1 339 ? -15.557 15.284 6.513 1.00 95.50 339 THR A N 1
ATOM 2661 C CA . THR A 1 339 ? -14.189 14.810 6.727 1.00 95.50 339 THR A CA 1
ATOM 2662 C C . THR A 1 339 ? -13.234 15.471 5.73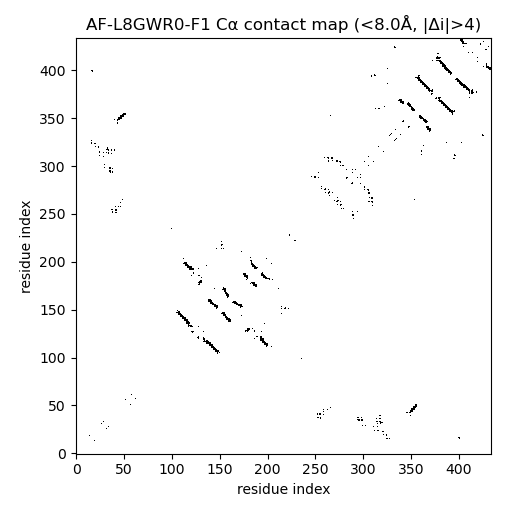6 1.00 95.50 339 THR A C 1
ATOM 2664 O O . THR A 1 339 ? -13.620 15.900 4.641 1.00 95.50 339 THR A O 1
ATOM 2667 N N . LYS A 1 340 ? -11.965 15.575 6.126 1.00 94.38 340 LYS A N 1
ATOM 2668 C CA . LYS A 1 340 ? -10.864 16.057 5.290 1.00 94.38 340 LYS A CA 1
ATOM 2669 C C . LYS A 1 340 ? -9.702 15.074 5.328 1.00 94.38 340 LYS A C 1
ATOM 2671 O O . LYS A 1 340 ? -9.514 14.359 6.308 1.00 94.38 340 LYS A O 1
ATOM 2676 N N . ASP A 1 341 ? -8.889 15.107 4.282 1.00 95.19 341 ASP A N 1
ATOM 2677 C CA . ASP A 1 341 ? -7.701 14.266 4.180 1.00 95.19 341 ASP A CA 1
ATOM 2678 C C . ASP A 1 341 ? -6.660 14.642 5.244 1.00 95.19 341 ASP A C 1
ATOM 2680 O O . ASP A 1 341 ? -6.356 15.827 5.445 1.00 95.19 341 ASP A O 1
ATOM 2684 N N . VAL A 1 342 ? -6.049 13.636 5.869 1.00 94.88 342 VAL A N 1
ATOM 2685 C CA . VAL A 1 342 ? -4.829 13.831 6.656 1.00 94.88 342 VAL A CA 1
ATOM 2686 C C . VAL A 1 342 ? -3.674 14.082 5.678 1.00 94.88 342 VAL A C 1
ATOM 2688 O O . VAL A 1 342 ? -3.406 13.270 4.799 1.00 94.88 342 VAL A O 1
ATOM 2691 N N . ARG A 1 343 ? -2.997 15.236 5.783 1.00 91.00 343 ARG A N 1
ATOM 2692 C CA . ARG A 1 343 ? -1.946 15.656 4.825 1.00 91.00 343 ARG A CA 1
ATOM 2693 C C . ARG A 1 343 ? -0.521 15.247 5.214 1.00 91.00 343 ARG A C 1
ATOM 2695 O O . ARG A 1 343 ? 0.428 15.684 4.567 1.00 91.00 343 ARG A O 1
ATOM 2702 N N . THR A 1 344 ? -0.362 14.437 6.257 1.00 90.94 344 THR A N 1
ATOM 2703 C CA . THR A 1 344 ? 0.939 13.869 6.642 1.00 90.94 344 THR A CA 1
ATOM 2704 C C . THR A 1 344 ? 1.350 12.752 5.674 1.00 90.94 344 THR A C 1
ATOM 2706 O O . THR A 1 344 ? 0.552 12.327 4.833 1.00 90.94 344 THR A O 1
ATOM 2709 N N . LYS A 1 345 ? 2.596 12.268 5.775 1.00 83.62 345 LYS A N 1
ATOM 2710 C CA . LYS A 1 345 ? 3.071 11.123 4.977 1.00 83.62 345 LYS A CA 1
ATOM 2711 C C . LYS A 1 345 ? 2.220 9.867 5.213 1.00 83.62 345 LYS A C 1
ATOM 2713 O O . LYS A 1 345 ? 1.887 9.179 4.255 1.00 83.62 345 LYS A O 1
ATOM 2718 N N . ASP A 1 346 ? 1.746 9.657 6.441 1.00 89.44 346 ASP A N 1
ATOM 2719 C CA . ASP A 1 346 ? 0.868 8.529 6.799 1.00 89.44 346 ASP A CA 1
ATOM 2720 C C . ASP A 1 346 ? -0.577 8.681 6.311 1.00 89.44 346 ASP A C 1
ATOM 2722 O O . ASP A 1 346 ? -1.377 7.752 6.412 1.00 89.44 346 ASP A O 1
ATOM 2726 N N . GLY A 1 347 ? -0.932 9.857 5.785 1.00 94.19 347 GLY A N 1
ATOM 2727 C CA . GLY A 1 347 ? -2.281 10.155 5.323 1.00 94.19 347 GLY A CA 1
ATOM 2728 C C . GLY A 1 347 ? -2.708 9.345 4.103 1.00 94.19 347 GLY A C 1
ATOM 2729 O O . GLY A 1 347 ? -3.892 9.053 3.947 1.00 94.19 347 GLY A O 1
ATOM 2730 N N . TRP A 1 348 ? -1.759 8.962 3.246 1.00 96.25 348 TRP A N 1
ATOM 2731 C CA . TRP A 1 348 ? -1.998 8.062 2.121 1.00 96.25 348 TRP A CA 1
ATOM 2732 C C . TRP A 1 348 ? -0.765 7.195 1.902 1.00 96.25 348 TRP A C 1
ATOM 2734 O O . TRP A 1 348 ? 0.310 7.717 1.630 1.00 96.25 348 TRP A O 1
ATOM 2744 N N . ARG A 1 349 ? -0.944 5.880 2.004 1.00 96.62 349 ARG A N 1
ATOM 2745 C CA . ARG A 1 349 ? 0.078 4.860 1.777 1.00 96.62 349 ARG A CA 1
ATOM 2746 C C . ARG A 1 349 ? -0.393 3.890 0.697 1.00 96.62 349 ARG A C 1
ATOM 2748 O O . ARG A 1 349 ? -1.587 3.597 0.605 1.00 96.62 349 ARG A O 1
ATOM 2755 N N . VAL A 1 350 ? 0.536 3.401 -0.111 1.00 97.75 350 VAL A N 1
ATOM 2756 C CA . VAL A 1 350 ? 0.293 2.355 -1.107 1.00 97.75 350 VAL A CA 1
ATOM 2757 C C . VAL A 1 350 ? 1.201 1.176 -0.786 1.00 97.75 350 VAL A C 1
ATOM 2759 O O . VAL A 1 350 ? 2.372 1.343 -0.452 1.00 97.75 350 VAL A O 1
ATOM 2762 N N . HIS A 1 351 ? 0.657 -0.026 -0.864 1.00 97.75 351 HIS A N 1
ATOM 2763 C CA . HIS A 1 351 ? 1.398 -1.260 -0.685 1.00 97.75 351 HIS A CA 1
ATOM 2764 C C . HIS A 1 351 ? 1.141 -2.172 -1.878 1.00 97.75 351 HIS A C 1
ATOM 2766 O O . HIS A 1 351 ? -0.009 -2.471 -2.199 1.00 97.75 351 HIS A O 1
ATOM 2772 N N . VAL A 1 352 ? 2.209 -2.586 -2.546 1.00 97.81 352 VAL A N 1
ATOM 2773 C CA . VAL A 1 352 ? 2.167 -3.490 -3.693 1.00 97.81 352 VAL A CA 1
ATOM 2774 C C . VAL A 1 352 ? 2.764 -4.818 -3.257 1.00 97.81 352 VAL A C 1
ATOM 2776 O O . VAL A 1 352 ? 3.956 -4.888 -2.971 1.00 97.81 352 VAL A O 1
ATOM 2779 N N . HIS A 1 353 ? 1.943 -5.861 -3.240 1.00 96.31 353 HIS A N 1
ATOM 2780 C CA . HIS A 1 353 ? 2.368 -7.228 -2.969 1.00 96.31 353 HIS A CA 1
ATOM 2781 C C . HIS A 1 353 ? 2.350 -8.029 -4.272 1.00 96.31 353 HIS A C 1
ATOM 2783 O O . HIS A 1 353 ? 1.285 -8.248 -4.853 1.00 96.31 353 HIS A O 1
ATOM 2789 N N . LEU A 1 354 ? 3.522 -8.448 -4.749 1.00 95.94 354 LEU A N 1
ATOM 2790 C CA . LEU A 1 354 ? 3.671 -9.277 -5.945 1.00 95.94 354 LEU A CA 1
ATOM 2791 C C . LEU A 1 354 ? 3.919 -10.728 -5.537 1.00 95.94 354 LEU A C 1
ATOM 2793 O O . LEU A 1 354 ? 4.903 -11.021 -4.857 1.00 95.94 354 LEU A O 1
ATOM 2797 N N . ALA A 1 355 ? 3.056 -11.631 -5.994 1.00 93.19 355 ALA A N 1
ATOM 2798 C CA . ALA A 1 355 ? 3.134 -13.057 -5.724 1.00 93.19 355 ALA A CA 1
ATOM 2799 C C . ALA A 1 355 ? 3.023 -13.874 -7.030 1.00 93.19 355 ALA A C 1
ATOM 2801 O O . ALA A 1 355 ? 2.600 -13.363 -8.068 1.00 93.19 355 ALA A O 1
ATOM 2802 N N . PRO A 1 356 ? 3.383 -15.167 -7.023 1.00 88.38 356 PRO A N 1
ATOM 2803 C CA . PRO A 1 356 ? 3.323 -16.000 -8.229 1.00 88.38 356 PRO A CA 1
ATOM 2804 C C . PRO A 1 356 ? 1.901 -16.188 -8.772 1.00 88.38 356 PRO A C 1
ATOM 2806 O O . PRO A 1 356 ? 1.710 -16.371 -9.971 1.00 88.38 356 PRO A O 1
ATOM 2809 N N . ASN A 1 357 ? 0.905 -16.139 -7.887 1.00 89.44 357 ASN A N 1
ATOM 2810 C CA . ASN A 1 357 ? -0.508 -16.303 -8.213 1.00 89.44 357 ASN A CA 1
ATOM 2811 C C . ASN A 1 357 ? -1.219 -14.989 -8.576 1.00 89.44 357 ASN A C 1
ATOM 2813 O O . ASN A 1 357 ? -2.380 -15.042 -8.971 1.00 89.44 357 ASN A O 1
ATOM 2817 N N . GLY A 1 358 ? -0.564 -13.832 -8.463 1.00 95.44 358 GLY A N 1
ATOM 2818 C CA . GLY A 1 358 ? -1.223 -12.550 -8.690 1.00 95.44 358 GLY A CA 1
ATOM 2819 C C . GLY A 1 358 ? -0.510 -11.367 -8.060 1.00 95.44 358 GLY A C 1
ATOM 2820 O O . GLY A 1 358 ? 0.612 -11.463 -7.566 1.00 95.44 358 GLY A O 1
ATOM 2821 N N . ALA A 1 359 ? -1.190 -10.231 -8.060 1.00 97.38 359 ALA A N 1
ATOM 2822 C CA . ALA A 1 359 ? -0.744 -9.058 -7.326 1.00 97.38 359 ALA A CA 1
ATOM 2823 C C . ALA A 1 359 ? -1.880 -8.494 -6.488 1.00 97.38 359 ALA A C 1
ATOM 2825 O O . ALA A 1 359 ? -3.047 -8.568 -6.869 1.00 97.38 359 ALA A O 1
ATOM 2826 N N . VAL A 1 360 ? -1.521 -7.881 -5.367 1.00 97.62 360 VAL A N 1
ATOM 2827 C CA . VAL A 1 360 ? -2.450 -7.098 -4.559 1.00 97.62 360 VAL A CA 1
ATOM 2828 C C . VAL A 1 360 ? -1.916 -5.681 -4.455 1.00 97.62 360 VAL A C 1
ATOM 2830 O O . VAL A 1 360 ? -0.814 -5.466 -3.952 1.00 97.62 360 VAL A O 1
ATOM 2833 N N . VAL A 1 361 ? -2.696 -4.708 -4.922 1.00 98.25 361 VAL A N 1
ATOM 2834 C CA . VAL A 1 361 ? -2.400 -3.286 -4.720 1.00 98.25 361 VAL A CA 1
ATOM 2835 C C . VAL A 1 361 ? -3.341 -2.758 -3.654 1.00 98.25 361 VAL A C 1
ATOM 2837 O O . VAL A 1 361 ? -4.559 -2.750 -3.826 1.00 98.25 361 VAL A O 1
ATOM 2840 N N . THR A 1 362 ? -2.770 -2.352 -2.527 1.00 98.19 362 THR A N 1
ATOM 2841 C CA . THR A 1 362 ? -3.508 -1.870 -1.367 1.00 98.19 362 THR A CA 1
ATOM 2842 C C . THR A 1 362 ? -3.264 -0.385 -1.160 1.00 98.19 362 THR A C 1
ATOM 2844 O O . THR A 1 362 ? -2.131 0.050 -0.985 1.00 98.19 362 THR A O 1
ATOM 2847 N N . HIS A 1 363 ? -4.337 0.394 -1.137 1.00 98.06 363 HIS A N 1
ATOM 2848 C CA . HIS A 1 363 ? -4.323 1.797 -0.764 1.00 98.06 363 HIS A CA 1
ATOM 2849 C C . HIS A 1 363 ? -4.859 1.942 0.652 1.00 98.06 363 HIS A C 1
ATOM 2851 O O . HIS A 1 363 ? -5.978 1.525 0.935 1.00 98.06 363 HIS A O 1
ATOM 2857 N N . THR A 1 364 ? -4.089 2.588 1.516 1.00 97.50 364 THR A N 1
ATOM 2858 C CA . THR A 1 364 ? -4.504 2.945 2.871 1.00 97.50 364 THR A CA 1
ATOM 2859 C C . THR A 1 364 ? -4.587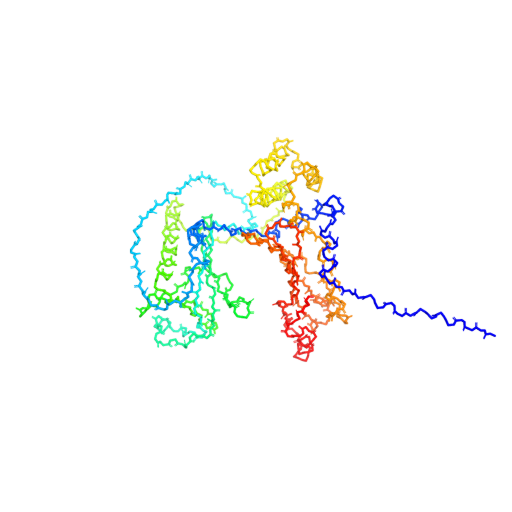 4.457 2.965 1.00 97.50 364 THR A C 1
ATOM 2861 O O . THR A 1 364 ? -3.636 5.150 2.591 1.00 97.50 364 THR A O 1
ATOM 2864 N N . ARG A 1 365 ? -5.704 4.988 3.463 1.00 97.31 365 ARG A N 1
ATOM 2865 C CA . ARG A 1 365 ? -5.905 6.431 3.589 1.00 97.31 365 ARG A CA 1
ATOM 2866 C C . ARG A 1 365 ? -6.518 6.795 4.931 1.00 97.31 365 ARG A C 1
ATOM 2868 O O . ARG A 1 365 ? -7.415 6.110 5.410 1.00 97.31 365 ARG A O 1
ATOM 2875 N N . ARG A 1 366 ? -6.050 7.907 5.499 1.00 97.19 366 ARG A N 1
ATOM 2876 C CA . ARG A 1 366 ? -6.591 8.500 6.723 1.00 97.19 366 ARG A CA 1
ATOM 2877 C C . ARG A 1 366 ? -7.375 9.767 6.422 1.00 97.19 366 ARG A C 1
ATOM 2879 O O . ARG A 1 366 ? -6.914 10.661 5.705 1.00 97.19 366 ARG A O 1
ATOM 2886 N N . GLU A 1 367 ? -8.538 9.865 7.040 1.00 96.62 367 GLU A N 1
ATOM 2887 C CA . GLU A 1 367 ? -9.394 11.043 7.023 1.00 96.62 367 GLU A CA 1
ATOM 2888 C C . GLU A 1 367 ? -9.694 11.477 8.455 1.00 96.62 367 GLU A C 1
ATOM 2890 O O . GLU A 1 367 ? -9.721 10.669 9.379 1.00 96.62 367 GLU A O 1
ATOM 2895 N N . MET A 1 368 ? -9.907 12.773 8.649 1.00 95.62 368 MET A N 1
ATOM 2896 C CA . MET A 1 368 ? -10.214 13.346 9.956 1.00 95.62 368 MET A CA 1
ATOM 2897 C C . MET A 1 368 ? -11.427 14.263 9.882 1.00 95.62 368 MET A C 1
ATOM 2899 O O . MET A 1 368 ? -11.704 14.845 8.829 1.00 95.62 368 MET A O 1
ATOM 2903 N N . SER A 1 369 ? -12.137 14.431 10.994 1.00 95.50 369 SER A N 1
ATOM 2904 C CA . SER A 1 369 ? -13.293 15.325 11.043 1.00 95.50 369 SER A CA 1
ATOM 2905 C C . SER A 1 369 ? -12.921 16.785 10.742 1.00 95.50 369 SER A C 1
ATOM 2907 O O . SER A 1 369 ? -11.847 17.293 11.101 1.00 95.50 369 SER A O 1
ATOM 2909 N N . ILE A 1 370 ? -13.815 17.497 10.046 1.00 90.06 370 ILE A N 1
ATOM 2910 C CA . ILE A 1 370 ? -13.703 18.950 9.869 1.00 90.06 370 ILE A CA 1
ATOM 2911 C C . ILE A 1 370 ? -14.112 19.602 11.193 1.00 90.06 370 ILE A C 1
ATOM 2913 O O . ILE A 1 370 ? -15.278 19.878 11.427 1.00 90.06 370 ILE A O 1
ATOM 2917 N N . GLY A 1 371 ? -13.142 19.790 12.084 1.00 71.75 371 GLY A N 1
ATOM 2918 C CA . GLY A 1 371 ? -13.407 20.265 13.446 1.00 71.75 371 GLY A CA 1
ATOM 2919 C C . GLY A 1 371 ? -12.290 19.960 14.437 1.00 71.75 371 GLY A C 1
ATOM 2920 O O . GLY A 1 371 ? -12.199 20.635 15.448 1.00 71.75 371 GLY A O 1
ATOM 2921 N N . ALA A 1 372 ? -11.356 19.067 14.089 1.00 58.75 372 ALA A N 1
ATOM 2922 C CA . ALA A 1 372 ? -10.171 18.718 14.888 1.00 58.75 372 ALA A CA 1
ATOM 2923 C C . ALA A 1 372 ? -9.288 19.900 15.367 1.00 58.75 372 ALA A C 1
ATOM 2925 O O . ALA A 1 372 ? -8.405 19.742 16.193 1.00 58.75 372 ALA A O 1
ATOM 2926 N N . ARG A 1 373 ? -9.471 21.107 14.815 1.00 57.66 373 ARG A N 1
ATOM 2927 C CA . ARG A 1 373 ? -8.823 22.347 15.296 1.00 57.66 373 ARG A CA 1
ATOM 2928 C C . ARG A 1 373 ? -9.820 23.491 15.522 1.00 57.66 373 ARG A C 1
ATOM 2930 O O . ARG A 1 373 ? -9.426 24.652 15.570 1.00 57.66 373 ARG A O 1
ATOM 2937 N N . GLY A 1 374 ? -11.108 23.169 15.526 1.00 66.19 374 GLY A N 1
ATOM 2938 C CA . GLY A 1 374 ? -12.212 24.095 15.728 1.00 66.19 374 GLY A CA 1
ATOM 2939 C C . GLY A 1 374 ? -12.631 24.172 17.200 1.00 66.19 374 GLY A C 1
ATOM 2940 O O . GLY A 1 374 ? -12.009 23.542 18.050 1.00 66.19 374 GLY A O 1
ATOM 2941 N N . PRO A 1 375 ? -13.686 24.945 17.501 1.00 68.06 375 PRO A N 1
ATOM 2942 C CA . PRO A 1 375 ? -14.166 25.160 18.866 1.00 68.06 375 PRO A CA 1
ATOM 2943 C C . PRO A 1 375 ? -14.878 23.950 19.491 1.00 68.06 375 PRO A C 1
ATOM 2945 O O . PRO A 1 375 ? -15.195 24.018 20.671 1.00 68.06 375 PRO A O 1
ATOM 2948 N N . GLU A 1 376 ? -15.118 22.875 18.730 1.00 81.81 376 GLU A N 1
ATOM 2949 C CA . GLU A 1 376 ? -15.828 21.661 19.173 1.00 81.81 376 GLU A CA 1
ATOM 2950 C C . GLU A 1 376 ? -14.883 20.440 19.205 1.00 81.81 376 GLU A C 1
ATOM 2952 O O . GLU A 1 376 ? -14.974 19.542 18.355 1.00 81.81 376 GLU A O 1
ATOM 2957 N N . PRO A 1 377 ? -13.919 20.402 20.141 1.00 85.50 377 PRO A N 1
ATOM 2958 C CA . PRO A 1 377 ? -12.981 19.288 20.295 1.00 85.50 377 PRO A CA 1
ATOM 2959 C C . PRO A 1 377 ? -13.678 17.952 20.619 1.00 85.50 377 PRO A C 1
ATOM 2961 O O . PRO A 1 377 ? -13.126 16.882 20.366 1.00 85.50 377 PRO A O 1
ATOM 2964 N N . GLU A 1 378 ? -14.922 17.981 21.099 1.00 89.25 378 GLU A N 1
ATOM 2965 C CA . GLU A 1 378 ? -15.763 16.805 21.329 1.00 89.25 378 GLU A CA 1
ATOM 2966 C C . GLU A 1 378 ? -16.146 16.033 20.053 1.00 89.25 378 GLU A C 1
ATOM 2968 O O . GLU A 1 378 ? -16.595 14.884 20.135 1.00 89.25 378 GLU A O 1
ATOM 2973 N N . ASN A 1 379 ? -15.945 16.634 18.875 1.00 88.12 379 ASN A N 1
ATOM 2974 C CA . ASN A 1 379 ? -16.230 16.051 17.562 1.00 88.12 379 ASN A CA 1
ATOM 2975 C C . ASN A 1 379 ? -14.962 15.616 16.801 1.00 88.12 379 ASN A C 1
ATOM 2977 O O . ASN A 1 379 ? -15.026 15.255 15.620 1.00 88.12 379 ASN A O 1
ATOM 2981 N N . GLU A 1 380 ? -13.793 15.647 17.446 1.00 93.56 380 GLU A N 1
ATOM 2982 C CA . GLU A 1 380 ? -12.536 15.224 16.831 1.00 93.56 380 GLU A CA 1
ATOM 2983 C C . GLU A 1 380 ? -12.451 13.696 16.710 1.00 93.56 380 GLU A C 1
ATOM 2985 O O . GLU A 1 380 ? -12.545 12.967 17.698 1.00 93.56 380 GLU A O 1
ATOM 2990 N N . PHE A 1 381 ? -12.249 13.204 15.489 1.00 94.69 381 PHE A N 1
ATOM 2991 C CA . PHE A 1 381 ? -11.906 11.809 15.231 1.00 94.69 381 PHE A CA 1
ATOM 2992 C C . PHE A 1 381 ? -11.067 11.689 13.953 1.00 94.69 381 PHE A C 1
ATOM 2994 O O . PHE A 1 381 ? -11.113 12.553 13.068 1.00 94.69 381 PHE A O 1
ATOM 3001 N N . VAL A 1 382 ? -10.314 10.597 13.860 1.00 95.44 382 VAL A N 1
ATOM 3002 C CA . VAL A 1 382 ? -9.540 10.179 12.688 1.00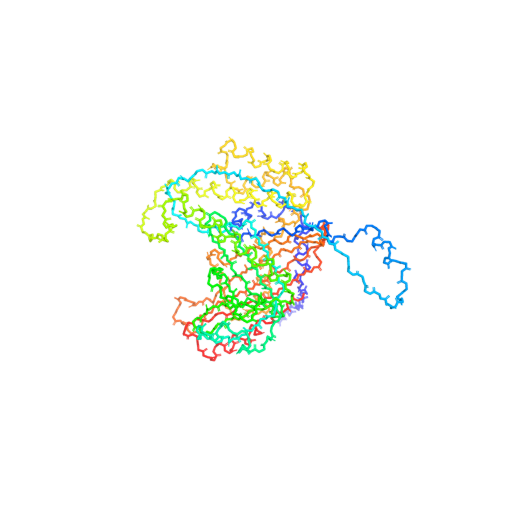 95.44 382 VAL A CA 1
ATOM 3003 C C . VAL A 1 382 ? -9.934 8.747 12.378 1.00 95.44 382 VAL A C 1
ATOM 3005 O O . VAL A 1 382 ? -10.026 7.931 13.286 1.00 95.44 382 VAL A O 1
ATOM 3008 N N . PHE A 1 383 ? -10.160 8.423 11.115 1.00 95.62 383 PHE A N 1
ATOM 3009 C CA . PHE A 1 383 ? -10.389 7.045 10.701 1.00 95.62 383 PHE A CA 1
ATOM 3010 C C . PHE A 1 383 ? -9.494 6.683 9.527 1.00 95.62 383 PHE A C 1
ATOM 3012 O O . PHE A 1 383 ? -9.108 7.538 8.723 1.00 95.62 383 PHE A O 1
ATOM 3019 N N . GLU A 1 384 ? -9.160 5.404 9.446 1.00 95.75 384 GLU A N 1
ATOM 3020 C CA . GLU A 1 384 ? -8.390 4.822 8.361 1.00 95.75 384 GLU A CA 1
ATOM 3021 C C . GLU A 1 384 ? -9.268 3.863 7.568 1.00 95.75 384 GLU A C 1
ATOM 3023 O O . GLU A 1 384 ? -10.055 3.093 8.123 1.00 95.75 384 GLU A O 1
ATOM 3028 N N . TRP A 1 385 ? -9.119 3.903 6.251 1.00 95.62 385 TRP A N 1
ATOM 3029 C CA . TRP A 1 385 ? -9.714 2.929 5.359 1.00 95.62 385 TRP A CA 1
ATOM 3030 C C . TRP A 1 385 ? -8.671 2.333 4.427 1.00 95.62 385 TRP A C 1
ATOM 3032 O O . TRP A 1 385 ? -7.661 2.959 4.091 1.00 95.62 385 TRP A O 1
ATOM 3042 N N . ARG A 1 386 ? -8.943 1.104 3.998 1.00 95.88 386 ARG A N 1
ATOM 3043 C CA . ARG A 1 386 ? -8.080 0.287 3.159 1.00 95.88 386 ARG A CA 1
ATOM 3044 C C . ARG A 1 386 ? -8.861 -0.262 1.974 1.00 95.88 386 ARG A C 1
ATOM 3046 O O . ARG A 1 386 ? -9.854 -0.962 2.155 1.00 95.88 386 ARG A O 1
ATOM 3053 N N . LEU A 1 387 ? -8.382 0.040 0.774 1.00 96.94 387 LEU A N 1
ATOM 3054 C CA . LEU A 1 387 ? -8.819 -0.553 -0.484 1.00 96.94 387 LEU A CA 1
ATOM 3055 C C . LEU A 1 387 ? -7.766 -1.559 -0.940 1.00 96.94 387 LEU A C 1
ATOM 3057 O O . LEU A 1 387 ? -6.640 -1.154 -1.202 1.00 96.94 387 LEU A O 1
ATOM 3061 N N . SER A 1 388 ? -8.128 -2.825 -1.100 1.00 96.44 388 SER A N 1
ATOM 3062 C CA . SER A 1 388 ? -7.265 -3.855 -1.687 1.00 96.44 388 SER A CA 1
ATOM 3063 C C . SER A 1 388 ? -7.822 -4.304 -3.035 1.00 96.44 388 SER A C 1
ATOM 3065 O O . SER A 1 388 ? -8.974 -4.722 -3.127 1.00 96.44 388 SER A O 1
ATOM 3067 N N . MET A 1 389 ? -6.996 -4.208 -4.074 1.00 97.88 389 MET A N 1
ATOM 3068 C CA . MET A 1 389 ? -7.291 -4.609 -5.450 1.00 97.88 389 MET A CA 1
ATOM 3069 C C . MET A 1 389 ? -6.510 -5.882 -5.776 1.00 97.88 389 MET A C 1
ATOM 3071 O O . MET A 1 389 ? -5.282 -5.866 -5.709 1.00 97.88 389 MET A O 1
ATOM 3075 N N . PHE A 1 390 ? -7.209 -6.966 -6.111 1.00 96.62 390 PHE A N 1
ATOM 3076 C CA . PHE A 1 390 ? -6.628 -8.285 -6.370 1.00 96.62 390 PHE A CA 1
ATOM 3077 C C . PHE A 1 390 ? -6.601 -8.559 -7.867 1.00 96.62 390 PHE A C 1
ATOM 3079 O O . PHE A 1 390 ? -7.642 -8.555 -8.523 1.00 96.62 390 PHE A O 1
ATOM 3086 N N . PHE A 1 391 ? -5.413 -8.811 -8.397 1.00 97.38 391 PHE A N 1
ATOM 3087 C CA . PHE A 1 391 ? -5.188 -9.095 -9.805 1.00 97.38 391 PHE A CA 1
ATOM 3088 C C . PHE A 1 391 ? -4.758 -10.542 -9.994 1.00 97.38 391 PHE A C 1
ATOM 3090 O O . PHE A 1 391 ? -3.960 -11.060 -9.208 1.00 97.38 391 PHE A O 1
ATOM 3097 N N . ASN A 1 392 ? -5.218 -11.152 -11.084 1.00 96.81 392 ASN A N 1
ATOM 3098 C CA . ASN A 1 392 ? -4.810 -12.502 -11.457 1.00 96.81 392 ASN A CA 1
ATOM 3099 C C . ASN A 1 392 ? -3.300 -12.586 -11.768 1.00 96.81 392 ASN A C 1
ATOM 3101 O O . ASN A 1 392 ? -2.633 -11.577 -12.001 1.00 96.81 392 ASN A O 1
ATOM 3105 N N . ALA A 1 393 ? -2.743 -13.799 -11.840 1.00 95.50 393 ALA A N 1
ATOM 3106 C CA . ALA A 1 393 ? -1.316 -14.020 -12.123 1.00 95.50 393 ALA A CA 1
ATOM 3107 C C . ALA A 1 393 ? -0.820 -13.317 -13.403 1.00 95.50 393 ALA A C 1
ATOM 3109 O O . ALA A 1 393 ? 0.301 -12.802 -13.458 1.00 95.50 393 ALA A O 1
ATOM 3110 N N . ALA A 1 394 ? -1.663 -13.267 -14.438 1.00 96.81 394 ALA A N 1
ATOM 3111 C CA . ALA A 1 394 ? -1.340 -12.630 -15.712 1.00 96.81 394 ALA A CA 1
ATOM 3112 C C . ALA A 1 394 ? -1.415 -11.092 -15.668 1.00 96.81 394 ALA A C 1
ATOM 3114 O O . ALA A 1 394 ? -0.944 -10.449 -16.604 1.00 96.81 394 ALA A O 1
ATOM 3115 N N . LEU A 1 395 ? -1.969 -10.506 -14.600 1.00 97.38 395 LEU A N 1
ATOM 3116 C CA . LEU A 1 395 ? -2.281 -9.079 -14.466 1.00 97.38 395 LEU A CA 1
ATOM 3117 C C . LEU A 1 395 ? -3.147 -8.556 -15.620 1.00 97.38 395 LEU A C 1
ATOM 3119 O O . LEU A 1 395 ? -2.962 -7.449 -16.110 1.00 97.38 395 LEU A O 1
ATOM 3123 N N . THR A 1 396 ? -4.087 -9.387 -16.066 1.00 97.31 396 THR A N 1
ATOM 3124 C CA . THR A 1 396 ? -5.032 -9.092 -17.158 1.00 97.31 396 THR A CA 1
ATOM 3125 C C . THR A 1 396 ? -6.449 -8.840 -16.657 1.00 97.31 396 THR A C 1
ATOM 3127 O O . THR A 1 396 ? -7.266 -8.290 -17.392 1.00 97.31 396 THR A O 1
ATOM 3130 N N . GLU A 1 397 ? -6.722 -9.163 -15.392 1.00 97.00 397 GLU A N 1
ATOM 3131 C CA . GLU A 1 397 ? -8.030 -8.997 -14.770 1.00 97.00 397 GLU A CA 1
ATOM 3132 C C . GLU A 1 397 ? -7.908 -8.517 -13.318 1.00 97.00 397 GLU A C 1
ATOM 3134 O O . GLU A 1 397 ? -7.036 -8.975 -12.576 1.00 97.00 397 GLU A O 1
ATOM 3139 N N . LEU A 1 398 ? -8.811 -7.610 -12.924 1.00 97.75 398 LEU A N 1
ATOM 3140 C CA . LEU A 1 398 ? -9.076 -7.228 -11.535 1.00 97.75 398 LEU A CA 1
ATOM 3141 C C . LEU A 1 398 ? -10.143 -8.179 -10.964 1.00 97.75 398 LEU A C 1
ATOM 3143 O O . LEU A 1 398 ? -11.345 -7.965 -11.139 1.00 97.75 398 LEU A O 1
ATOM 3147 N N . GLU A 1 399 ? -9.696 -9.251 -10.314 1.00 95.44 399 GLU A N 1
ATOM 3148 C CA . GLU A 1 399 ? -10.540 -10.352 -9.835 1.00 95.44 399 GLU A CA 1
ATOM 3149 C C . GLU A 1 399 ? -11.423 -9.937 -8.658 1.00 95.44 399 GLU A C 1
ATOM 3151 O O . GLU A 1 399 ? -12.597 -10.312 -8.592 1.00 95.44 399 GLU A O 1
ATOM 3156 N N . ALA A 1 400 ? -10.891 -9.132 -7.739 1.00 94.38 400 ALA A N 1
ATOM 3157 C CA . ALA A 1 400 ? -11.625 -8.687 -6.563 1.00 94.38 400 ALA A CA 1
ATOM 3158 C C . ALA A 1 400 ? -11.199 -7.291 -6.109 1.00 94.38 400 ALA A C 1
ATOM 3160 O O . ALA A 1 400 ? -10.067 -6.851 -6.321 1.00 94.38 400 ALA A O 1
ATOM 3161 N N . VAL A 1 401 ? -12.127 -6.612 -5.440 1.00 95.25 401 VAL A N 1
ATOM 3162 C CA . VAL A 1 401 ? -11.890 -5.365 -4.721 1.00 95.25 401 VAL A CA 1
ATOM 3163 C C . VAL A 1 401 ? -12.434 -5.544 -3.311 1.00 95.25 401 VAL A C 1
ATOM 3165 O O . VAL A 1 401 ? -13.493 -6.125 -3.121 1.00 95.25 401 VAL A O 1
ATOM 3168 N N . LYS A 1 402 ? -11.691 -5.080 -2.311 1.00 93.00 402 LYS A N 1
ATOM 3169 C CA . LYS A 1 402 ? -12.073 -5.174 -0.901 1.00 93.00 402 LYS A CA 1
ATOM 3170 C C . LYS A 1 402 ? -11.860 -3.816 -0.258 1.00 93.00 402 LYS A C 1
ATOM 3172 O O . LYS A 1 402 ? -10.721 -3.368 -0.151 1.00 93.00 402 LYS A O 1
ATOM 3177 N N . LEU A 1 403 ? -12.940 -3.168 0.164 1.00 93.12 403 LEU A N 1
ATOM 3178 C CA . LEU A 1 403 ? -12.883 -1.905 0.897 1.00 93.12 403 LEU A CA 1
ATOM 3179 C C . LEU A 1 403 ? -13.277 -2.132 2.357 1.00 93.12 403 LEU A C 1
ATOM 3181 O O . LEU A 1 403 ? -14.340 -2.693 2.630 1.00 93.12 403 LEU A O 1
ATOM 3185 N N . ARG A 1 404 ? -12.413 -1.702 3.282 1.00 90.06 404 ARG A N 1
ATOM 3186 C CA . ARG A 1 404 ? -12.610 -1.828 4.733 1.00 90.06 404 ARG A CA 1
ATOM 3187 C C . ARG A 1 404 ? -12.243 -0.550 5.473 1.00 90.06 404 ARG A C 1
ATOM 3189 O O . ARG A 1 404 ? -11.324 0.154 5.068 1.00 90.06 404 ARG A O 1
ATOM 3196 N N . LEU A 1 405 ? -12.926 -0.289 6.582 1.00 91.50 405 LEU A N 1
ATOM 3197 C CA . LEU A 1 405 ? -12.460 0.639 7.614 1.00 91.50 405 LEU A CA 1
ATOM 3198 C C . LEU A 1 405 ? -11.533 -0.147 8.542 1.00 91.50 405 LEU A C 1
ATOM 3200 O O . LEU A 1 405 ? -11.905 -1.225 8.987 1.00 91.50 405 LEU A O 1
ATOM 3204 N N . THR A 1 406 ? -10.318 0.331 8.775 1.00 89.62 406 THR A N 1
ATOM 3205 C CA . THR A 1 406 ? -9.302 -0.425 9.528 1.00 89.62 406 THR A CA 1
ATOM 3206 C C . THR A 1 406 ? -8.991 0.173 10.886 1.00 89.62 406 THR A C 1
ATOM 3208 O O . THR A 1 406 ? -8.495 -0.543 11.746 1.00 89.62 406 THR A O 1
ATOM 3211 N N . ASP A 1 407 ? -9.275 1.458 11.086 1.00 92.12 407 ASP A N 1
ATOM 3212 C CA . ASP A 1 407 ? -8.976 2.149 12.337 1.00 92.12 407 ASP A CA 1
ATOM 3213 C C . ASP A 1 407 ? -9.950 3.312 12.564 1.00 92.12 407 ASP A C 1
ATOM 3215 O O . ASP A 1 407 ? -10.386 3.962 11.608 1.00 92.12 407 ASP A O 1
ATOM 3219 N N . LEU A 1 408 ? -10.280 3.580 13.827 1.00 93.94 408 LEU A N 1
ATOM 3220 C CA . LEU A 1 408 ? -11.084 4.719 14.264 1.00 93.94 408 LEU A CA 1
ATOM 3221 C C . LEU A 1 408 ? -10.556 5.213 15.612 1.00 93.94 408 LEU A C 1
ATOM 3223 O O . LEU A 1 408 ? -10.760 4.597 16.656 1.00 93.94 408 LEU A O 1
ATOM 3227 N N . GLN A 1 409 ? -9.912 6.371 15.575 1.00 94.44 409 GLN A N 1
ATOM 3228 C CA . GLN A 1 409 ? -9.325 7.036 16.726 1.00 94.44 409 GLN A CA 1
ATOM 3229 C C . GLN A 1 409 ? -10.154 8.262 17.094 1.00 94.44 409 GLN A C 1
ATOM 3231 O O . GLN A 1 409 ? -10.595 9.026 16.231 1.00 94.44 409 GLN A O 1
ATOM 3236 N N . PHE A 1 410 ? -10.335 8.482 18.390 1.00 94.88 410 PHE A N 1
ATOM 3237 C CA . PHE A 1 410 ? -11.076 9.620 18.921 1.00 94.88 410 PHE A CA 1
ATOM 3238 C C . PHE A 1 410 ? -10.132 10.613 19.585 1.00 94.88 410 PHE A C 1
ATOM 3240 O O . PHE A 1 410 ? -9.164 10.213 20.234 1.00 94.88 410 PHE A O 1
ATOM 3247 N N . GLY A 1 411 ? -10.442 11.902 19.467 1.00 93.50 411 GLY A N 1
ATOM 3248 C CA . GLY A 1 411 ? -9.750 12.936 20.221 1.00 93.50 411 GLY A CA 1
ATOM 3249 C C . GLY A 1 411 ? -9.914 12.747 21.738 1.00 93.50 411 GLY A C 1
ATOM 3250 O O . GLY A 1 411 ? -10.855 12.095 22.209 1.00 93.50 411 GLY A O 1
ATOM 3251 N N . PRO A 1 412 ? -9.022 13.344 22.546 1.00 94.00 412 PRO A N 1
ATOM 3252 C CA . PRO A 1 412 ? -9.054 13.201 24.002 1.00 94.00 412 PRO A CA 1
ATOM 3253 C C . PRO A 1 412 ? -10.332 13.772 24.637 1.00 94.00 412 PRO A C 1
ATOM 3255 O O . PRO A 1 412 ? -10.701 13.370 25.736 1.00 94.00 412 PRO A O 1
ATOM 3258 N N . GLN A 1 413 ? -11.015 14.691 23.948 1.00 94.31 413 GLN A N 1
ATOM 3259 C CA . GLN A 1 413 ? -12.221 15.364 24.440 1.00 94.31 413 GLN A CA 1
ATOM 3260 C C . GLN A 1 413 ? -13.520 14.811 23.836 1.00 94.31 413 GLN A C 1
ATOM 3262 O O . GLN A 1 413 ? -14.601 15.294 24.165 1.00 94.31 413 GLN A O 1
ATOM 3267 N N . THR A 1 414 ? -13.453 13.789 22.976 1.00 94.06 414 THR A N 1
ATOM 3268 C CA . THR A 1 414 ? -14.648 13.180 22.382 1.00 94.06 414 THR A CA 1
ATOM 3269 C C . THR A 1 414 ? -15.513 12.535 23.466 1.00 94.06 414 THR A C 1
ATOM 3271 O O . THR A 1 414 ? -15.058 11.648 24.196 1.00 94.06 414 THR A O 1
ATOM 3274 N N . THR A 1 415 ? -16.778 12.948 23.566 1.00 94.88 415 THR A N 1
ATOM 3275 C CA . THR A 1 415 ? -17.709 12.428 24.580 1.00 94.88 415 THR A CA 1
ATOM 3276 C C . THR A 1 415 ? -18.042 10.954 24.338 1.00 94.88 415 THR A C 1
ATOM 3278 O O . THR A 1 415 ? -18.040 10.479 23.202 1.00 94.88 415 THR A O 1
ATOM 3281 N N . ALA A 1 416 ? -18.366 10.209 25.401 1.00 95.44 416 ALA A N 1
ATOM 3282 C CA . ALA A 1 416 ? -18.729 8.791 25.294 1.00 95.44 416 ALA A CA 1
ATOM 3283 C C . ALA A 1 416 ? -19.948 8.558 24.379 1.00 95.44 416 ALA A C 1
ATOM 3285 O O . ALA A 1 416 ? -19.953 7.620 23.584 1.00 95.44 416 ALA A O 1
ATOM 3286 N N . GLU A 1 417 ? -20.938 9.453 24.439 1.00 95.25 417 GLU A N 1
ATOM 3287 C CA . GLU A 1 417 ? -22.110 9.433 23.558 1.00 95.25 417 GLU A CA 1
ATOM 3288 C C . GLU A 1 417 ? -21.707 9.579 22.083 1.00 95.25 417 GLU A C 1
ATOM 3290 O O . GLU A 1 417 ? -22.145 8.801 21.233 1.00 95.25 417 GLU A O 1
ATOM 3295 N N . ASN A 1 418 ? -20.813 10.523 21.773 1.00 92.69 418 ASN A N 1
ATOM 3296 C CA . ASN A 1 418 ? -20.354 10.725 20.403 1.00 92.69 418 ASN A CA 1
ATOM 3297 C C . ASN A 1 418 ? -19.487 9.557 19.913 1.00 92.69 418 ASN A C 1
ATOM 3299 O O . ASN A 1 418 ? -19.659 9.108 18.783 1.00 92.69 418 ASN A O 1
ATOM 3303 N N . LYS A 1 419 ? -18.621 8.995 20.770 1.00 94.38 419 LYS A N 1
ATOM 3304 C CA . LYS A 1 419 ? -17.868 7.766 20.457 1.00 94.38 419 LYS A CA 1
ATOM 3305 C C . LYS A 1 419 ? -18.810 6.622 20.091 1.00 94.38 419 LYS A C 1
ATOM 3307 O O . LYS A 1 419 ? -18.606 5.970 19.072 1.00 94.38 419 LYS A O 1
ATOM 3312 N N . GLN A 1 420 ? -19.873 6.407 20.869 1.00 93.50 420 GLN A N 1
ATOM 3313 C CA . GLN A 1 420 ? -20.870 5.372 20.586 1.00 93.50 420 GLN A CA 1
ATOM 3314 C C . GLN A 1 420 ? -21.592 5.623 19.255 1.00 93.50 420 GLN A C 1
ATOM 3316 O O . GLN A 1 420 ? -21.720 4.705 18.445 1.00 93.50 420 GLN A O 1
ATOM 3321 N N . LYS A 1 421 ? -22.018 6.863 18.996 1.00 92.94 421 LYS A N 1
ATOM 3322 C CA . LYS A 1 421 ? -22.661 7.258 17.734 1.00 92.94 421 LYS A CA 1
ATOM 3323 C C . LYS A 1 421 ? -21.741 7.058 16.525 1.00 92.94 421 LYS A C 1
ATOM 3325 O O . LYS A 1 421 ? -22.177 6.548 15.491 1.00 92.94 421 LYS A O 1
ATOM 3330 N N . LEU A 1 422 ? -20.473 7.450 16.639 1.00 92.25 422 LEU A N 1
ATOM 3331 C CA . LEU A 1 422 ? -19.477 7.285 15.582 1.00 92.25 422 LEU A CA 1
ATOM 3332 C C . LEU A 1 422 ? -19.175 5.801 15.358 1.00 92.25 422 LEU A C 1
ATOM 3334 O O . LEU A 1 422 ? -19.233 5.354 14.219 1.00 92.25 422 LEU A O 1
ATOM 3338 N N . ASN A 1 423 ? -18.989 5.010 16.415 1.00 90.75 423 ASN A N 1
ATOM 3339 C CA . ASN A 1 423 ? -18.826 3.556 16.308 1.00 90.75 423 ASN A CA 1
ATOM 3340 C C . ASN A 1 423 ? -20.002 2.894 15.575 1.00 90.75 423 ASN A C 1
ATOM 3342 O O . ASN A 1 423 ? -19.785 2.098 14.665 1.00 90.75 423 ASN A O 1
ATOM 3346 N N . GLN A 1 424 ? -21.243 3.285 15.886 1.00 89.38 424 GLN A N 1
ATOM 3347 C CA . GLN A 1 424 ? -22.424 2.812 15.155 1.00 89.38 424 GLN A CA 1
ATOM 3348 C C . GLN A 1 424 ? -22.401 3.228 13.677 1.00 89.38 424 GLN A C 1
ATOM 3350 O O . GLN A 1 424 ? -22.727 2.422 12.810 1.00 89.38 424 GLN A O 1
ATOM 3355 N N . THR A 1 425 ? -21.988 4.464 13.379 1.00 88.50 425 THR A N 1
ATOM 3356 C CA . THR A 1 425 ? -21.918 4.986 12.001 1.00 88.50 425 THR A CA 1
ATOM 3357 C C . THR A 1 425 ? -20.853 4.272 11.168 1.00 88.50 425 THR A C 1
ATOM 3359 O O . THR A 1 425 ? -21.078 3.954 10.004 1.00 88.50 425 THR A O 1
ATOM 3362 N N . PHE A 1 426 ? -19.698 3.988 11.766 1.00 86.50 426 PHE A N 1
ATOM 3363 C CA . PHE A 1 426 ? -18.584 3.287 11.129 1.00 86.50 426 PHE A CA 1
ATOM 3364 C C . PHE A 1 426 ? -18.691 1.757 11.269 1.00 86.50 426 PHE A C 1
ATOM 3366 O O . PHE A 1 426 ? -17.713 1.053 11.021 1.00 86.50 426 PHE A O 1
ATOM 3373 N N . PHE A 1 427 ? -19.870 1.234 11.641 1.00 78.88 427 PHE A N 1
ATOM 3374 C CA . PHE A 1 427 ? -20.165 -0.200 11.779 1.00 78.88 427 PHE A CA 1
ATOM 3375 C C . PHE A 1 427 ? -19.151 -0.960 12.650 1.00 78.88 427 PHE A C 1
ATOM 3377 O O . PHE A 1 427 ? -18.774 -2.084 12.326 1.00 78.88 427 PHE A O 1
ATOM 3384 N N . ASN A 1 428 ? -18.657 -0.343 13.728 1.00 64.56 428 ASN A N 1
ATOM 3385 C CA . ASN A 1 428 ? -17.572 -0.873 14.565 1.00 64.56 428 ASN A CA 1
ATOM 3386 C C . ASN A 1 428 ? -16.325 -1.304 13.753 1.00 64.56 428 ASN A C 1
ATOM 3388 O O . ASN A 1 428 ? -15.657 -2.267 14.114 1.00 64.56 428 ASN A O 1
ATOM 3392 N N . GLY A 1 429 ? -16.039 -0.647 12.623 1.00 56.88 429 GLY A N 1
ATOM 3393 C CA . GLY A 1 429 ? -14.928 -0.994 11.727 1.00 56.88 429 GLY A CA 1
ATOM 3394 C C . GLY A 1 429 ? -15.224 -2.120 10.724 1.00 56.88 429 GLY A C 1
ATOM 3395 O O . GLY A 1 429 ? -14.394 -2.413 9.874 1.00 56.88 429 GLY A O 1
ATOM 3396 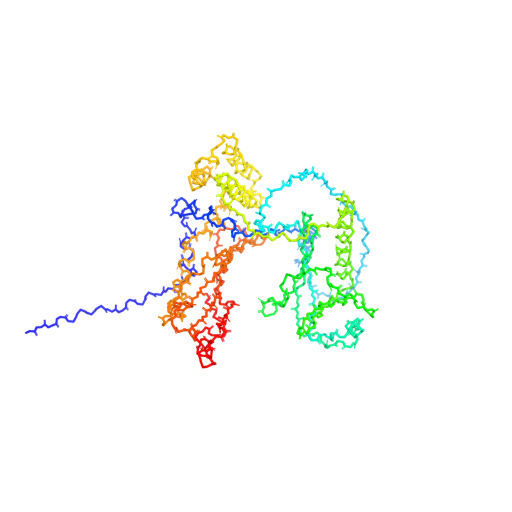N N . GLN A 1 430 ? -16.409 -2.734 10.740 1.00 55.97 430 GLN A N 1
ATOM 3397 C CA . GLN A 1 430 ? -16.718 -3.908 9.907 1.00 55.97 430 GLN A CA 1
ATOM 3398 C C . GLN A 1 430 ? -17.402 -3.589 8.572 1.00 55.97 430 GLN A C 1
ATOM 3400 O O . GLN A 1 430 ? -18.066 -4.449 7.991 1.00 55.97 430 GLN A O 1
ATOM 3405 N N . LEU A 1 431 ? -17.264 -2.371 8.039 1.00 61.22 431 LEU A N 1
ATOM 3406 C CA . LEU A 1 431 ? -17.803 -2.098 6.709 1.00 61.22 431 LEU A CA 1
ATOM 3407 C C . LEU A 1 431 ? -17.036 -2.931 5.669 1.00 61.22 431 LEU A C 1
ATOM 3409 O O . LEU A 1 431 ? -15.890 -2.634 5.341 1.00 61.22 431 LEU A O 1
ATOM 3413 N N . HIS A 1 432 ? -17.681 -3.972 5.151 1.00 59.03 432 HIS A N 1
ATOM 3414 C CA . HIS A 1 432 ? -17.256 -4.700 3.964 1.00 59.03 432 HIS A CA 1
ATOM 3415 C C . HIS A 1 432 ? -18.106 -4.222 2.795 1.00 59.03 432 HIS A C 1
ATOM 3417 O O . HIS A 1 432 ? -19.292 -4.540 2.711 1.00 59.03 432 HIS A O 1
ATOM 3423 N N . VAL A 1 433 ? -17.510 -3.428 1.910 1.00 55.16 433 VAL A N 1
ATOM 3424 C CA . VAL A 1 433 ? -18.102 -3.185 0.593 1.00 55.16 433 VAL A CA 1
ATOM 3425 C C . VAL A 1 433 ? -17.495 -4.234 -0.336 1.00 55.16 433 VAL A C 1
ATOM 3427 O O . VAL A 1 433 ? -16.275 -4.229 -0.529 1.00 55.16 433 VAL A O 1
ATOM 3430 N N . TYR A 1 434 ? -18.335 -5.181 -0.768 1.00 51.69 434 TYR A N 1
ATOM 3431 C CA . TYR A 1 434 ? -17.983 -6.294 -1.660 1.00 51.69 434 TYR A CA 1
ATOM 3432 C C . TYR A 1 434 ? -17.768 -5.828 -3.096 1.00 51.69 434 TYR A C 1
ATOM 3434 O O . TYR A 1 434 ? -18.500 -4.898 -3.511 1.00 51.69 434 TYR A O 1
#

Mean predicted aligned error: 15.17 Å

Secondary structure (DSSP, 8-state):
----------------HHHHHHHHHTS-GGGSTHHHHHHHHGGGEEEEE----TTSSPPHHHHHHHTT---------------------------------------SEEEEEEEEEEEEE--SHHHHT-GGGSPPP-EEEEEEEEEETTTTEEEEEEEETTTTEEEEEEEEGGG-EE-SS-SSEEEE--TT-EEEEEESSHHHHHHHHHHHHHHHHHHHHHHHHHTSPPPP-PPP-----TTHHHHHHHHHHHHHHHHHHHHHHHHS-HHHHHHHHHHHHHHHHTTHHHHS-HHHHHHHHHHT---HHHHHHHTTSSHHHHHHHHHHHHHHTSTTS-EEE--SGGGEEEEEEEETTEEEEEEEEEEEETTTTSS-GGG-EEEEEEEEEEEETTS--EEEEEEEEEEEEE-TT--HHHHHHHHHHTGGGT--B-

Foldseek 3Di:
DDDDDPPPPPPPPPDALQVVLQVLLPDQLLVALLLVQLLVFLLQEAEAEDDPPPVPDPPPVSVVVVVPDDDDDDDDDDDDDDDDDDDDDDDDDDDDDDDPDPDPQDWPDKDKAKKFKFWFQDLPPQSNQAPVNTDDRDFTWMWMWTARLVQLWIWIWIAGPVVRGTPDPTDTPVQWDHHPHDLFKIWRRDPVGIMMIGHPDSVVSVVVVVVVVVSVVSSVVVCVVVPHDRDDDDDDDDDDDPVVLQVVLVVSLVSSLVVLLVQLVSQHDPVLSVLLNVLSVVCVVVVVSRPPDSSVSSSVSVVSPNDPLSSSLSSCRGVVSVVSLVVVCCVQFQVPFDKDFDPDSQQWHWYWYHDQFWIKIKIKHKIWGPDCPHPCLLRTKMWMKMWIFTAGNNSPDRPDIWIWTDDMGHGPNHDPVNVVVNCVSNVVGPDTSD

Nearest PDB structures (foldseek):
  2xqn-assembly1_M  TM=7.056E-01  e=7.566E-04  Homo sapiens
  7lxe-assembly1_A  TM=6.095E-01  e=6.798E-04  Homo sapiens
  7lxf-assembly1_A  TM=6.487E-01  e=3.210E-03  Homo sapiens
  1xod-assembly2_B  TM=6.489E-01  e=3.572E-03  Xenopus tropicalis
  4my6-assembly1_A  TM=6.149E-01  e=1.599E-02  Homo sapiens

Sequence (434 aa):
MHDAKTGMRPVSMHWDLKEELTKMWQKPISSLPVHGDLPRLCDRTTLEIKRTDFRDLPSEEEKKRGETSEWKSGGSVYGDRQELVGKRSSVYGGVTEGEDEIEEIYFDASTTWYVSVCMNVPNEAEKMRLASVWPPAEINGLVSLVLNSVRGTAMLYLYDQDAECMIVEKQDAAILVPTKDSMRYFAIPEEEGSVGFAFYSREDSAAFQKCLNDWKQEREEMVQKVGGSLPSRPSTAGKDDGINGRSARMHLFETLSSLVCRIAEALEPRETALQVKNSFDFYKKNGTAETMDMGMIMQAILKNGVGPRTESILKAIHQGVILTTAFEIKHKVTKSILTKDVRTKDGWRVHVHLAPNGAVVTHTRREMSIGARGPEPENEFVFEWRLSMFFNAALTELEAVKLRLTDLQFGPQTTAENKQKLNQTFFNGQLHVY

InterPro domains:
  IPR056651 Ras guanine nucleotide exchange factor glfB-like, C-terminal [PF24929] (252-426)

Organism: Acanthamoeba castellanii (strain ATCC 30010 / Neff) (NCBI:txid1257118)

Solvent-accessible surface area (backbone atoms only — not comparable to full-atom values): 25233 Å² total; per-residue (Å²): 138,83,84,80,78,78,80,75,71,82,77,80,76,85,82,51,69,53,62,55,50,45,61,57,52,70,47,60,64,90,81,44,63,31,34,63,33,34,70,77,38,33,95,34,45,47,81,46,75,54,72,75,60,79,84,76,54,76,47,78,66,53,57,59,51,67,78,70,60,80,87,75,90,84,82,92,81,90,78,92,81,84,89,85,90,80,90,84,86,88,81,91,78,86,89,80,90,86,74,90,77,77,86,74,84,68,66,79,49,73,52,74,46,68,28,37,28,17,68,68,25,52,77,52,74,72,54,45,28,29,62,90,74,42,56,73,63,82,40,57,25,38,42,34,48,35,34,19,74,91,79,56,46,44,34,29,34,33,31,32,62,84,80,73,40,76,75,40,79,71,40,60,52,82,62,56,40,66,24,77,80,38,84,36,36,39,31,42,80,48,97,95,46,11,41,30,38,30,38,85,44,68,65,60,25,50,53,50,51,48,54,54,47,55,49,52,50,55,34,52,54,49,34,61,74,71,73,48,82,73,89,74,84,85,86,89,85,83,88,92,59,84,67,57,62,59,55,55,45,47,50,50,50,50,46,36,47,51,54,55,35,52,46,13,59,73,61,41,60,71,69,48,20,48,51,40,42,51,51,50,51,51,35,55,75,68,55,39,55,80,72,50,58,61,36,58,54,41,42,52,48,57,72,71,48,49,46,70,48,33,45,48,56,48,55,63,48,35,65,66,60,52,51,58,51,51,48,52,44,40,66,77,56,37,64,90,54,65,66,42,76,42,87,56,75,80,15,49,36,36,40,38,41,38,44,81,73,19,37,38,45,31,41,37,40,30,36,27,35,75,33,66,87,49,98,50,45,46,61,16,36,38,37,32,35,36,39,40,38,33,27,39,57,79,48,82,47,78,77,46,49,43,39,35,39,76,46,81,48,68,37,96,58,36,42,72,68,52,51,53,54,48,36,61,58,50,50,75,43,63,47,71,52,114

pLDDT: mean 81.96, std 21.76, range [24.83, 98.5]